Protein AF-0000000067178121 (afdb_homodimer)

Foldseek 3Di:
DDPVVVVVVVVVVVCVVCVVLVVLVQLLFAPDDPPDPHGPGGHNVLVVVLCPDPVLVQQAVLLQVLLQLLLVVLCVPQLVQLLCCLAPNVVSVVVVVVLLCVLVVDDLCCLLVVLLCVLCVDPVSNVCQQPSVSLSVSLNSNQSNLLNQLQNLQCVVLVSNVQQVVCVVVVDDPVCCSVPPRCVSRVLSNLRSSLSSSLSSSQDAPSNCSRNNPVNRHNNNVLVVQVPPPPHDPSSSSSSVSVSVVVSVVSVVVSCVVVVNVSVVSVPPPPPPD/DDPVVVVVVVVVVVCVVCVVLVVLVQLLQAPDDPPDPHGPGGHNVLVVVLCPDPVLVQQAVLLQVLLQLLLVVLCVPQLVQLLCCLAPNVVSVVVVVVLLCVLVVDDLCCLLVVLLCVLCVDPVSNVCQQPSVSLSVSLNSNQSNLLNQLQNLQCVVLVSNVQQVVVVVVVDDPVCSSVPPRCVSSVLSSLRSSLSSSLSSSQDADSNCSRNNPVNRHNNNVLVVQVPPPPHDPSSSSSSVSVSVVVSVVSVVVSCVSVVNVSVVSVPPPPPPD

Nearest PDB structures (foldseek):
  8y5f-assembly1_C  TM=8.167E-01  e=1.678E-07  Escherichia coli
  8ja7-assembly1_B  TM=7.373E-01  e=8.665E-07  Mycobacterium tuberculosis H37Rv
  4jbw-assembly2_I  TM=8.235E-01  e=9.329E-06  Escherichia coli K-12
  3puv-assembly1_G  TM=6.920E-01  e=5.800E-06  Escherichia coli K-12
  2r6g-assembly1_G  TM=7.435E-01  e=3.560E-05  Escherichia coli K-12

Structure (mmCIF, N/CA/C/O backbone):
data_AF-0000000067178121-model_v1
#
loop_
_entity.id
_entity.type
_entity.pdbx_description
1 polymer 'ABC transporter, permease protein, putative'
#
loop_
_atom_site.group_PDB
_atom_site.id
_atom_site.type_symbol
_atom_site.label_atom_id
_atom_site.label_alt_id
_atom_site.label_comp_id
_atom_site.label_asym_id
_atom_site.label_entity_id
_atom_site.label_seq_id
_atom_site.pdbx_PDB_ins_code
_atom_site.Cartn_x
_atom_site.Cartn_y
_atom_site.Cartn_z
_atom_site.occupancy
_atom_site.B_iso_or_equiv
_atom_site.auth_seq_id
_atom_site.auth_comp_id
_atom_site.auth_asym_id
_atom_site.auth_atom_id
_atom_site.pdbx_PDB_model_num
ATOM 1 N N . MET A 1 1 ? 28.984 14.594 7.414 1 53.97 1 MET A N 1
ATOM 2 C CA . MET A 1 1 ? 28.719 14.266 6.016 1 53.97 1 MET A CA 1
ATOM 3 C C . MET A 1 1 ? 28.781 15.516 5.141 1 53.97 1 MET A C 1
ATOM 5 O O . MET A 1 1 ? 28.172 16.531 5.461 1 53.97 1 MET A O 1
ATOM 9 N N . THR A 1 2 ? 29.859 15.594 4.387 1 60.16 2 THR A N 1
ATOM 10 C CA . THR A 1 2 ? 30.078 16.734 3.5 1 60.16 2 THR A CA 1
ATOM 11 C C . THR A 1 2 ? 28.906 16.891 2.52 1 60.16 2 THR A C 1
ATOM 13 O O . THR A 1 2 ? 28.094 15.977 2.377 1 60.16 2 THR A O 1
ATOM 16 N N . ARG A 1 3 ? 28.734 18.062 2.045 1 64.75 3 ARG A N 1
ATOM 17 C CA . ARG A 1 3 ? 27.734 18.391 1.027 1 64.75 3 ARG A CA 1
ATOM 18 C C . ARG A 1 3 ? 27.734 17.344 -0.086 1 64.75 3 ARG A C 1
ATOM 20 O O . ARG A 1 3 ? 26.672 16.938 -0.557 1 64.75 3 ARG A O 1
ATOM 27 N N . MET A 1 4 ? 28.922 16.953 -0.415 1 64.44 4 MET A N 1
ATOM 28 C CA . MET A 1 4 ? 29.078 16 -1.512 1 64.44 4 MET A CA 1
ATOM 29 C C . MET A 1 4 ? 28.469 14.656 -1.149 1 64.44 4 MET A C 1
ATOM 31 O O . MET A 1 4 ? 27.812 14.016 -1.981 1 64.44 4 MET A O 1
ATOM 35 N N . SER A 1 5 ? 28.625 14.336 0.068 1 71.62 5 SER A N 1
ATOM 36 C CA . SER A 1 5 ? 28.141 13.031 0.486 1 71.62 5 SER A CA 1
ATOM 37 C C . SER A 1 5 ? 26.625 12.984 0.497 1 71.62 5 SER A C 1
ATOM 39 O O . SER A 1 5 ? 26.016 11.977 0.107 1 71.62 5 SER A O 1
ATOM 41 N N . ARG A 1 6 ? 26.125 14.047 0.691 1 69.88 6 ARG A N 1
ATOM 42 C CA . ARG A 1 6 ? 24.672 14.102 0.784 1 69.88 6 ARG A CA 1
ATOM 43 C C . ARG A 1 6 ? 24.031 14.039 -0.599 1 69.88 6 ARG A C 1
ATOM 45 O O . ARG A 1 6 ? 23.047 13.305 -0.805 1 69.88 6 ARG A O 1
ATOM 52 N N . TRP A 1 7 ? 24.609 14.867 -1.44 1 72.56 7 TRP A N 1
ATOM 53 C CA . TRP A 1 7 ? 24.109 14.844 -2.812 1 72.56 7 TRP A CA 1
ATOM 54 C C . TRP A 1 7 ? 24.344 13.477 -3.455 1 72.56 7 TRP A C 1
ATOM 56 O O . TRP A 1 7 ? 23.516 13.016 -4.25 1 72.56 7 TRP A O 1
ATOM 66 N N . ALA A 1 8 ? 25.344 12.914 -2.918 1 74.62 8 ALA A N 1
ATOM 67 C CA . ALA A 1 8 ? 25.641 11.57 -3.414 1 74.62 8 ALA A CA 1
ATOM 68 C C . ALA A 1 8 ? 24.594 10.57 -2.938 1 74.62 8 ALA A C 1
ATOM 70 O O . ALA A 1 8 ? 24.141 9.719 -3.707 1 74.62 8 ALA A O 1
ATOM 71 N N . LEU A 1 9 ? 24.141 10.82 -1.785 1 75 9 LEU A N 1
ATOM 72 C CA . LEU A 1 9 ? 23.141 9.914 -1.236 1 75 9 LEU A CA 1
ATOM 73 C C . LEU A 1 9 ? 21.797 10.109 -1.926 1 75 9 LEU A C 1
ATOM 75 O O . LEU A 1 9 ? 21.109 9.133 -2.25 1 75 9 LEU A O 1
ATOM 79 N N . LEU A 1 10 ? 21.484 11.328 -2.176 1 76 10 LEU A N 1
ATOM 80 C CA . LEU A 1 10 ? 20.234 11.617 -2.877 1 76 10 LEU A CA 1
ATOM 81 C C . LEU A 1 10 ? 20.281 11.102 -4.312 1 76 10 LEU A C 1
ATOM 83 O O . LEU A 1 10 ? 19.297 10.594 -4.828 1 76 10 LEU A O 1
ATOM 87 N N . GLY A 1 11 ? 21.453 11.359 -4.805 1 76.25 11 GLY A N 1
ATOM 88 C CA . GLY A 1 11 ? 21.641 10.852 -6.152 1 76.25 11 GLY A CA 1
ATOM 89 C C . GLY A 1 11 ? 21.531 9.344 -6.238 1 76.25 11 GLY A C 1
ATOM 90 O O . GLY A 1 11 ? 20.844 8.812 -7.121 1 76.25 11 GLY A O 1
ATOM 91 N N . LEU A 1 12 ? 22.062 8.711 -5.277 1 78.25 12 LEU A N 1
ATOM 92 C CA . LEU A 1 12 ? 22.031 7.254 -5.246 1 78.25 12 LEU A CA 1
ATOM 93 C C . LEU A 1 12 ? 20.609 6.75 -5.02 1 78.25 12 LEU A C 1
ATOM 95 O O . LEU A 1 12 ? 20.188 5.762 -5.629 1 78.25 12 LEU A O 1
ATOM 99 N N . TRP A 1 13 ? 19.875 7.496 -4.25 1 77.38 13 TRP A N 1
ATOM 100 C CA . TRP A 1 13 ? 18.484 7.137 -3.971 1 77.38 13 TRP A CA 1
ATOM 101 C C . TRP A 1 13 ? 17.625 7.305 -5.215 1 77.38 13 TRP A C 1
ATOM 103 O O . TRP A 1 13 ? 16.812 6.43 -5.539 1 77.38 13 TRP A O 1
ATOM 113 N N . SER A 1 14 ? 17.875 8.367 -5.867 1 77.25 14 SER A N 1
ATOM 114 C CA . SER A 1 14 ? 17.125 8.633 -7.086 1 77.25 14 SER A CA 1
ATOM 115 C C . SER A 1 14 ? 17.422 7.59 -8.164 1 77.25 14 SER A C 1
ATOM 117 O O . SER A 1 14 ? 16.516 7.109 -8.844 1 77.25 14 SER A O 1
ATOM 119 N N . VAL A 1 15 ? 18.703 7.273 -8.234 1 77.75 15 VAL A N 1
ATOM 120 C CA . VAL A 1 15 ? 19.109 6.273 -9.211 1 77.75 15 VAL A CA 1
ATOM 121 C C . VAL A 1 15 ? 18.484 4.922 -8.859 1 77.75 15 VAL A C 1
ATOM 123 O O . VAL A 1 15 ? 18 4.203 -9.734 1 77.75 15 VAL A O 1
ATOM 126 N N . PHE A 1 16 ? 18.5 4.68 -7.609 1 79.88 16 PHE A N 1
ATOM 127 C CA . PHE A 1 16 ? 17.938 3.424 -7.133 1 79.88 16 PHE A CA 1
ATOM 128 C C . PHE A 1 16 ? 16.469 3.318 -7.492 1 79.88 16 PHE A C 1
ATOM 130 O O . PHE A 1 16 ? 16 2.258 -7.91 1 79.88 16 PHE A O 1
ATOM 137 N N . LEU A 1 17 ? 15.734 4.395 -7.488 1 78.38 17 LEU A N 1
ATOM 138 C CA . LEU A 1 17 ? 14.297 4.375 -7.75 1 78.38 17 LEU A CA 1
ATOM 139 C C . LEU A 1 17 ? 14.016 4.41 -9.25 1 78.38 17 LEU A C 1
ATOM 141 O O . LEU A 1 17 ? 13.039 3.82 -9.711 1 78.38 17 LEU A O 1
ATOM 145 N N . VAL A 1 18 ? 14.922 5.016 -9.992 1 82.44 18 VAL A N 1
ATOM 146 C CA . VAL A 1 18 ? 14.68 5.254 -11.406 1 82.44 18 VAL A CA 1
ATOM 147 C C . VAL A 1 18 ? 15.219 4.09 -12.227 1 82.44 18 VAL A C 1
ATOM 149 O O . VAL A 1 18 ? 14.688 3.768 -13.289 1 82.44 18 VAL A O 1
ATOM 152 N N . LEU A 1 19 ? 16.203 3.465 -11.766 1 84.38 19 LEU A N 1
ATOM 153 C CA . LEU A 1 19 ? 16.938 2.459 -12.539 1 84.38 19 LEU A CA 1
ATOM 154 C C . LEU A 1 19 ? 16 1.326 -12.953 1 84.38 19 LEU A C 1
ATOM 156 O O . LEU A 1 19 ? 16.016 0.904 -14.117 1 84.38 19 LEU A O 1
ATOM 160 N N . PRO A 1 20 ? 15.234 0.824 -12.055 1 83.94 20 PRO A N 1
ATOM 161 C CA . PRO A 1 20 ? 14.328 -0.248 -12.477 1 83.94 20 PRO A CA 1
ATOM 162 C C . PRO A 1 20 ? 13.328 0.212 -13.531 1 83.94 20 PRO A C 1
ATOM 164 O O . PRO A 1 20 ? 12.953 -0.565 -14.414 1 83.94 20 PRO A O 1
ATOM 167 N N . VAL A 1 21 ? 12.875 1.393 -13.406 1 86.25 21 VAL A N 1
ATOM 168 C CA . VAL A 1 21 ? 11.938 1.943 -14.375 1 86.25 21 VAL A CA 1
ATOM 169 C C . VAL A 1 21 ? 12.609 2.051 -15.742 1 86.25 21 VAL A C 1
ATOM 171 O O . VAL A 1 21 ? 12.031 1.658 -16.75 1 86.25 21 VAL A O 1
ATOM 174 N N . LEU A 1 22 ? 13.805 2.537 -15.703 1 86.62 22 LEU A N 1
ATOM 175 C CA . LEU A 1 22 ? 14.555 2.686 -16.938 1 86.62 22 LEU A CA 1
ATOM 176 C C . LEU A 1 22 ? 14.844 1.326 -17.562 1 86.62 22 LEU A C 1
ATOM 178 O O . LEU A 1 22 ? 14.773 1.174 -18.797 1 86.62 22 LEU A O 1
ATOM 182 N N . ALA A 1 23 ? 15.234 0.395 -16.797 1 84.12 23 ALA A N 1
ATOM 183 C CA . ALA A 1 23 ? 15.492 -0.952 -17.297 1 84.12 23 ALA A CA 1
ATOM 184 C C . ALA A 1 23 ? 14.242 -1.553 -17.938 1 84.12 23 ALA A C 1
ATOM 186 O O . ALA A 1 23 ? 14.32 -2.166 -19 1 84.12 23 ALA A O 1
ATOM 187 N N . THR A 1 24 ? 13.102 -1.404 -17.281 1 85.94 24 THR A N 1
ATOM 188 C CA . THR A 1 24 ? 11.852 -1.923 -17.812 1 85.94 2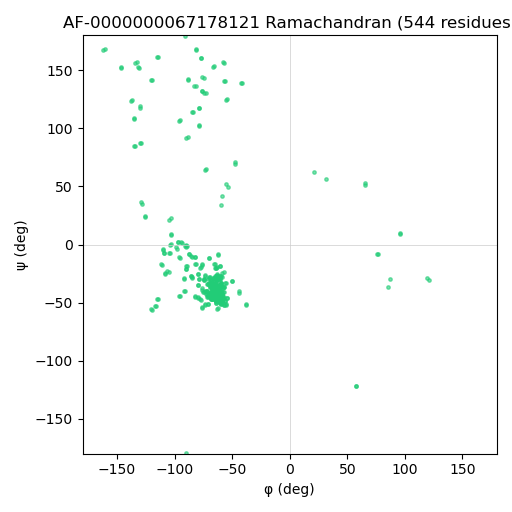4 THR A CA 1
ATOM 189 C C . THR A 1 24 ? 11.477 -1.205 -19.109 1 85.94 24 THR A C 1
ATOM 191 O O . THR A 1 24 ? 11 -1.833 -20.047 1 85.94 24 THR A O 1
ATOM 194 N N . LEU A 1 25 ? 11.695 0.097 -19.094 1 88.5 25 LEU A N 1
ATOM 195 C CA . LEU A 1 25 ? 11.422 0.875 -20.297 1 88.5 25 LEU A CA 1
ATOM 196 C C . LEU A 1 25 ? 12.289 0.399 -21.469 1 88.5 25 LEU A C 1
ATOM 198 O O . LEU A 1 25 ? 11.789 0.193 -22.578 1 88.5 25 LEU A O 1
ATOM 202 N N . LEU A 1 26 ? 13.555 0.244 -21.203 1 87.69 26 LEU A N 1
ATOM 203 C CA . LEU A 1 26 ? 14.469 -0.206 -22.25 1 87.69 26 LEU A CA 1
ATOM 204 C C . LEU A 1 26 ? 14.094 -1.602 -22.734 1 87.69 26 LEU A C 1
ATOM 206 O O . LEU A 1 26 ? 14.172 -1.886 -23.922 1 87.69 26 LEU A O 1
ATOM 210 N N . TYR A 1 27 ? 13.703 -2.41 -21.844 1 85.94 27 TYR A N 1
ATOM 211 C CA . TYR A 1 27 ? 13.32 -3.77 -22.203 1 85.94 27 TYR A CA 1
ATOM 212 C C . TYR A 1 27 ? 12.047 -3.77 -23.062 1 85.94 27 TYR A C 1
ATOM 214 O O . TYR A 1 27 ? 11.883 -4.621 -23.938 1 85.94 27 TYR A O 1
ATOM 222 N N . SER A 1 28 ? 11.156 -2.873 -22.766 1 89.19 28 SER A N 1
ATOM 223 C CA . SER A 1 28 ? 9.922 -2.777 -23.531 1 89.19 28 SER A CA 1
ATOM 224 C C . SER A 1 28 ? 10.188 -2.373 -24.984 1 89.19 28 SER A C 1
ATOM 226 O O . SER A 1 28 ? 9.336 -2.553 -25.844 1 89.19 28 SER A O 1
ATOM 228 N N . LEU A 1 29 ? 11.375 -1.849 -25.203 1 92.5 29 LEU A N 1
ATOM 229 C CA . LEU A 1 29 ? 11.75 -1.391 -26.531 1 92.5 29 LEU A CA 1
ATOM 230 C C . LEU A 1 29 ? 12.812 -2.301 -27.156 1 92.5 29 LEU A C 1
ATOM 232 O O . LEU A 1 29 ? 13.164 -2.146 -28.312 1 92.5 29 LEU A O 1
ATOM 236 N N . ALA A 1 30 ? 13.266 -3.234 -26.391 1 88.69 30 ALA A N 1
ATOM 237 C CA 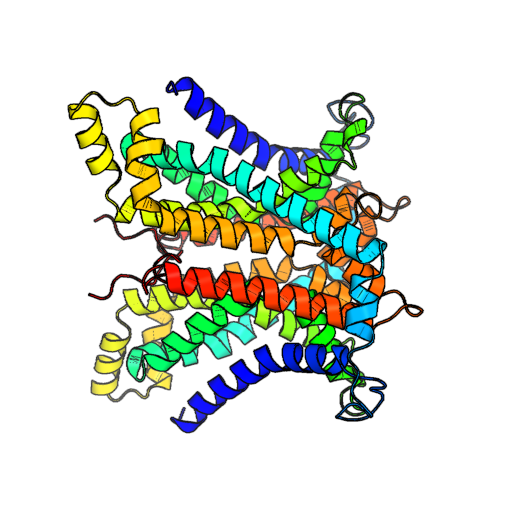. ALA A 1 30 ? 14.422 -4.02 -26.812 1 88.69 30 ALA A CA 1
ATOM 238 C C . ALA A 1 30 ? 14.016 -5.141 -27.766 1 88.69 30 ALA A C 1
ATOM 240 O O . ALA A 1 30 ? 13.008 -5.82 -27.531 1 88.69 30 ALA A O 1
ATOM 241 N N . THR A 1 31 ? 14.727 -5.344 -28.797 1 86.19 31 THR A N 1
ATOM 242 C CA . THR A 1 31 ? 14.531 -6.52 -29.641 1 86.19 31 THR A CA 1
ATOM 243 C C . THR A 1 31 ? 15.125 -7.762 -28.984 1 86.19 31 THR A C 1
ATOM 245 O O . THR A 1 31 ? 14.453 -8.781 -28.859 1 86.19 31 THR A O 1
ATOM 248 N N . VAL A 1 32 ? 16.391 -7.652 -28.625 1 77.25 32 VAL A N 1
ATOM 249 C CA . VAL A 1 32 ? 17.078 -8.703 -27.891 1 77.25 32 VAL A CA 1
ATOM 250 C C . VAL A 1 32 ? 17.938 -8.086 -26.781 1 77.25 32 VAL A C 1
ATOM 252 O O . VAL A 1 32 ? 18.594 -7.07 -27 1 77.25 32 VAL A O 1
ATOM 255 N N . TRP A 1 33 ? 17.688 -8.516 -25.562 1 73.25 33 TRP A N 1
ATOM 256 C CA . TRP A 1 33 ? 18.516 -8.055 -24.453 1 73.25 33 TRP A CA 1
ATOM 257 C C . TRP A 1 33 ? 19.031 -9.234 -23.625 1 73.25 33 TRP A C 1
ATOM 259 O O . TRP A 1 33 ? 18.344 -9.711 -22.719 1 73.25 33 TRP A O 1
ATOM 269 N N . ARG A 1 34 ? 20.156 -9.719 -24.094 1 68.06 34 ARG A N 1
ATOM 270 C CA . ARG A 1 34 ? 20.766 -10.859 -23.422 1 68.06 34 ARG A CA 1
ATOM 271 C C . ARG A 1 34 ? 22.25 -10.602 -23.141 1 68.06 34 ARG A C 1
ATOM 273 O O . ARG A 1 34 ? 23.047 -10.461 -24.078 1 68.06 34 ARG A O 1
ATOM 280 N N . GLY A 1 35 ? 22.484 -10.609 -21.797 1 63.28 35 GLY A N 1
ATOM 281 C CA . GLY A 1 35 ? 23.875 -10.695 -21.422 1 63.28 35 GLY A CA 1
ATOM 282 C C . GLY A 1 35 ? 24.625 -9.383 -21.594 1 63.28 35 GLY A C 1
ATOM 283 O O . GLY A 1 35 ? 25.859 -9.352 -21.516 1 63.28 35 GLY A O 1
ATOM 284 N N . ARG A 1 36 ? 24.094 -8.422 -22.156 1 64.44 36 ARG A N 1
ATOM 285 C CA . ARG A 1 36 ? 24.766 -7.145 -22.344 1 64.44 36 ARG A CA 1
ATOM 286 C C . ARG A 1 36 ? 24.094 -6.035 -21.547 1 64.44 36 ARG A C 1
ATOM 288 O O . ARG A 1 36 ? 22.984 -6.211 -21.047 1 64.44 36 ARG A O 1
ATOM 295 N N . ALA A 1 37 ? 24.859 -4.988 -21.375 1 66.5 37 ALA A N 1
ATOM 296 C CA . ALA A 1 37 ? 24.375 -3.859 -20.594 1 66.5 37 ALA A CA 1
ATOM 297 C C . ALA A 1 37 ? 23.203 -3.168 -21.266 1 66.5 37 ALA A C 1
ATOM 299 O O . ALA A 1 37 ? 22.297 -2.664 -20.609 1 66.5 37 ALA A O 1
ATOM 300 N N . PHE A 1 38 ? 23.234 -3.275 -22.594 1 76.25 38 PHE A N 1
ATOM 301 C CA . PHE A 1 38 ? 22.188 -2.609 -23.344 1 76.25 38 PHE A CA 1
ATOM 302 C C . PHE A 1 38 ? 21.625 -3.535 -24.422 1 76.25 38 PHE A C 1
ATOM 304 O O . PHE A 1 38 ? 22.281 -4.488 -24.844 1 76.25 38 PHE A O 1
ATOM 311 N N . PRO A 1 39 ? 20.406 -3.234 -24.812 1 80.94 39 PRO A N 1
ATOM 312 C CA . PRO A 1 39 ? 19.797 -4.066 -25.844 1 80.94 39 PRO A CA 1
ATOM 313 C C . PRO A 1 39 ? 20.5 -3.949 -27.188 1 80.94 39 PRO A C 1
ATOM 315 O O . PRO A 1 39 ? 21.141 -2.928 -27.469 1 80.94 39 PRO A O 1
ATOM 318 N N . ASP A 1 40 ? 20.359 -5.055 -27.984 1 82.31 40 ASP A N 1
ATOM 319 C CA . ASP A 1 40 ? 20.969 -5.098 -29.328 1 82.31 40 ASP A CA 1
ATOM 320 C C . ASP A 1 40 ? 20.234 -4.172 -30.281 1 82.31 40 ASP A C 1
ATOM 322 O O . ASP A 1 40 ? 20.812 -3.693 -31.266 1 82.31 40 ASP A O 1
ATOM 326 N N . GLY A 1 41 ? 18.984 -3.947 -30.094 1 87.94 41 GLY A N 1
ATOM 327 C CA . GLY A 1 41 ? 18.141 -3.102 -30.922 1 87.94 41 GLY A CA 1
ATOM 328 C C . GLY A 1 41 ? 16.875 -2.654 -30.234 1 87.94 41 GLY A C 1
ATOM 329 O O . GLY A 1 41 ? 16.578 -3.086 -29.109 1 87.94 41 GLY A O 1
ATOM 330 N N . TYR A 1 42 ? 16.297 -1.684 -30.953 1 91.75 42 TYR A N 1
ATOM 331 C CA . TYR A 1 42 ? 15.062 -1.132 -30.406 1 91.75 42 TYR A CA 1
ATOM 332 C C . TYR A 1 42 ? 13.898 -1.309 -31.375 1 91.75 42 TYR A C 1
ATOM 334 O O . TYR A 1 42 ? 14.094 -1.31 -32.594 1 91.75 42 TYR A O 1
ATOM 342 N N . THR A 1 43 ? 12.75 -1.6 -30.844 1 92.62 43 THR A N 1
ATOM 343 C CA . THR A 1 43 ? 11.547 -1.772 -31.641 1 92.62 43 THR A CA 1
ATOM 344 C C . THR A 1 43 ? 10.312 -1.299 -30.875 1 92.62 43 THR A C 1
ATOM 346 O O . THR A 1 43 ? 10.336 -1.201 -29.656 1 92.62 43 THR A O 1
ATOM 349 N N . LEU A 1 44 ? 9.297 -0.878 -31.656 1 92.56 44 LEU A N 1
ATOM 350 C CA . LEU A 1 44 ? 8.016 -0.543 -31.062 1 92.56 44 LEU A CA 1
ATOM 351 C C . LEU A 1 44 ? 7 -1.658 -31.297 1 92.56 44 LEU A C 1
ATOM 353 O O . LEU A 1 44 ? 5.836 -1.538 -30.891 1 92.56 44 LEU A O 1
ATOM 357 N N . ALA A 1 45 ? 7.418 -2.771 -31.797 1 92.06 45 ALA A N 1
ATOM 358 C CA . ALA A 1 45 ? 6.539 -3.881 -32.156 1 92.06 45 ALA A CA 1
ATOM 359 C C . ALA A 1 45 ? 5.852 -4.465 -30.938 1 92.06 45 ALA A C 1
ATOM 361 O O . ALA A 1 45 ? 4.699 -4.895 -31.016 1 92.06 45 ALA A O 1
ATOM 362 N N . TRP A 1 46 ? 6.527 -4.43 -29.828 1 92.38 46 TRP A N 1
ATOM 363 C CA . TRP A 1 46 ? 5.969 -5.008 -28.609 1 92.38 46 TRP A CA 1
ATOM 364 C C . TRP A 1 46 ? 4.785 -4.184 -28.109 1 92.38 46 TRP A C 1
ATOM 366 O O . TRP A 1 46 ? 3.844 -4.727 -27.531 1 92.38 46 TRP A O 1
ATOM 376 N N . TRP A 1 47 ? 4.898 -2.891 -28.328 1 92.5 47 TRP A N 1
ATOM 377 C CA . TRP A 1 47 ? 3.832 -1.987 -27.906 1 92.5 47 TRP A CA 1
ATOM 378 C C . TRP A 1 47 ? 2.566 -2.219 -28.719 1 92.5 47 TRP A C 1
ATOM 380 O O . TRP A 1 47 ? 1.465 -2.273 -28.172 1 92.5 47 TRP A O 1
ATOM 390 N N . VAL A 1 48 ? 2.754 -2.455 -29.938 1 91.5 48 VAL A N 1
ATOM 391 C CA . VAL A 1 48 ? 1.615 -2.729 -30.812 1 91.5 48 VAL A CA 1
ATOM 392 C C . VAL A 1 48 ? 1.027 -4.098 -30.484 1 91.5 48 VAL A C 1
ATOM 394 O O . VAL A 1 48 ? -0.191 -4.246 -30.359 1 91.5 48 VAL A O 1
ATOM 397 N N . GLN A 1 49 ? 1.813 -5.043 -30.297 1 90.88 49 GLN A N 1
ATOM 398 C CA . GLN A 1 49 ? 1.387 -6.41 -30.016 1 90.88 49 GLN A CA 1
ATOM 399 C C . GLN A 1 49 ? 0.663 -6.5 -28.672 1 90.88 49 GLN A C 1
ATOM 401 O O . GLN A 1 49 ? -0.368 -7.168 -28.562 1 90.88 49 GLN A O 1
ATOM 406 N N . ALA A 1 50 ? 1.217 -5.852 -27.688 1 90 50 ALA A N 1
ATOM 407 C CA . ALA A 1 50 ? 0.645 -5.926 -26.359 1 90 50 ALA A CA 1
ATOM 408 C C . ALA A 1 50 ? -0.774 -5.363 -26.328 1 90 50 ALA A C 1
ATOM 410 O O . ALA A 1 50 ? -1.671 -5.949 -25.719 1 90 50 ALA A O 1
ATOM 411 N N . PHE A 1 51 ? -1.035 -4.293 -27.078 1 91.31 51 PHE A N 1
ATOM 412 C CA . PHE A 1 51 ? -2.344 -3.65 -27.062 1 91.31 51 PHE A CA 1
ATOM 413 C C . PHE A 1 51 ? -3.303 -4.34 -28.016 1 91.31 51 PHE A C 1
ATOM 415 O O . PHE A 1 51 ? -4.508 -4.086 -27.984 1 91.31 51 PHE A O 1
ATOM 422 N N . SER A 1 52 ? -2.768 -5.219 -28.828 1 90.69 52 SER A N 1
ATOM 423 C CA . SER A 1 52 ? -3.605 -5.949 -29.781 1 90.69 52 SER A CA 1
ATOM 424 C C . SER A 1 52 ? -4.02 -7.305 -29.219 1 90.69 52 SER A C 1
ATOM 426 O O . SER A 1 52 ? -4.906 -7.961 -29.766 1 90.69 52 SER A O 1
ATOM 428 N N . GLU A 1 53 ? -3.441 -7.707 -28.172 1 91.44 53 GLU A N 1
ATOM 429 C CA . GLU A 1 53 ? -3.781 -8.984 -27.547 1 91.44 53 GLU A CA 1
ATOM 430 C C . GLU A 1 53 ? -5.062 -8.867 -26.734 1 91.44 53 GLU A C 1
ATOM 432 O O . GLU A 1 53 ? -5.109 -8.125 -25.75 1 91.44 53 GLU A O 1
ATOM 437 N N . PRO A 1 54 ? -6.051 -9.594 -27.109 1 92.5 54 PRO A N 1
ATOM 438 C CA . PRO A 1 54 ? -7.352 -9.484 -26.438 1 92.5 54 PRO A CA 1
ATOM 439 C C . PRO A 1 54 ? -7.273 -9.758 -24.938 1 92.5 54 PRO A C 1
ATOM 441 O O . PRO A 1 54 ? -7.98 -9.125 -24.156 1 92.5 54 PRO A O 1
ATOM 444 N N . ARG A 1 55 ? -6.48 -10.664 -24.562 1 92.06 55 ARG A N 1
ATOM 445 C CA . ARG A 1 55 ? -6.348 -11 -23.141 1 92.06 55 ARG A CA 1
ATOM 446 C C . ARG A 1 55 ? -5.805 -9.82 -22.344 1 92.06 55 ARG A C 1
ATOM 448 O O . ARG A 1 55 ? -6.246 -9.562 -21.219 1 92.06 55 ARG A O 1
ATOM 455 N N . VAL A 1 56 ? -4.898 -9.086 -22.969 1 91.56 56 VAL A N 1
ATOM 456 C CA . VAL A 1 56 ? -4.289 -7.934 -22.312 1 91.56 56 VAL A CA 1
ATOM 457 C C . VAL A 1 56 ? -5.309 -6.801 -22.219 1 91.56 56 VAL A C 1
ATOM 459 O O . VAL A 1 56 ? -5.461 -6.191 -21.156 1 91.56 56 VAL A O 1
ATOM 462 N N . VAL A 1 57 ? -6.004 -6.602 -23.234 1 92.19 57 VAL A N 1
ATOM 463 C CA . VAL A 1 57 ? -6.996 -5.531 -23.266 1 92.19 57 VAL A CA 1
ATOM 464 C C . VAL A 1 57 ? -8.109 -5.836 -22.266 1 92.19 57 VAL A C 1
ATOM 466 O O . VAL A 1 57 ? -8.562 -4.941 -21.547 1 92.19 57 VAL A O 1
ATOM 469 N N . SER A 1 58 ? -8.5 -7.059 -22.234 1 94.81 58 SER A N 1
ATOM 470 C CA . SER A 1 58 ? -9.531 -7.457 -21.281 1 94.81 58 SER A CA 1
ATOM 471 C C . SER A 1 58 ? -9.062 -7.262 -19.844 1 94.81 58 SER A C 1
ATOM 473 O O . SER A 1 58 ? -9.812 -6.781 -19 1 94.81 58 SER A O 1
ATOM 475 N N . ALA A 1 59 ? -7.852 -7.637 -19.531 1 94 59 ALA A N 1
ATOM 476 C CA . ALA A 1 59 ? -7.285 -7.469 -18.203 1 94 59 ALA A CA 1
ATOM 477 C C . ALA A 1 59 ? -7.207 -5.992 -17.812 1 94 59 ALA A C 1
ATOM 479 O O . ALA A 1 59 ? -7.504 -5.625 -16.688 1 94 59 ALA A O 1
ATOM 480 N N . LEU A 1 60 ? -6.836 -5.184 -18.812 1 92.06 60 LEU A N 1
ATOM 481 C CA . LEU A 1 60 ? -6.766 -3.74 -18.594 1 92.06 60 LEU A CA 1
ATOM 482 C C . LEU A 1 60 ? -8.141 -3.174 -18.266 1 92.06 60 LEU A C 1
ATOM 484 O O . LEU A 1 60 ? -8.297 -2.4 -17.312 1 92.06 60 LEU A O 1
ATOM 488 N N . MET A 1 61 ? -9.117 -3.568 -19 1 94.44 61 MET A N 1
ATOM 489 C CA . MET A 1 61 ? -10.469 -3.064 -18.797 1 94.44 61 MET A CA 1
ATOM 490 C C . MET A 1 61 ? -11.031 -3.529 -17.469 1 94.44 61 MET A C 1
ATOM 492 O O . MET A 1 61 ? -11.75 -2.785 -16.797 1 94.44 61 MET A O 1
ATOM 496 N N . ARG A 1 62 ? -10.727 -4.711 -17.094 1 95.69 62 ARG A N 1
ATOM 497 C CA . ARG A 1 62 ? -11.164 -5.223 -15.805 1 95.69 62 ARG A CA 1
ATOM 498 C C . ARG A 1 62 ? -10.547 -4.43 -14.664 1 95.69 62 ARG A C 1
ATOM 500 O O . ARG A 1 62 ? -11.219 -4.117 -13.68 1 95.69 62 ARG A O 1
ATOM 507 N N . SER A 1 63 ? -9.242 -4.129 -14.812 1 93.44 63 SER A N 1
ATOM 508 C CA . SER A 1 63 ? -8.57 -3.33 -13.797 1 93.44 63 SER A CA 1
ATOM 509 C C . SER A 1 63 ? -9.172 -1.934 -13.695 1 93.44 63 SER A C 1
ATOM 511 O O . SER A 1 63 ? -9.367 -1.411 -12.594 1 93.44 63 SER A O 1
ATOM 513 N N . VAL A 1 64 ? -9.461 -1.341 -14.836 1 92.88 64 VAL A N 1
ATOM 514 C CA . VAL A 1 64 ? -10.055 -0.01 -14.859 1 92.88 64 VAL A CA 1
ATOM 515 C C . VAL A 1 64 ? -11.438 -0.057 -14.211 1 92.88 64 VAL A C 1
ATOM 517 O O . VAL A 1 64 ? -11.773 0.793 -13.383 1 92.88 64 VAL A O 1
ATOM 520 N N . TRP A 1 65 ? -12.164 -1.029 -14.578 1 96 65 TRP A N 1
ATOM 521 C CA . TRP A 1 65 ? -13.508 -1.193 -14.031 1 96 65 TRP A CA 1
ATOM 522 C C . TRP A 1 65 ? -13.469 -1.34 -12.516 1 96 65 TRP A C 1
ATOM 524 O O . TRP A 1 65 ? -14.219 -0.674 -11.805 1 96 65 TRP A O 1
ATOM 534 N N . LEU A 1 66 ? -12.656 -2.176 -12.055 1 96.12 66 LEU A N 1
ATOM 535 C CA . LEU A 1 66 ? -12.508 -2.412 -10.617 1 96.12 66 LEU A CA 1
ATOM 536 C C . LEU A 1 66 ? -12.094 -1.135 -9.898 1 96.12 66 LEU A C 1
ATOM 538 O O . LEU A 1 66 ? -12.633 -0.811 -8.836 1 96.12 66 LEU A O 1
ATOM 542 N N . ALA A 1 67 ? -11.109 -0.467 -10.453 1 94.25 67 ALA A N 1
ATOM 543 C CA . ALA A 1 67 ? -10.586 0.739 -9.812 1 94.25 67 ALA A CA 1
ATOM 544 C C . ALA A 1 67 ? -11.641 1.834 -9.758 1 94.25 67 ALA A C 1
ATOM 546 O O . ALA A 1 67 ? -11.805 2.494 -8.727 1 94.25 67 ALA A O 1
ATOM 547 N N . VAL A 1 68 ? -12.359 2.012 -10.852 1 95.81 68 VAL A N 1
ATOM 548 C CA . VAL A 1 68 ? -13.398 3.037 -10.906 1 95.81 68 VAL A CA 1
ATOM 549 C C . VAL A 1 68 ? -14.508 2.703 -9.906 1 95.81 68 VAL A C 1
ATOM 551 O O . VAL A 1 68 ? -14.953 3.57 -9.148 1 95.81 68 VAL A O 1
ATOM 554 N N . LEU A 1 69 ? -14.938 1.504 -9.938 1 97.38 69 LEU A N 1
ATOM 555 C CA . LEU A 1 69 ? -16 1.097 -9.023 1 97.38 69 LEU A CA 1
ATOM 556 C C . LEU A 1 69 ? -15.555 1.251 -7.574 1 97.38 69 LEU A C 1
ATOM 558 O O . LEU A 1 69 ? -16.344 1.656 -6.719 1 97.38 69 LEU A O 1
ATOM 562 N N . THR A 1 70 ? -14.32 0.888 -7.258 1 96.94 70 THR A N 1
ATOM 563 C CA . THR A 1 70 ? -13.773 1.041 -5.914 1 96.94 70 THR A CA 1
ATOM 564 C C . THR A 1 70 ? -13.812 2.504 -5.48 1 96.94 70 THR A C 1
ATOM 566 O O . THR A 1 70 ? -14.242 2.816 -4.371 1 96.94 70 THR A O 1
ATOM 569 N N . VAL A 1 71 ? -13.406 3.395 -6.367 1 96.25 71 VAL A N 1
ATOM 570 C CA . VAL A 1 71 ? -13.414 4.82 -6.062 1 96.25 71 VAL A CA 1
ATOM 571 C C . VAL A 1 71 ? -14.836 5.273 -5.754 1 96.25 71 VAL A C 1
ATOM 573 O O . VAL A 1 71 ? -15.07 5.988 -4.777 1 96.25 71 VAL A O 1
ATOM 576 N N . VAL A 1 72 ? -15.773 4.875 -6.559 1 97.31 72 VAL A N 1
ATOM 577 C CA . VAL A 1 72 ? -17.172 5.293 -6.422 1 97.31 72 VAL A CA 1
ATOM 578 C C . VAL A 1 72 ? -17.719 4.809 -5.086 1 97.31 72 VAL A C 1
ATOM 580 O O . VAL A 1 72 ? -18.359 5.57 -4.359 1 97.31 72 VAL A O 1
ATOM 583 N N . VAL A 1 73 ? -17.484 3.588 -4.762 1 95.81 73 VAL A N 1
ATOM 584 C CA . VAL A 1 73 ? -18 3.012 -3.529 1 95.81 73 VAL A CA 1
ATOM 585 C C . VAL A 1 73 ? -17.359 3.699 -2.324 1 95.81 73 VAL A C 1
ATOM 587 O O . VAL A 1 73 ? -18.062 4.074 -1.375 1 95.81 73 VAL A O 1
ATOM 590 N N . VAL A 1 74 ? -16.031 3.879 -2.33 1 96 74 VAL A N 1
ATOM 591 C CA . VAL A 1 74 ? -15.336 4.527 -1.225 1 96 74 VAL A CA 1
ATOM 592 C C . VAL A 1 74 ? -15.852 5.953 -1.051 1 96 74 VAL A C 1
ATOM 594 O O . VAL A 1 74 ? -16.125 6.391 0.07 1 96 74 VAL A O 1
ATOM 597 N N . ALA A 1 75 ? -15.992 6.664 -2.156 1 95.69 75 ALA A N 1
ATOM 598 C CA . ALA A 1 75 ? -16.484 8.039 -2.1 1 95.69 75 ALA A CA 1
ATOM 599 C C . ALA A 1 75 ? -17.891 8.102 -1.537 1 95.69 75 ALA A C 1
ATOM 601 O O . ALA A 1 75 ? -18.219 8.969 -0.721 1 95.69 75 ALA A O 1
ATOM 602 N N . ALA A 1 76 ? -18.719 7.242 -1.964 1 93.19 76 ALA A N 1
ATOM 603 C CA . ALA A 1 76 ? -20.125 7.215 -1.55 1 93.19 76 ALA A CA 1
ATOM 604 C C . ALA A 1 76 ? -20.25 6.973 -0.047 1 93.19 76 ALA A C 1
ATOM 606 O O . ALA A 1 76 ? -21.172 7.469 0.593 1 93.19 76 ALA A O 1
ATOM 607 N N . VAL A 1 77 ? -19.312 6.297 0.515 1 91.12 77 VAL A N 1
ATOM 608 C CA . VAL A 1 77 ? -19.406 5.945 1.928 1 91.12 77 VAL A CA 1
ATOM 609 C C . VAL A 1 77 ? -18.641 6.969 2.762 1 91.12 77 VAL A C 1
ATOM 611 O O . VAL A 1 77 ? -19.141 7.453 3.777 1 91.12 77 VAL A O 1
ATOM 614 N N . VAL A 1 78 ? -17.469 7.344 2.336 1 92.44 78 VAL A N 1
ATOM 615 C CA . VAL A 1 78 ? -16.547 8.148 3.141 1 92.44 78 VAL A CA 1
ATOM 616 C C . VAL A 1 78 ? -17.016 9.602 3.162 1 92.44 78 VAL A C 1
ATOM 618 O O . VAL A 1 78 ? -16.969 10.258 4.203 1 92.44 78 VAL A O 1
ATOM 621 N N . LEU A 1 79 ? -17.516 10.133 2.039 1 93.12 79 LEU A N 1
ATOM 622 C CA . LEU A 1 79 ? -17.859 11.547 1.93 1 93.12 79 LEU A CA 1
ATOM 623 C C . LEU A 1 79 ? -18.969 11.906 2.914 1 93.12 79 LEU A C 1
ATOM 625 O O . LEU A 1 79 ? -18.797 12.805 3.744 1 93.12 79 LEU A O 1
ATOM 629 N N . PRO A 1 80 ? -20.094 11.234 2.898 1 90.62 80 PRO A N 1
ATOM 630 C CA . PRO A 1 80 ? -21.141 11.602 3.855 1 90.62 80 PRO A CA 1
ATOM 631 C C . PRO A 1 80 ? -20.734 11.344 5.305 1 90.62 80 PRO A C 1
ATOM 633 O O . PRO A 1 80 ? -21.094 12.109 6.199 1 90.62 80 PRO A O 1
ATOM 636 N N . ALA A 1 81 ? -20 10.297 5.547 1 90 81 ALA A N 1
ATOM 637 C CA . ALA A 1 81 ? -19.578 9.969 6.91 1 90 81 ALA A CA 1
ATOM 638 C C . ALA A 1 81 ? -18.641 11.039 7.461 1 90 81 ALA A C 1
ATOM 640 O O . ALA A 1 81 ? -18.812 11.484 8.602 1 90 81 ALA A O 1
ATOM 641 N N . LEU A 1 82 ? -17.688 11.453 6.656 1 91.25 82 LEU A N 1
ATOM 642 C CA . LEU A 1 82 ? -16.75 12.484 7.094 1 91.25 82 LEU A CA 1
ATOM 643 C C . LEU A 1 82 ? -17.469 13.812 7.285 1 91.25 82 LEU A C 1
ATOM 645 O O . LEU A 1 82 ? -17.172 14.555 8.227 1 91.25 82 LEU A O 1
ATOM 649 N N . TYR A 1 83 ? -18.344 14.102 6.34 1 92.75 83 TYR A N 1
ATOM 650 C CA . TYR A 1 83 ? -19.125 15.328 6.469 1 92.75 83 TYR A CA 1
ATOM 651 C C . TYR A 1 83 ? -19.859 15.375 7.805 1 92.75 83 TYR A C 1
ATOM 653 O O . TYR A 1 83 ? -19.781 16.375 8.523 1 92.75 83 TYR A O 1
ATOM 661 N N . TRP A 1 84 ? -20.453 14.32 8.141 1 89.62 84 TRP A N 1
ATOM 662 C CA . TRP A 1 84 ? -21.172 14.258 9.406 1 89.62 84 TRP A CA 1
ATOM 663 C C . TRP A 1 84 ? -20.219 14.344 10.594 1 89.62 84 TRP A C 1
ATOM 665 O O . TRP A 1 84 ? -20.562 14.906 11.633 1 89.62 84 TRP A O 1
ATOM 675 N N . GLY A 1 85 ? -19.125 13.805 10.445 1 90 85 GLY A N 1
ATOM 676 C CA . GLY A 1 85 ? -18.109 13.906 11.484 1 90 85 GLY A CA 1
ATOM 677 C C . GLY A 1 85 ? -17.641 15.328 11.727 1 90 85 GLY A C 1
ATOM 678 O O . GLY A 1 85 ? -17.359 15.711 12.867 1 90 85 GLY A O 1
ATOM 679 N N . HIS A 1 86 ? -17.594 16.062 10.695 1 90.25 86 HIS A N 1
ATOM 680 C CA . HIS A 1 86 ? -17.125 17.438 10.805 1 90.25 86 HIS A CA 1
ATOM 681 C C . HIS A 1 86 ? -18.203 18.359 11.367 1 90.25 86 HIS A C 1
ATOM 683 O O . HIS A 1 86 ? -17.906 19.328 12.07 1 90.25 86 HIS A O 1
ATOM 689 N N . ILE A 1 87 ? -19.5 18.094 11.156 1 89.19 87 ILE A N 1
ATOM 690 C CA . ILE A 1 87 ? -20.5 19.094 11.477 1 89.19 87 ILE A CA 1
ATOM 691 C C . ILE A 1 87 ? -21.297 18.672 12.711 1 89.19 87 ILE A C 1
ATOM 693 O O . ILE A 1 87 ? -21.938 19.484 13.367 1 89.19 87 ILE A O 1
ATOM 697 N N . ARG A 1 88 ? -21.359 17.375 12.984 1 83.94 88 ARG A N 1
ATOM 698 C CA . ARG A 1 88 ? -22.281 16.969 14.039 1 83.94 88 ARG A CA 1
ATOM 699 C C . ARG A 1 88 ? -21.531 16.266 15.18 1 83.94 88 ARG A C 1
ATOM 701 O O . ARG A 1 88 ? -21.75 16.594 16.344 1 83.94 88 ARG A O 1
ATOM 708 N N . ASN A 1 89 ? -20.828 15.234 14.797 1 83.06 89 ASN A N 1
ATOM 709 C CA . ASN A 1 89 ? -20.266 14.391 15.844 1 83.06 89 ASN A CA 1
ATOM 710 C C . ASN A 1 89 ? -18.812 14.031 15.539 1 83.06 89 ASN A C 1
ATOM 712 O O . ASN A 1 89 ? -18.531 13.141 14.727 1 83.06 89 ASN A O 1
ATOM 716 N N . GLY A 1 90 ? -17.969 14.562 16.25 1 83 90 GLY A N 1
ATOM 717 C CA . GLY A 1 90 ? -16.531 14.344 16.078 1 83 90 GLY A CA 1
ATOM 718 C C . GLY A 1 90 ? -16.125 12.914 16.328 1 83 90 GLY A C 1
ATOM 719 O O . GLY A 1 90 ? -15.055 12.484 15.891 1 83 90 GLY A O 1
ATOM 720 N N . ARG A 1 91 ? -16.984 12.211 17.047 1 83.12 91 ARG A N 1
ATOM 721 C CA . ARG A 1 91 ? -16.672 10.812 17.328 1 83.12 91 ARG A CA 1
ATOM 722 C C . ARG A 1 91 ? -16.641 9.984 16.047 1 83.12 91 ARG A C 1
ATOM 724 O O . ARG A 1 91 ? -15.844 9.047 15.93 1 83.12 91 ARG A O 1
ATOM 731 N N . ILE A 1 92 ? -17.453 10.312 15.086 1 83.81 92 ILE A N 1
ATOM 732 C CA . ILE A 1 92 ? -17.484 9.609 13.805 1 83.81 92 ILE A CA 1
ATOM 733 C C . ILE A 1 92 ? -16.141 9.742 13.109 1 83.81 92 ILE A C 1
ATOM 735 O O . ILE A 1 92 ? -15.594 8.766 12.594 1 83.81 92 ILE A O 1
ATOM 739 N N . ARG A 1 93 ? -15.656 10.906 13.117 1 83.94 93 ARG A N 1
ATOM 740 C CA . ARG A 1 93 ? -14.352 11.164 12.516 1 83.94 93 ARG A CA 1
ATOM 741 C C . ARG A 1 93 ? -13.258 10.352 13.195 1 83.94 93 ARG A C 1
ATOM 743 O O . ARG A 1 93 ? -12.398 9.766 12.531 1 83.94 93 ARG A O 1
ATOM 750 N N . THR A 1 94 ? -13.398 10.305 14.5 1 80.94 94 THR A N 1
ATOM 751 C CA . THR A 1 94 ? -12.414 9.547 15.273 1 80.94 94 THR A CA 1
ATOM 752 C C . THR A 1 94 ? -12.469 8.062 14.922 1 80.94 94 THR A C 1
ATOM 754 O O . THR A 1 94 ? -11.438 7.43 14.711 1 80.94 94 THR A O 1
ATOM 757 N N . VAL A 1 95 ? -13.641 7.543 14.844 1 81.25 95 VAL A N 1
ATOM 758 C CA . VAL A 1 95 ? -13.82 6.133 14.508 1 81.25 95 VAL A CA 1
ATOM 759 C C . VAL A 1 95 ? -13.312 5.863 13.094 1 81.25 95 VAL A C 1
ATOM 761 O O . VAL A 1 95 ? -12.656 4.852 12.852 1 81.25 95 VAL A O 1
ATOM 764 N N . MET A 1 96 ? -13.57 6.746 12.195 1 83.94 96 MET A N 1
ATOM 765 C CA . MET A 1 96 ? -13.125 6.574 10.812 1 83.94 96 MET A CA 1
ATOM 766 C C . MET A 1 96 ? -11.602 6.598 10.727 1 83.94 96 MET A C 1
ATOM 768 O O . MET A 1 96 ? -11.008 5.82 9.977 1 83.94 96 MET A O 1
ATOM 772 N N . GLN A 1 97 ? -11.008 7.402 11.492 1 77.75 97 GLN A N 1
ATOM 773 C CA . GLN A 1 97 ? -9.555 7.469 11.531 1 77.75 97 GLN A CA 1
ATOM 774 C C . GLN A 1 97 ? -8.953 6.184 12.086 1 77.75 97 GLN A C 1
ATOM 776 O O . GLN A 1 97 ? -7.926 5.707 11.602 1 77.75 97 GLN A O 1
ATOM 781 N N . LEU A 1 98 ? -9.57 5.629 13.047 1 73.94 98 LEU A N 1
ATOM 782 C CA . LEU A 1 98 ? -9.109 4.367 13.617 1 73.94 98 LEU A CA 1
ATOM 783 C C . LEU A 1 98 ? -9.266 3.23 12.609 1 73.94 98 LEU A C 1
ATOM 785 O O . LEU A 1 98 ? -8.375 2.385 12.492 1 73.94 98 LEU A O 1
ATOM 789 N N . CYS A 1 99 ? -10.391 3.244 11.914 1 79.94 99 CYS A N 1
ATOM 790 C CA . CYS A 1 99 ? -10.617 2.229 10.891 1 79.94 99 CYS A CA 1
ATOM 791 C C . CYS A 1 99 ? -9.594 2.342 9.766 1 79.94 99 CYS A C 1
ATOM 793 O O . CYS A 1 99 ? -9.242 1.342 9.141 1 79.94 99 CYS A O 1
ATOM 795 N N . ALA A 1 100 ? -9.117 3.518 9.516 1 78.75 100 ALA A N 1
ATOM 796 C CA . ALA A 1 100 ? -8.18 3.768 8.422 1 78.75 100 ALA A CA 1
ATOM 797 C C . ALA A 1 100 ? -6.812 3.15 8.727 1 78.75 100 ALA A C 1
ATOM 799 O O . ALA A 1 100 ? -5.996 2.969 7.816 1 78.75 100 ALA A O 1
ATOM 800 N N . LEU A 1 101 ? -6.562 2.709 9.953 1 70.25 101 LEU A N 1
ATOM 801 C CA . LEU A 1 101 ? -5.312 2.055 10.328 1 70.25 101 LEU A CA 1
ATOM 802 C C . LEU A 1 101 ? -5.406 0.546 10.125 1 70.25 101 LEU A C 1
ATOM 804 O O . LEU A 1 101 ? -4.383 -0.138 10.039 1 70.25 101 LEU A O 1
ATOM 808 N N . LEU A 1 102 ? -6.625 0.065 10.031 1 72.5 102 LEU A N 1
ATOM 809 C CA . LEU A 1 102 ? -6.867 -1.373 9.984 1 72.5 102 LEU A CA 1
ATOM 810 C C . LEU A 1 102 ? -6.246 -1.985 8.727 1 72.5 102 LEU A C 1
ATOM 812 O O . LEU A 1 102 ? -5.652 -3.064 8.789 1 72.5 102 LEU A O 1
ATOM 816 N N . PRO A 1 103 ? -6.348 -1.317 7.562 1 72.12 103 PRO A N 1
ATOM 817 C CA . PRO A 1 103 ? -5.758 -1.919 6.367 1 72.12 103 PRO A CA 1
ATOM 818 C C . PRO A 1 103 ? -4.254 -2.137 6.496 1 72.12 103 PRO A C 1
ATOM 820 O O . PRO A 1 103 ? -3.701 -3.051 5.875 1 72.12 103 PRO A O 1
ATOM 823 N N . PHE A 1 104 ? -3.602 -1.374 7.27 1 67.31 104 PHE A N 1
ATOM 824 C CA . PHE A 1 104 ? -2.164 -1.526 7.453 1 67.31 104 PHE A CA 1
ATOM 825 C C . PHE A 1 104 ? -1.859 -2.666 8.414 1 67.31 104 PHE A C 1
ATOM 827 O O . PHE A 1 104 ? -0.793 -3.281 8.344 1 67.31 104 PHE A O 1
ATOM 834 N N . ALA A 1 105 ? -2.836 -2.904 9.242 1 71.12 105 ALA A N 1
ATOM 835 C CA . ALA A 1 105 ? -2.674 -3.979 10.219 1 71.12 105 ALA A CA 1
ATOM 836 C C . ALA A 1 105 ? -3.174 -5.309 9.664 1 71.12 105 ALA A C 1
ATOM 838 O O . ALA A 1 105 ? -2.816 -6.375 10.172 1 71.12 105 ALA A O 1
ATOM 839 N N . LEU A 1 106 ? -3.984 -5.168 8.711 1 73.88 106 LEU A N 1
ATOM 840 C CA . LEU A 1 106 ? -4.68 -6.344 8.203 1 73.88 106 LEU A CA 1
ATOM 841 C C . LEU A 1 106 ? -3.953 -6.926 6.992 1 73.88 106 LEU A C 1
ATOM 843 O O . LEU A 1 106 ? -3.953 -6.328 5.914 1 73.88 106 LEU A O 1
ATOM 847 N N . PRO A 1 107 ? -3.301 -8.047 7.16 1 75.75 107 PRO A N 1
ATOM 848 C CA . PRO A 1 107 ? -2.732 -8.688 5.973 1 75.75 107 PRO A CA 1
ATOM 849 C C . PRO A 1 107 ? -3.779 -8.992 4.906 1 75.75 107 PRO A C 1
ATOM 851 O O . PRO A 1 107 ? -4.918 -9.336 5.23 1 75.75 107 PRO A O 1
ATOM 854 N N . PHE A 1 108 ? -3.416 -8.797 3.717 1 78.06 108 PHE A N 1
ATOM 855 C CA . PHE A 1 108 ? -4.355 -9 2.619 1 78.06 108 PHE A CA 1
ATOM 856 C C . PHE A 1 108 ? -4.93 -10.406 2.652 1 78.06 108 PHE A C 1
ATOM 858 O O . PHE A 1 108 ? -6.062 -10.633 2.229 1 78.06 108 PHE A O 1
ATOM 865 N N . VAL A 1 109 ? -4.094 -11.328 3.1 1 78.94 109 VAL A N 1
ATOM 866 C CA . VAL A 1 109 ? -4.508 -12.727 3.086 1 78.94 109 VAL A CA 1
ATOM 867 C C . VAL A 1 109 ? -5.711 -12.922 4.004 1 78.94 109 VAL A C 1
ATOM 869 O O . VAL A 1 109 ? -6.633 -13.68 3.684 1 78.94 109 VAL A O 1
ATOM 872 N N . VAL A 1 110 ? -5.664 -12.258 5.109 1 80.25 110 VAL A N 1
ATOM 873 C CA . VAL A 1 110 ? -6.777 -12.336 6.047 1 80.25 110 VAL A CA 1
ATOM 874 C C . VAL A 1 110 ? -8.047 -11.789 5.395 1 80.25 110 VAL A C 1
ATOM 876 O O . VAL A 1 110 ? -9.117 -12.391 5.504 1 80.25 110 VAL A O 1
ATOM 879 N N . LEU A 1 111 ? -7.848 -10.688 4.793 1 81.69 111 LEU A N 1
ATOM 880 C CA . LEU A 1 111 ? -8.992 -10.047 4.148 1 81.69 111 LEU A CA 1
ATOM 881 C C . LEU A 1 111 ? -9.531 -10.906 3.014 1 81.69 111 LEU A C 1
ATOM 883 O O . LEU A 1 111 ? -10.734 -11.172 2.953 1 81.69 111 LEU A O 1
ATOM 887 N N . ALA A 1 112 ? -8.656 -11.328 2.162 1 80.75 112 ALA A N 1
ATOM 888 C CA . ALA A 1 112 ? -9.062 -12.102 0.993 1 80.75 112 ALA A CA 1
ATOM 889 C C . ALA A 1 112 ? -9.648 -13.453 1.405 1 80.75 112 ALA A C 1
ATOM 891 O O . ALA A 1 112 ? -10.688 -13.867 0.894 1 80.75 112 ALA A O 1
ATOM 892 N N . TYR A 1 113 ? -8.992 -14.086 2.283 1 78.25 113 TYR A N 1
ATOM 893 C CA . TYR A 1 113 ? -9.445 -15.398 2.748 1 78.25 113 TYR A CA 1
ATOM 894 C C . TYR A 1 113 ? -10.758 -15.281 3.506 1 78.25 113 TYR A C 1
ATOM 896 O O . TYR A 1 113 ? -11.664 -16.094 3.316 1 78.25 113 TYR A O 1
ATOM 904 N N . GLY A 1 114 ? -10.805 -14.32 4.359 1 79.56 114 GLY A N 1
ATOM 905 C CA . GLY A 1 114 ? -12.039 -14.109 5.098 1 79.56 114 GLY A CA 1
ATOM 906 C C . GLY A 1 114 ? -13.234 -13.852 4.203 1 79.56 114 GLY A C 1
ATOM 907 O O . GLY A 1 114 ? -14.312 -14.422 4.406 1 79.56 114 GLY A O 1
ATOM 908 N N . ILE A 1 115 ? -13.031 -13.016 3.258 1 78.38 115 ILE A N 1
ATOM 909 C CA . ILE A 1 115 ? -14.094 -12.695 2.316 1 78.38 115 ILE A CA 1
ATOM 910 C C . ILE A 1 115 ? -14.5 -13.945 1.544 1 78.38 115 ILE A C 1
ATOM 912 O O . ILE A 1 115 ? -15.688 -14.211 1.356 1 78.38 115 ILE A O 1
ATOM 916 N N . LYS A 1 116 ? -13.5 -14.688 1.108 1 75.5 116 LYS A N 1
ATOM 917 C CA . LYS A 1 116 ? -13.766 -15.906 0.35 1 75.5 116 LYS A CA 1
ATOM 918 C C . LYS A 1 116 ? -14.508 -16.938 1.204 1 75.5 116 LYS A C 1
ATOM 920 O O . LYS A 1 116 ? -15.43 -17.594 0.726 1 75.5 116 LYS A O 1
ATOM 925 N N . ARG A 1 117 ? -14.125 -17.078 2.387 1 75.81 117 ARG A N 1
ATOM 926 C CA . ARG A 1 117 ? -14.758 -18.031 3.285 1 75.81 117 ARG A CA 1
ATOM 927 C C . ARG A 1 117 ? -16.203 -17.656 3.572 1 75.81 117 ARG A C 1
ATOM 929 O O . ARG A 1 117 ? -17.078 -18.516 3.635 1 75.81 117 ARG A O 1
ATOM 936 N N . LEU A 1 118 ? -16.453 -16.391 3.762 1 74.44 118 LEU A N 1
ATOM 937 C CA . LEU A 1 118 ? -17.812 -15.906 4.027 1 74.44 118 LEU A CA 1
ATOM 938 C C . LEU A 1 118 ? -18.703 -16.109 2.807 1 74.44 118 LEU A C 1
ATOM 940 O O . LEU A 1 118 ? -19.891 -16.438 2.943 1 74.44 118 LEU A O 1
ATOM 944 N N . ALA A 1 119 ? -18.109 -15.898 1.701 1 72.25 119 ALA A N 1
ATOM 945 C CA . ALA A 1 119 ? -18.875 -16.062 0.469 1 72.25 119 ALA A CA 1
ATOM 946 C C . ALA A 1 119 ? -19.203 -17.516 0.212 1 72.25 119 ALA A C 1
ATOM 948 O O . ALA A 1 119 ? -20.234 -17.844 -0.388 1 72.25 119 ALA A O 1
ATOM 949 N N . GLY A 1 120 ? -18.281 -18.406 0.619 1 68.5 120 GLY A N 1
ATOM 950 C CA . GLY A 1 120 ? -18.484 -19.828 0.392 1 68.5 120 GLY A CA 1
ATOM 951 C C . GLY A 1 120 ? -19.203 -20.516 1.536 1 68.5 120 GLY A C 1
ATOM 952 O O . GLY A 1 120 ? -19.469 -21.719 1.48 1 68.5 120 GLY A O 1
ATOM 953 N N . ALA A 1 121 ? -19.516 -19.812 2.518 1 63.69 121 ALA A N 1
ATOM 954 C CA . ALA A 1 121 ? -19.984 -20.406 3.766 1 63.69 121 ALA A CA 1
ATOM 955 C C . ALA A 1 121 ? -21.422 -20.922 3.627 1 63.69 121 ALA A C 1
ATOM 957 O O . ALA A 1 121 ? -21.828 -21.844 4.336 1 63.69 121 ALA A O 1
ATOM 958 N N . SER A 1 122 ? -22.078 -20.203 2.77 1 62.31 122 SER A N 1
ATOM 959 C CA . SER A 1 122 ? -23.453 -20.641 2.629 1 62.31 122 SER A CA 1
ATOM 960 C C . SER A 1 122 ? -23.844 -20.797 1.161 1 62.31 122 SER A C 1
ATOM 962 O O . SER A 1 122 ? -23.141 -20.297 0.275 1 62.31 122 SER A O 1
ATOM 964 N N . GLU A 1 123 ? -24.719 -21.625 1.031 1 64.81 123 GLU A N 1
ATOM 965 C CA . GLU A 1 123 ? -25.266 -21.812 -0.308 1 64.81 123 GLU A CA 1
ATOM 966 C C . GLU A 1 123 ? -25.656 -20.469 -0.93 1 64.81 123 GLU A C 1
ATOM 968 O O . GLU A 1 123 ? -25.562 -20.297 -2.146 1 64.81 123 GLU A O 1
ATOM 973 N N . LEU A 1 124 ? -26.047 -19.594 -0.124 1 60.28 124 LEU A N 1
ATOM 974 C CA . LEU A 1 124 ? -26.5 -18.297 -0.61 1 60.28 124 LEU A CA 1
ATOM 975 C C . LEU A 1 124 ? -25.312 -17.453 -1.064 1 60.28 124 LEU A C 1
ATOM 977 O O . LEU A 1 124 ? -25.438 -16.656 -2.008 1 60.28 124 LEU A O 1
ATOM 981 N N . THR A 1 125 ? -24.266 -17.766 -0.478 1 66.12 125 THR A N 1
ATOM 982 C CA . THR A 1 125 ? -23.125 -16.891 -0.744 1 66.12 125 THR A CA 1
ATOM 983 C C . THR A 1 125 ? -22.141 -17.562 -1.694 1 66.12 125 THR A C 1
ATOM 985 O O . THR A 1 125 ? -21.281 -16.891 -2.266 1 66.12 125 THR A O 1
ATOM 988 N N . GLN A 1 126 ? -22.328 -18.781 -2.006 1 69 126 GLN A N 1
ATOM 989 C CA . GLN A 1 126 ? -21.406 -19.594 -2.775 1 69 126 GLN A CA 1
ATOM 990 C C . GLN A 1 126 ? -21.203 -19.031 -4.184 1 69 126 GLN A C 1
ATOM 992 O O . GLN A 1 126 ? -20.094 -19.016 -4.703 1 69 126 GLN A O 1
ATOM 997 N N . PRO A 1 127 ? -22.359 -18.594 -4.723 1 67.69 127 PRO A N 1
ATOM 998 C CA . PRO A 1 127 ? -22.156 -18.078 -6.078 1 67.69 127 PRO A CA 1
ATOM 999 C C . PRO A 1 127 ? -21.219 -16.875 -6.117 1 67.69 127 PRO A C 1
ATOM 1001 O O . PRO A 1 127 ? -20.688 -16.547 -7.176 1 67.69 127 PRO A O 1
ATOM 1004 N N . TRP A 1 128 ? -20.906 -16.406 -4.953 1 70.75 128 TRP A N 1
ATOM 1005 C CA . TRP A 1 128 ? -20.141 -15.172 -4.922 1 70.75 128 TRP A CA 1
ATOM 1006 C C . TRP A 1 128 ? -18.672 -15.453 -4.598 1 70.75 128 TRP A C 1
ATOM 1008 O O . TRP A 1 128 ? -17.844 -14.547 -4.594 1 70.75 128 TRP A O 1
ATOM 1018 N N . GLU A 1 129 ? -18.281 -16.625 -4.414 1 72.94 129 GLU A N 1
ATOM 1019 C CA . GLU A 1 129 ? -16.953 -16.969 -3.906 1 72.94 129 GLU A CA 1
ATOM 1020 C C . GLU A 1 129 ? -15.852 -16.453 -4.828 1 72.94 129 GLU A C 1
ATOM 1022 O O . GLU A 1 129 ? -14.781 -16.062 -4.367 1 72.94 129 GLU A O 1
ATOM 1027 N N . SER A 1 130 ? -16.125 -16.312 -6.105 1 78.12 130 SER A N 1
ATOM 1028 C CA . SER A 1 130 ? -15.117 -15.836 -7.043 1 78.12 130 SER A CA 1
ATOM 1029 C C . SER A 1 130 ? -15.633 -14.664 -7.867 1 78.12 130 SER A C 1
ATOM 1031 O O . SER A 1 130 ? -15.242 -14.484 -9.023 1 78.12 130 SER A O 1
ATOM 1033 N N . SER A 1 131 ? -16.406 -13.945 -7.137 1 85.19 131 SER A N 1
ATOM 1034 C CA . SER A 1 131 ? -17.031 -12.82 -7.832 1 85.19 131 SER A CA 1
ATOM 1035 C C . SER A 1 131 ? -16.141 -11.578 -7.781 1 85.19 131 SER A C 1
ATOM 1037 O O . SER A 1 131 ? -15.516 -11.297 -6.758 1 85.19 131 SER A O 1
ATOM 1039 N N . PRO A 1 132 ? -16.109 -10.805 -8.906 1 90.19 132 PRO A N 1
ATOM 1040 C CA . PRO A 1 132 ? -15.375 -9.539 -8.914 1 90.19 132 PRO A CA 1
ATOM 1041 C C . PRO A 1 132 ? -15.898 -8.547 -7.879 1 90.19 132 PRO A C 1
ATOM 1043 O O . PRO A 1 132 ? -15.156 -7.664 -7.438 1 90.19 132 PRO A O 1
ATOM 1046 N N . VAL A 1 133 ? -17.078 -8.766 -7.426 1 88.69 133 VAL A N 1
ATOM 1047 C CA . VAL A 1 133 ? -17.656 -7.879 -6.426 1 88.69 133 VAL A CA 1
ATOM 1048 C C . VAL A 1 133 ? -16.922 -8.039 -5.098 1 88.69 133 VAL A C 1
ATOM 1050 O O . VAL A 1 133 ? -16.75 -7.074 -4.352 1 88.69 133 VAL A O 1
ATOM 1053 N N . LEU A 1 134 ? -16.5 -9.234 -4.832 1 89.19 134 LEU A N 1
ATOM 1054 C CA . LEU A 1 134 ? -15.742 -9.477 -3.607 1 89.19 134 LEU A CA 1
ATOM 1055 C C . LEU A 1 134 ? -14.367 -8.805 -3.674 1 89.19 134 LEU A C 1
ATOM 1057 O O . LEU A 1 134 ? -13.836 -8.367 -2.65 1 89.19 134 LEU A O 1
ATOM 1061 N N . VAL A 1 135 ? -13.844 -8.734 -4.914 1 92.12 135 VAL A N 1
ATOM 1062 C CA . VAL A 1 135 ? -12.578 -8.039 -5.102 1 92.12 135 VAL A CA 1
ATOM 1063 C C . VAL A 1 135 ? -12.758 -6.547 -4.832 1 92.12 135 VAL A C 1
ATOM 1065 O O . VAL A 1 135 ? -11.906 -5.922 -4.191 1 92.12 135 VAL A O 1
ATOM 1068 N N . VAL A 1 136 ? -13.883 -6.027 -5.273 1 93.62 136 VAL A N 1
ATOM 1069 C CA . VAL A 1 136 ? -14.188 -4.625 -5.02 1 93.62 136 VAL A CA 1
ATOM 1070 C C . VAL A 1 136 ? -14.227 -4.367 -3.516 1 93.62 136 VAL A C 1
ATOM 1072 O O . VAL A 1 136 ? -13.648 -3.391 -3.031 1 93.62 136 VAL A O 1
ATOM 1075 N N . LEU A 1 137 ? -14.867 -5.25 -2.816 1 89.94 137 LEU A N 1
ATOM 1076 C CA . LEU A 1 137 ? -14.977 -5.09 -1.37 1 89.94 137 LEU A CA 1
ATOM 1077 C C . LEU A 1 137 ? -13.602 -5.117 -0.717 1 89.94 137 LEU A C 1
ATOM 1079 O O . LEU A 1 137 ? -13.336 -4.352 0.212 1 89.94 137 LEU A O 1
ATOM 1083 N N . GLY A 1 138 ? -12.789 -6.012 -1.171 1 91.31 138 GLY A N 1
ATOM 1084 C CA . GLY A 1 138 ? -11.43 -6.047 -0.673 1 91.31 138 GLY A CA 1
ATOM 1085 C C . GLY A 1 138 ? -10.648 -4.781 -0.972 1 91.31 138 GLY A C 1
ATOM 1086 O O . GLY A 1 138 ? -9.938 -4.262 -0.107 1 91.31 138 GLY A O 1
ATOM 1087 N N . HIS A 1 139 ? -10.812 -4.277 -2.219 1 93.88 139 HIS A N 1
ATOM 1088 C CA . HIS A 1 139 ? -10.117 -3.057 -2.623 1 93.88 139 HIS A CA 1
ATOM 1089 C C . HIS A 1 139 ? -10.633 -1.85 -1.843 1 93.88 139 HIS A C 1
ATOM 1091 O O . HIS A 1 139 ? -9.859 -0.955 -1.497 1 93.88 139 HIS A O 1
ATOM 1097 N N . VAL A 1 140 ? -11.891 -1.856 -1.569 1 93.69 140 VAL A N 1
ATOM 1098 C CA . VAL A 1 140 ? -12.484 -0.774 -0.788 1 93.69 140 VAL A CA 1
ATOM 1099 C C . VAL A 1 140 ? -11.883 -0.768 0.618 1 93.69 140 VAL A C 1
ATOM 1101 O O . VAL A 1 140 ? -11.469 0.28 1.116 1 93.69 140 VAL A O 1
ATOM 1104 N N . ALA A 1 141 ? -11.852 -1.928 1.228 1 89.44 141 ALA A N 1
ATOM 1105 C CA . ALA A 1 141 ? -11.297 -2.047 2.576 1 89.44 141 ALA A CA 1
ATOM 1106 C C . ALA A 1 141 ? -9.836 -1.615 2.611 1 89.44 141 ALA A C 1
ATOM 1108 O O . ALA A 1 141 ? -9.391 -0.984 3.572 1 89.44 141 ALA A O 1
ATOM 1109 N N . LEU A 1 142 ? -9.172 -1.875 1.624 1 87.5 142 LEU A N 1
ATOM 1110 C CA . LEU A 1 142 ? -7.734 -1.618 1.562 1 87.5 142 LEU A CA 1
ATOM 1111 C C . LEU A 1 142 ? -7.457 -0.147 1.267 1 87.5 142 LEU A C 1
ATOM 1113 O O . LEU A 1 142 ? -6.504 0.428 1.798 1 87.5 142 LEU A O 1
ATOM 1117 N N . SER A 1 143 ? -8.25 0.519 0.491 1 90.19 143 SER A N 1
ATOM 1118 C CA . SER A 1 143 ? -7.84 1.782 -0.113 1 90.19 143 SER A CA 1
ATOM 1119 C C . SER A 1 143 ? -8.586 2.959 0.505 1 90.19 143 SER A C 1
ATOM 1121 O O . SER A 1 143 ? -8.227 4.117 0.279 1 90.19 143 SER A O 1
ATOM 1123 N N . PHE A 1 144 ? -9.555 2.725 1.331 1 91.69 144 PHE A N 1
ATOM 1124 C CA . PHE A 1 144 ? -10.422 3.812 1.766 1 91.69 144 PHE A CA 1
ATOM 1125 C C . PHE A 1 144 ? -9.633 4.855 2.545 1 91.69 144 PHE A C 1
ATOM 1127 O O . PHE A 1 144 ? -9.961 6.047 2.508 1 91.69 144 PHE A O 1
ATOM 1134 N N . PRO A 1 145 ? -8.523 4.492 3.285 1 85.38 145 PRO A N 1
ATOM 1135 C CA . PRO A 1 145 ? -7.766 5.547 3.965 1 85.38 145 PRO A CA 1
ATOM 1136 C C . PRO A 1 145 ? -7.199 6.582 2.996 1 85.38 145 PRO A C 1
ATOM 1138 O O . PRO A 1 145 ? -7.09 7.762 3.346 1 85.38 145 PRO A O 1
ATOM 1141 N N . PHE A 1 146 ? -6.926 6.156 1.829 1 83.5 146 PHE A N 1
ATOM 1142 C CA . PHE A 1 146 ? -6.289 7.035 0.853 1 83.5 146 PHE A CA 1
ATOM 1143 C C . PHE A 1 146 ? -7.297 8.016 0.273 1 83.5 146 PHE A C 1
ATOM 1145 O O . PHE A 1 146 ? -6.914 9.031 -0.323 1 83.5 146 PHE A O 1
ATOM 1152 N N . PHE A 1 147 ? -8.508 7.723 0.443 1 92 147 PHE A N 1
ATOM 1153 C CA . PHE A 1 147 ? -9.562 8.672 0.119 1 92 147 PHE A CA 1
ATOM 1154 C C . PHE A 1 147 ? -9.922 9.516 1.334 1 92 147 PHE A C 1
ATOM 1156 O O . PHE A 1 147 ? -10.117 10.734 1.216 1 92 147 PHE A O 1
ATOM 1163 N N . LEU A 1 148 ? -9.961 8.898 2.424 1 91.75 148 LEU A N 1
ATOM 1164 C CA . LEU A 1 148 ? -10.406 9.5 3.674 1 91.75 148 LEU A CA 1
ATOM 1165 C C . LEU A 1 148 ? -9.5 10.664 4.074 1 91.75 148 LEU A C 1
ATOM 1167 O O . LEU A 1 148 ? -9.984 11.758 4.387 1 91.75 148 LEU A O 1
ATOM 1171 N N . TRP A 1 149 ? -8.258 10.445 3.973 1 84 149 TRP A N 1
ATOM 1172 C CA . TRP A 1 149 ? -7.324 11.414 4.547 1 84 149 TRP A CA 1
ATOM 1173 C C . TRP A 1 149 ? -7.305 12.703 3.732 1 84 149 TRP A C 1
ATOM 1175 O O . TRP A 1 149 ? -7.48 13.789 4.281 1 84 149 TRP A O 1
ATOM 1185 N N . PRO A 1 150 ? -7.129 12.656 2.455 1 84.31 150 PRO A N 1
ATOM 1186 C CA . PRO A 1 150 ? -7.164 13.898 1.688 1 84.31 150 PRO A CA 1
ATOM 1187 C C . PRO A 1 150 ? -8.5 14.633 1.809 1 84.31 150 PRO A C 1
ATOM 1189 O O . PRO A 1 150 ? -8.531 15.867 1.866 1 84.31 150 PRO A O 1
ATOM 1192 N N . VAL A 1 151 ? -9.555 13.945 1.893 1 91.88 151 VAL A N 1
ATOM 1193 C CA . VAL A 1 151 ? -10.875 14.555 1.989 1 91.88 151 VAL A CA 1
ATOM 1194 C C . VAL A 1 151 ? -11.055 15.18 3.371 1 91.88 151 VAL A C 1
ATOM 1196 O O . VAL A 1 151 ? -11.586 16.281 3.494 1 91.88 151 VAL A O 1
ATOM 1199 N N . ASP A 1 152 ? -10.672 14.445 4.359 1 90.69 152 ASP A N 1
ATOM 1200 C CA . ASP A 1 152 ? -10.734 14.977 5.719 1 90.69 152 ASP A CA 1
ATOM 1201 C C . ASP A 1 152 ? -9.938 16.281 5.836 1 90.69 152 ASP A C 1
ATOM 1203 O O . ASP A 1 152 ? -10.422 17.25 6.414 1 90.69 152 ASP A O 1
ATOM 1207 N N . GLY A 1 153 ? -8.711 16.25 5.324 1 85.12 153 GLY A N 1
ATOM 1208 C CA . GLY A 1 153 ? -7.895 17.469 5.316 1 85.12 153 GLY A CA 1
ATOM 1209 C C . GLY A 1 153 ? -8.539 18.609 4.57 1 85.12 153 GLY A C 1
ATOM 1210 O O . GLY A 1 153 ? -8.516 19.75 5.035 1 85.12 153 GLY A O 1
ATOM 1211 N N . ALA A 1 154 ? -9.086 18.359 3.445 1 88.75 154 ALA A N 1
ATOM 1212 C CA . ALA A 1 154 ? -9.742 19.375 2.639 1 88.75 154 ALA A CA 1
ATOM 1213 C C . ALA A 1 154 ? -10.961 19.953 3.359 1 88.75 154 ALA A C 1
ATOM 1215 O O . ALA A 1 154 ? -11.227 21.156 3.287 1 88.75 154 ALA A O 1
ATOM 1216 N N . MET A 1 155 ? -11.7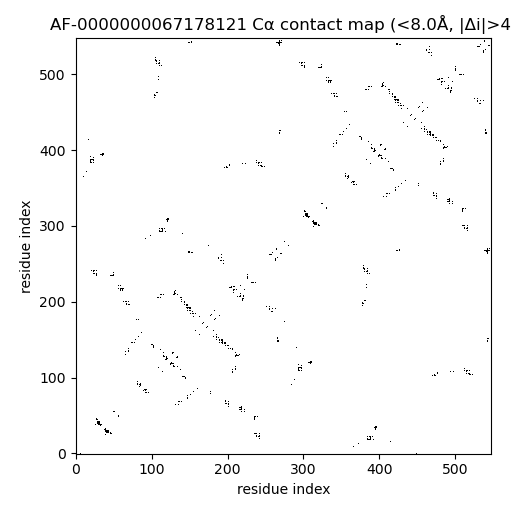11 19.125 4.051 1 93.25 155 MET A N 1
ATOM 1217 C CA . MET A 1 155 ? -12.875 19.578 4.801 1 93.25 155 MET A CA 1
ATOM 1218 C C . MET A 1 155 ? -12.461 20.484 5.957 1 93.25 155 MET A C 1
ATOM 1220 O O . MET A 1 155 ? -13.102 21.5 6.219 1 93.25 155 MET A O 1
ATOM 1224 N N . SER A 1 156 ? -11.461 20.062 6.59 1 88.88 156 SER A N 1
ATOM 1225 C CA . SER A 1 156 ? -10.938 20.891 7.676 1 88.88 156 SER A CA 1
ATOM 1226 C C . SER A 1 156 ? -10.461 22.25 7.16 1 88.88 156 SER A C 1
ATOM 1228 O O . SER A 1 156 ? -10.781 23.281 7.746 1 88.88 156 SER A O 1
ATOM 1230 N N . ALA A 1 157 ? -9.773 22.234 6.074 1 86.88 157 ALA A N 1
ATOM 1231 C CA . ALA A 1 157 ? -9.227 23.453 5.496 1 86.88 157 ALA A CA 1
ATOM 1232 C C . ALA A 1 157 ? -10.344 24.359 4.996 1 86.88 157 ALA A C 1
ATOM 1234 O O . ALA A 1 157 ? -10.227 25.594 5.055 1 86.88 157 ALA A O 1
ATOM 1235 N N . ALA A 1 158 ? -11.359 23.797 4.566 1 92.69 158 ALA A N 1
ATOM 1236 C CA . ALA A 1 158 ? -12.461 24.562 3.99 1 92.69 158 ALA A CA 1
ATOM 1237 C C . ALA A 1 158 ? -13.367 25.109 5.078 1 92.69 158 ALA A C 1
ATOM 1239 O O . ALA A 1 158 ? -14.234 25.953 4.809 1 92.69 158 ALA A O 1
ATOM 1240 N N . GLY A 1 159 ? -13.117 24.609 6.305 1 94.06 159 GLY A N 1
ATOM 1241 C CA . GLY A 1 159 ? -14.023 25.031 7.359 1 94.06 159 GLY A CA 1
ATOM 1242 C C . GLY A 1 159 ? -15.445 24.531 7.156 1 94.06 159 GLY A C 1
ATOM 1243 O O . GLY A 1 159 ? -16.391 25.328 7.199 1 94.06 159 GLY A O 1
ATOM 1244 N N . VAL A 1 160 ? -15.57 23.328 6.953 1 93.56 160 VAL A N 1
ATOM 1245 C CA . VAL A 1 160 ? -16.828 22.719 6.559 1 93.56 160 VAL A CA 1
ATOM 1246 C C . VAL A 1 160 ? -17.891 22.969 7.621 1 93.56 160 VAL A C 1
ATOM 1248 O O . VAL A 1 160 ? -19.078 23.141 7.301 1 93.56 160 VAL A O 1
ATOM 1251 N N . ARG A 1 161 ? -17.531 23.031 8.82 1 93.06 161 ARG A N 1
ATOM 1252 C CA . ARG A 1 161 ? -18.5 23.312 9.875 1 93.06 161 ARG A CA 1
ATOM 1253 C C . ARG A 1 161 ? -19.141 24.688 9.68 1 93.06 161 ARG A C 1
ATOM 1255 O O . ARG A 1 161 ? -20.359 24.828 9.711 1 93.06 161 ARG A O 1
ATOM 1262 N N . GLN A 1 162 ? -18.281 25.625 9.477 1 94.5 162 GLN A N 1
ATOM 1263 C CA . GLN A 1 162 ? -18.766 26.984 9.281 1 94.5 162 GLN A CA 1
ATOM 1264 C C . GLN A 1 162 ? -19.594 27.094 8 1 94.5 162 GLN A C 1
ATOM 1266 O O . GLN A 1 162 ? -20.625 27.766 7.984 1 94.5 162 GLN A O 1
ATOM 1271 N N . LEU A 1 163 ? -19.078 26.469 6.961 1 94.62 163 LEU A N 1
ATOM 1272 C CA . LEU A 1 163 ? -19.797 26.469 5.695 1 94.62 163 LEU A CA 1
ATOM 1273 C C . LEU A 1 163 ? -21.203 25.875 5.863 1 94.62 163 LEU A C 1
ATOM 1275 O O . LEU A 1 163 ? -22.172 26.391 5.305 1 94.62 163 LEU A O 1
ATOM 1279 N N . SER A 1 164 ? -21.25 24.844 6.625 1 93.62 164 SER A N 1
ATOM 1280 C CA . SER A 1 164 ? -22.516 24.156 6.812 1 93.62 164 SER A CA 1
ATOM 1281 C C . SER A 1 164 ? -23.469 24.969 7.676 1 93.62 164 SER A C 1
ATOM 1283 O O . SER A 1 164 ? -24.672 24.984 7.426 1 93.62 164 SER A O 1
ATOM 1285 N N . GLU A 1 165 ? -22.953 25.578 8.664 1 93.56 165 GLU A N 1
ATOM 1286 C CA . GLU A 1 165 ? -23.766 26.438 9.516 1 93.56 165 GLU A CA 1
ATOM 1287 C C . GLU A 1 165 ? -24.359 27.594 8.711 1 93.56 165 GLU A C 1
ATOM 1289 O O . GLU A 1 165 ? -25.531 27.922 8.875 1 93.56 165 GLU A O 1
ATOM 1294 N N . ALA A 1 166 ? -23.578 28.141 7.879 1 94.31 166 ALA A N 1
ATOM 1295 C CA . ALA A 1 166 ? -24.031 29.234 7.027 1 94.31 166 ALA A CA 1
ATOM 1296 C C . ALA A 1 166 ? -25.125 28.766 6.078 1 94.31 166 ALA A C 1
ATOM 1298 O O . ALA A 1 166 ? -26.125 29.469 5.867 1 94.31 166 ALA A O 1
ATOM 1299 N N . ALA A 1 167 ? -24.938 27.641 5.535 1 94.25 167 ALA A N 1
ATOM 1300 C CA . ALA A 1 167 ? -25.938 27.078 4.625 1 94.25 167 ALA A CA 1
ATOM 1301 C C . ALA A 1 167 ? -27.234 26.781 5.359 1 94.25 167 ALA A C 1
ATOM 1303 O O . ALA A 1 167 ? -28.328 27 4.824 1 94.25 167 ALA A O 1
ATOM 1304 N N . GLU A 1 168 ? -27.094 26.281 6.551 1 90.69 168 GLU A N 1
ATOM 1305 C CA . GLU A 1 168 ? -28.266 25.969 7.359 1 90.69 168 GLU A CA 1
ATOM 1306 C C . GLU A 1 168 ? -29.062 27.234 7.688 1 90.69 168 GLU A C 1
ATOM 1308 O O . GLU A 1 168 ? -30.297 27.203 7.73 1 90.69 168 GLU A O 1
ATOM 1313 N N . THR A 1 169 ? -28.328 28.25 7.934 1 93.62 169 THR A N 1
ATOM 1314 C CA . THR A 1 169 ? -28.984 29.516 8.219 1 93.62 169 THR A CA 1
ATOM 1315 C C . THR A 1 169 ? -29.797 30 7.02 1 93.62 169 THR A C 1
ATOM 1317 O O . THR A 1 169 ? -30.812 30.656 7.18 1 93.62 169 THR A O 1
ATOM 1320 N N . SER A 1 170 ? -29.438 29.594 5.812 1 93.81 170 SER A N 1
ATOM 1321 C CA . SER A 1 170 ? -30.141 29.969 4.582 1 93.81 170 SER A CA 1
ATOM 1322 C C . SER A 1 170 ? -31.234 28.953 4.246 1 93.81 170 SER A C 1
ATOM 1324 O O . SER A 1 170 ? -31.891 29.078 3.213 1 93.81 170 SER A O 1
ATOM 1326 N N . GLY A 1 171 ? -31.344 27.922 5.082 1 92.81 171 GLY A N 1
ATOM 1327 C CA . GLY A 1 171 ? -32.438 26.984 4.938 1 92.81 171 GLY A CA 1
ATOM 1328 C C . GLY A 1 171 ? -32.062 25.75 4.137 1 92.81 171 GLY A C 1
ATOM 1329 O O . GLY A 1 171 ? -32.938 24.953 3.764 1 92.81 171 GLY A O 1
ATOM 1330 N N . ALA A 1 172 ? -30.828 25.641 3.885 1 92.88 172 ALA A N 1
ATOM 1331 C CA . ALA A 1 172 ? -30.391 24.484 3.1 1 92.88 172 ALA A CA 1
ATOM 1332 C C . ALA A 1 172 ? -30.406 23.203 3.938 1 92.88 172 ALA A C 1
ATOM 1334 O O . ALA A 1 172 ? -30.094 23.234 5.133 1 92.88 172 ALA A O 1
ATOM 1335 N N . THR A 1 173 ? -30.781 22.062 3.32 1 91.81 173 THR A N 1
ATOM 1336 C CA . THR A 1 173 ? -30.719 20.766 3.984 1 91.81 173 THR A CA 1
ATOM 1337 C C . THR A 1 173 ? -29.297 20.25 4.023 1 91.81 173 THR A C 1
ATOM 1339 O O . THR A 1 173 ? -28.438 20.672 3.242 1 91.81 173 THR A O 1
ATOM 1342 N N . PRO A 1 174 ? -29.031 19.344 4.883 1 88 174 PRO A N 1
ATOM 1343 C CA . PRO A 1 174 ? -27.672 18.812 4.977 1 88 174 PRO A CA 1
ATOM 1344 C C . PRO A 1 174 ? -27.203 18.172 3.676 1 88 174 PRO A C 1
ATOM 1346 O O . PRO A 1 174 ? -26.031 18.312 3.299 1 88 174 PRO A O 1
ATOM 1349 N N . LEU A 1 175 ? -28.031 17.469 3.021 1 89 175 LEU A N 1
ATOM 1350 C CA . LEU A 1 175 ? -27.656 16.828 1.769 1 89 175 LEU A CA 1
ATOM 1351 C C . LEU A 1 175 ? -27.391 17.859 0.683 1 89 175 LEU A C 1
ATOM 1353 O O . LEU A 1 175 ? -26.453 17.719 -0.104 1 89 175 LEU A O 1
ATOM 1357 N N . ALA A 1 176 ? -28.234 18.844 0.664 1 92.94 176 ALA A N 1
ATOM 1358 C CA . ALA A 1 176 ? -28.016 19.938 -0.28 1 92.94 176 ALA A CA 1
ATOM 1359 C C . ALA A 1 176 ? -26.703 20.672 0.018 1 92.94 176 ALA A C 1
ATOM 1361 O O . ALA A 1 176 ? -25.969 21.047 -0.901 1 92.94 176 ALA A O 1
ATOM 1362 N N . THR A 1 177 ? -26.484 20.875 1.302 1 94.62 177 THR A N 1
ATOM 1363 C CA . THR A 1 177 ? -25.25 21.531 1.717 1 94.62 177 THR A CA 1
ATOM 1364 C C . THR A 1 177 ? -24.031 20.703 1.31 1 94.62 177 THR A C 1
ATOM 1366 O O . THR A 1 177 ? -23.047 21.25 0.793 1 94.62 177 THR A O 1
ATOM 1369 N N . LEU A 1 178 ? -24.094 19.391 1.467 1 94.19 178 LEU A N 1
ATOM 1370 C CA . LEU A 1 178 ? -22.984 18.516 1.107 1 94.19 178 LEU A CA 1
ATOM 1371 C C . LEU A 1 178 ? -22.688 18.594 -0.388 1 94.19 178 LEU A C 1
ATOM 1373 O O . LEU A 1 178 ? -21.547 18.828 -0.792 1 94.19 178 LEU A O 1
ATOM 1377 N N . PHE A 1 179 ? -23.719 18.531 -1.202 1 94.38 179 PHE A N 1
ATOM 1378 C CA . PHE A 1 179 ? -23.516 18.375 -2.639 1 94.38 179 PHE A CA 1
ATOM 1379 C C . PHE A 1 179 ? -23.312 19.734 -3.305 1 94.38 179 PHE A C 1
ATOM 1381 O O . PHE A 1 179 ? -22.547 19.859 -4.258 1 94.38 179 PHE A O 1
ATOM 1388 N N . ARG A 1 180 ? -23.875 20.828 -2.709 1 94.62 180 ARG A N 1
ATOM 1389 C CA . ARG A 1 180 ? -23.875 22.109 -3.398 1 94.62 180 ARG A CA 1
ATOM 1390 C C . ARG A 1 180 ? -22.844 23.047 -2.785 1 94.62 180 ARG A C 1
ATOM 1392 O O . ARG A 1 180 ? -22.391 24 -3.436 1 94.62 180 ARG A O 1
ATOM 1399 N N . VAL A 1 181 ? -22.484 22.828 -1.573 1 95.38 181 VAL A N 1
ATOM 1400 C CA . VAL A 1 181 ? -21.609 23.766 -0.897 1 95.38 181 VAL A CA 1
ATOM 1401 C C . VAL A 1 181 ? -20.281 23.078 -0.543 1 95.38 181 VAL A C 1
ATOM 1403 O O . VAL A 1 181 ? -19.219 23.516 -0.972 1 95.38 181 VAL A O 1
ATOM 1406 N N . VAL A 1 182 ? -20.375 21.969 0.117 1 95.75 182 VAL A N 1
ATOM 1407 C CA . VAL A 1 182 ? -19.188 21.344 0.673 1 95.75 182 VAL A CA 1
ATOM 1408 C C . VAL A 1 182 ? -18.359 20.703 -0.448 1 95.75 182 VAL A C 1
ATOM 1410 O O . VAL A 1 182 ? -17.172 21 -0.6 1 95.75 182 VAL A O 1
ATOM 1413 N N . ILE A 1 183 ? -18.953 19.891 -1.292 1 96.06 183 ILE A N 1
ATOM 1414 C CA . ILE A 1 183 ? -18.25 19.125 -2.314 1 96.06 183 ILE A CA 1
ATOM 1415 C C . ILE A 1 183 ? -17.516 20.078 -3.26 1 96.06 183 ILE A C 1
ATOM 1417 O O . ILE A 1 183 ? -16.328 19.891 -3.551 1 96.06 183 ILE A O 1
ATOM 1421 N N . PRO A 1 184 ? -18.188 21.156 -3.67 1 95.44 184 PRO A N 1
ATOM 1422 C CA . PRO A 1 184 ? -17.469 22.094 -4.535 1 95.44 184 PRO A CA 1
ATOM 1423 C C . PRO A 1 184 ? -16.281 22.75 -3.842 1 95.44 184 PRO A C 1
ATOM 1425 O O . PRO A 1 184 ? -15.305 23.125 -4.504 1 95.44 184 PRO A O 1
ATOM 1428 N N . ASN A 1 185 ? -16.281 22.891 -2.549 1 95 185 ASN A N 1
ATOM 1429 C CA . ASN A 1 185 ? -15.219 23.562 -1.812 1 95 185 ASN A CA 1
ATOM 1430 C C . ASN A 1 185 ? -14.094 22.594 -1.447 1 95 185 ASN A C 1
ATOM 1432 O O . ASN A 1 185 ? -13.023 23.031 -1.016 1 95 185 ASN A O 1
ATOM 1436 N N . ILE A 1 186 ? -14.305 21.328 -1.674 1 94.25 186 ILE A N 1
ATOM 1437 C CA . ILE A 1 186 ? -13.266 20.375 -1.3 1 94.25 186 ILE A CA 1
ATOM 1438 C C . ILE A 1 186 ? -12.898 19.516 -2.506 1 94.25 186 ILE A C 1
ATOM 1440 O O . ILE A 1 186 ? -12.461 18.375 -2.352 1 94.25 186 ILE A O 1
ATOM 1444 N N . ARG A 1 187 ? -13.102 19.969 -3.689 1 92.31 187 ARG A N 1
ATOM 1445 C CA . ARG A 1 187 ? -12.906 19.219 -4.926 1 92.31 187 ARG A CA 1
ATOM 1446 C C . ARG A 1 187 ? -11.469 18.703 -5.035 1 92.31 187 ARG A C 1
ATOM 1448 O O . ARG A 1 187 ? -11.234 17.609 -5.535 1 92.31 187 ARG A O 1
ATOM 1455 N N . THR A 1 188 ? -10.547 19.484 -4.582 1 86.12 188 THR A N 1
ATOM 1456 C CA . THR A 1 188 ? -9.148 19.078 -4.672 1 86.12 188 THR A CA 1
ATOM 1457 C C . THR A 1 188 ? -8.883 17.875 -3.779 1 86.12 188 THR A C 1
ATOM 1459 O O . THR A 1 188 ? -8.148 16.953 -4.168 1 86.12 188 THR A O 1
ATOM 1462 N N . GLY A 1 189 ? -9.484 17.891 -2.598 1 89.19 189 GLY A N 1
ATOM 1463 C CA . GLY A 1 189 ? -9.367 16.734 -1.717 1 89.19 189 GLY A CA 1
ATOM 1464 C C . GLY A 1 189 ? -10 15.484 -2.285 1 89.19 189 GLY A C 1
ATOM 1465 O O . GLY A 1 189 ? -9.422 14.391 -2.188 1 89.19 189 GLY A O 1
ATOM 1466 N N . ILE A 1 190 ? -11.164 15.68 -2.92 1 92.88 190 ILE A N 1
ATOM 1467 C CA . ILE A 1 190 ? -11.875 14.555 -3.518 1 92.88 190 ILE A CA 1
ATOM 1468 C C . ILE A 1 190 ? -11.062 13.992 -4.676 1 92.88 190 ILE A C 1
ATOM 1470 O O . ILE A 1 190 ? -10.906 12.773 -4.797 1 92.88 190 ILE A O 1
ATOM 1474 N N . LEU A 1 191 ? -10.531 14.867 -5.492 1 88.06 191 LEU A N 1
ATOM 1475 C CA . LEU A 1 191 ? -9.742 14.438 -6.645 1 88.06 191 LEU A CA 1
ATOM 1476 C C . LEU A 1 191 ? -8.484 13.703 -6.195 1 88.06 191 LEU A C 1
ATOM 1478 O O . LEU A 1 191 ? -8.148 12.648 -6.738 1 88.06 191 LEU A O 1
ATOM 1482 N N . THR A 1 192 ? -7.773 14.211 -5.195 1 83.88 192 THR A N 1
ATOM 1483 C CA . THR A 1 192 ? -6.578 13.57 -4.66 1 83.88 192 THR A CA 1
ATOM 1484 C C . THR A 1 192 ? -6.906 12.188 -4.105 1 83.88 192 THR A C 1
ATOM 1486 O O . THR A 1 192 ? -6.219 11.211 -4.414 1 83.88 192 THR A O 1
ATOM 1489 N N . GLY A 1 193 ? -7.941 12.164 -3.293 1 88.62 193 GLY A N 1
ATOM 1490 C CA . GLY A 1 193 ? -8.367 10.883 -2.742 1 88.62 193 GLY A CA 1
ATOM 1491 C C . GLY A 1 193 ? -8.773 9.883 -3.805 1 88.62 193 GLY A C 1
ATOM 1492 O O . GLY A 1 193 ? -8.438 8.695 -3.711 1 88.62 193 GLY A O 1
ATOM 1493 N N . ALA A 1 194 ? -9.5 10.383 -4.809 1 90.69 194 ALA A N 1
ATOM 1494 C CA . ALA A 1 194 ? -9.953 9.508 -5.891 1 90.69 194 ALA A CA 1
ATOM 1495 C C . ALA A 1 194 ? -8.773 8.93 -6.656 1 90.69 194 ALA A C 1
ATOM 1497 O O . ALA A 1 194 ? -8.758 7.734 -6.977 1 90.69 194 ALA A O 1
ATOM 1498 N N . ILE A 1 195 ? -7.805 9.703 -6.895 1 85.25 195 ILE A N 1
ATOM 1499 C CA . ILE A 1 195 ? -6.637 9.273 -7.652 1 85.25 195 ILE A CA 1
ATOM 1500 C C . ILE A 1 195 ? -5.844 8.25 -6.844 1 85.25 195 ILE A C 1
ATOM 1502 O O . ILE A 1 195 ? -5.441 7.211 -7.371 1 85.25 195 ILE A O 1
ATOM 1506 N N . LEU A 1 196 ? -5.625 8.555 -5.598 1 83.06 196 LEU A N 1
ATOM 1507 C CA . LEU A 1 196 ? -4.867 7.648 -4.742 1 83.06 196 LEU A CA 1
ATOM 1508 C C . LEU A 1 196 ? -5.594 6.316 -4.59 1 83.06 196 LEU A C 1
ATOM 1510 O O . LEU A 1 196 ? -4.965 5.258 -4.605 1 83.06 196 LEU A O 1
ATOM 1514 N N . THR A 1 197 ? -6.91 6.406 -4.438 1 90.06 197 THR A N 1
ATOM 1515 C CA . THR A 1 197 ? -7.719 5.199 -4.328 1 90.06 197 THR A CA 1
ATOM 1516 C C . THR A 1 197 ? -7.68 4.398 -5.625 1 90.06 197 THR A C 1
ATOM 1518 O O . THR A 1 197 ? -7.527 3.176 -5.602 1 90.06 197 THR A O 1
ATOM 1521 N N . PHE A 1 198 ? -7.805 5.105 -6.715 1 89.25 198 PHE A N 1
ATOM 1522 C CA . PHE A 1 198 ? -7.734 4.457 -8.023 1 89.25 198 PHE A CA 1
ATOM 1523 C C . PHE A 1 198 ? -6.395 3.758 -8.203 1 89.25 198 PHE A C 1
ATOM 1525 O O . PHE A 1 198 ? -6.348 2.59 -8.594 1 89.25 198 PHE A O 1
ATOM 1532 N N . ALA A 1 199 ? -5.336 4.453 -7.941 1 84 199 ALA A N 1
ATOM 1533 C CA . ALA A 1 199 ? -3.988 3.916 -8.117 1 84 199 ALA A CA 1
ATOM 1534 C C . ALA A 1 199 ? -3.779 2.668 -7.262 1 84 199 ALA A C 1
ATOM 1536 O O . ALA A 1 199 ? -3.205 1.681 -7.727 1 84 199 ALA A O 1
ATOM 1537 N N . THR A 1 200 ? -4.211 2.754 -6.059 1 84.19 200 THR A N 1
ATOM 1538 C CA . THR A 1 200 ? -4.051 1.636 -5.133 1 84.19 200 THR A CA 1
ATOM 1539 C C . THR A 1 200 ? -4.832 0.417 -5.617 1 84.19 200 THR A C 1
ATOM 1541 O O . THR A 1 200 ? -4.324 -0.706 -5.582 1 84.19 200 THR A O 1
ATOM 1544 N N . SER A 1 201 ? -6.035 0.653 -6.07 1 90.75 201 SER A N 1
ATOM 1545 C CA . SER A 1 201 ? -6.863 -0.438 -6.574 1 90.75 201 SER A CA 1
ATOM 1546 C C . SER A 1 201 ? -6.312 -0.988 -7.887 1 90.75 201 SER A C 1
ATOM 1548 O O . SER A 1 201 ? -6.223 -2.205 -8.062 1 90.75 201 SER A O 1
ATOM 1550 N N . PHE A 1 202 ? -5.953 -0.134 -8.75 1 89.69 202 PHE A N 1
ATOM 1551 C CA . PHE A 1 202 ? -5.492 -0.519 -10.078 1 89.69 202 PHE A CA 1
ATOM 1552 C C . PHE A 1 202 ? -4.242 -1.389 -9.984 1 89.69 202 PHE A C 1
ATOM 1554 O O . PHE A 1 202 ? -4.082 -2.338 -10.758 1 89.69 202 PHE A O 1
ATOM 1561 N N . GLY A 1 203 ? -3.422 -1.121 -9.062 1 86.25 203 GLY A N 1
ATOM 1562 C CA . GLY A 1 203 ? -2.156 -1.824 -8.945 1 86.25 203 GLY A CA 1
ATOM 1563 C C . GLY A 1 203 ? -2.217 -3.008 -7.996 1 86.25 203 GLY A C 1
ATOM 1564 O O . GLY A 1 203 ? -1.215 -3.697 -7.789 1 86.25 203 GLY A O 1
ATOM 1565 N N . GLU A 1 204 ? -3.363 -3.236 -7.48 1 87.44 204 GLU A N 1
ATOM 1566 C CA . GLU A 1 204 ? -3.486 -4.289 -6.477 1 87.44 204 GLU A CA 1
ATOM 1567 C C . GLU A 1 204 ? -3.477 -5.672 -7.121 1 87.44 204 GLU A C 1
ATOM 1569 O O . GLU A 1 204 ? -4.188 -5.91 -8.102 1 87.44 204 GLU A O 1
ATOM 1574 N N . TYR A 1 205 ? -2.709 -6.609 -6.652 1 89.25 205 TYR A N 1
ATOM 1575 C CA . TYR A 1 205 ? -2.506 -7.941 -7.215 1 89.25 205 TYR A CA 1
ATOM 1576 C C . TYR A 1 205 ? -3.047 -9.016 -6.281 1 89.25 205 TYR A C 1
ATOM 1578 O O . TYR A 1 205 ? -3.756 -9.922 -6.715 1 89.25 205 TYR A O 1
ATOM 1586 N N . SER A 1 206 ? -2.729 -8.914 -5.059 1 87.06 206 SER A N 1
ATOM 1587 C CA . SER A 1 206 ? -2.822 -10.008 -4.105 1 87.06 206 SER A CA 1
ATOM 1588 C C . SER A 1 206 ? -4.273 -10.398 -3.852 1 87.06 206 SER A C 1
ATOM 1590 O O . SER A 1 206 ? -4.621 -11.586 -3.908 1 87.06 206 SER A O 1
ATOM 1592 N N . ILE A 1 207 ? -5.141 -9.422 -3.627 1 88.38 207 ILE A N 1
ATOM 1593 C CA . ILE A 1 207 ? -6.539 -9.703 -3.322 1 88.38 207 ILE A CA 1
ATOM 1594 C C . ILE A 1 207 ? -7.215 -10.328 -4.543 1 88.38 207 ILE A C 1
ATOM 1596 O O . ILE A 1 207 ? -7.918 -11.336 -4.422 1 88.38 207 ILE A O 1
ATOM 1600 N N . ALA A 1 208 ? -6.957 -9.727 -5.684 1 89.5 208 ALA A N 1
ATOM 1601 C CA . ALA A 1 208 ? -7.539 -10.25 -6.914 1 89.5 208 ALA A CA 1
ATOM 1602 C C . ALA A 1 208 ? -7.059 -11.672 -7.188 1 89.5 208 ALA A C 1
ATOM 1604 O O . ALA A 1 208 ? -7.844 -12.531 -7.59 1 89.5 208 ALA A O 1
ATOM 1605 N N . ARG A 1 209 ? -5.793 -11.93 -6.984 1 87.19 209 ARG A N 1
ATOM 1606 C CA . ARG A 1 209 ? -5.23 -13.25 -7.227 1 87.19 209 ARG A CA 1
ATOM 1607 C C . ARG A 1 209 ? -5.879 -14.297 -6.32 1 87.19 209 ARG A C 1
ATOM 1609 O O . ARG A 1 209 ? -6.156 -15.414 -6.754 1 87.19 209 ARG A O 1
ATOM 1616 N N . VAL A 1 210 ? -6.066 -13.969 -5.098 1 83.44 210 VAL A N 1
ATOM 1617 C CA . VAL A 1 210 ? -6.57 -14.93 -4.117 1 83.44 210 VAL A CA 1
ATOM 1618 C C . VAL A 1 210 ? -8.062 -15.156 -4.344 1 83.44 210 VAL A C 1
ATOM 1620 O O .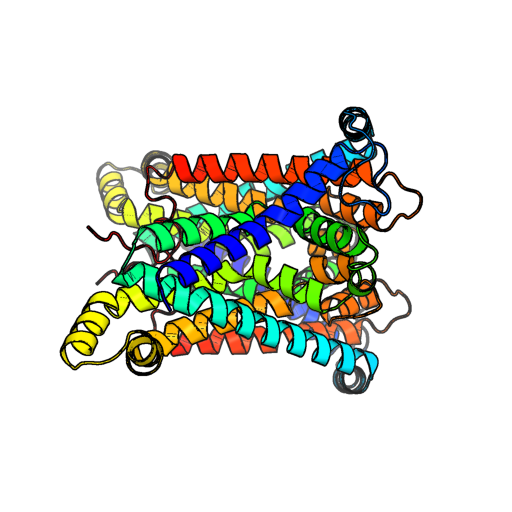 VAL A 1 210 ? -8.539 -16.297 -4.273 1 83.44 210 VAL A O 1
ATOM 1623 N N . ILE A 1 211 ? -8.828 -14.133 -4.629 1 84.62 211 ILE A N 1
ATOM 1624 C CA . ILE A 1 211 ? -10.289 -14.234 -4.664 1 84.62 211 ILE A CA 1
ATOM 1625 C C . ILE A 1 211 ? -10.727 -14.797 -6.012 1 84.62 211 ILE A C 1
ATOM 1627 O O . ILE A 1 211 ? -11.555 -15.719 -6.066 1 84.62 211 ILE A O 1
ATOM 1631 N N . THR A 1 212 ? -10.156 -14.312 -7.098 1 84.5 212 THR A N 1
ATOM 1632 C CA . THR A 1 212 ? -10.703 -14.688 -8.398 1 84.5 212 THR A CA 1
ATOM 1633 C C . THR A 1 212 ? -9.734 -15.578 -9.156 1 84.5 212 THR A C 1
ATOM 1635 O O . THR A 1 212 ? -10.117 -16.25 -10.117 1 84.5 212 THR A O 1
ATOM 1638 N N . GLY A 1 213 ? -8.57 -15.562 -8.727 1 77.5 213 GLY A N 1
ATOM 1639 C CA . GLY A 1 213 ? -7.609 -16.359 -9.484 1 77.5 213 GLY A CA 1
ATOM 1640 C C . GLY A 1 213 ? -7.523 -15.953 -10.938 1 77.5 213 GLY A C 1
ATOM 1641 O O . GLY A 1 213 ? -7.32 -14.773 -11.25 1 77.5 213 GLY A O 1
ATOM 1642 N N . SER A 1 214 ? -7.812 -16.969 -11.852 1 77.5 214 SER A N 1
ATOM 1643 C CA . SER A 1 214 ? -7.711 -16.703 -13.281 1 77.5 214 SER A CA 1
ATOM 1644 C C . SER A 1 214 ? -9.078 -16.406 -13.891 1 77.5 214 SER A C 1
ATOM 1646 O O . SER A 1 214 ? -9.18 -16.031 -15.055 1 77.5 214 SER A O 1
ATOM 1648 N N . SER A 1 215 ? -10.195 -16.469 -13.086 1 83.62 215 SER A N 1
ATOM 1649 C CA . SER A 1 215 ? -11.539 -16.281 -13.617 1 83.62 215 SER A CA 1
ATOM 1650 C C . SER A 1 215 ? -11.812 -14.812 -13.93 1 83.62 215 SER A C 1
ATOM 1652 O O . SER A 1 215 ? -12.633 -14.492 -14.789 1 83.62 215 SER A O 1
ATOM 1654 N N . PHE A 1 216 ? -11.242 -13.945 -13.266 1 90 216 PHE A N 1
ATOM 1655 C CA . PHE A 1 216 ? -11.281 -12.5 -13.461 1 90 216 PHE A CA 1
ATOM 1656 C C . PHE A 1 216 ? -9.883 -11.898 -13.352 1 90 216 PHE A C 1
ATOM 1658 O O . PHE A 1 216 ? -9.492 -11.414 -12.281 1 90 216 PHE A O 1
ATOM 1665 N N . GLU A 1 217 ? -9.266 -11.953 -14.43 1 92.56 217 GLU A N 1
ATOM 1666 C CA . GLU A 1 217 ? -7.855 -11.594 -14.453 1 92.56 217 GLU A CA 1
ATOM 1667 C C . GLU A 1 217 ? -7.676 -10.078 -14.594 1 92.56 217 GLU A C 1
ATOM 1669 O O . GLU A 1 217 ? -8.008 -9.508 -15.633 1 92.56 217 GLU A O 1
ATOM 1674 N N . THR A 1 218 ? -7.141 -9.43 -13.562 1 93.5 218 THR A N 1
ATOM 1675 C CA . THR A 1 218 ? -6.758 -8.023 -13.641 1 93.5 218 THR A CA 1
ATOM 1676 C C . THR A 1 218 ? -5.391 -7.875 -14.305 1 93.5 218 THR A C 1
ATOM 1678 O O . THR A 1 218 ? -4.707 -8.867 -14.562 1 93.5 218 THR A O 1
ATOM 1681 N N . LEU A 1 219 ? -5.051 -6.66 -14.641 1 91.12 219 LEU A N 1
ATOM 1682 C CA . LEU A 1 219 ? -3.793 -6.422 -15.344 1 91.12 219 LEU A CA 1
ATOM 1683 C C . LEU A 1 219 ? -2.609 -6.898 -14.508 1 91.12 219 LEU A C 1
ATOM 1685 O O . LEU A 1 219 ? -1.735 -7.609 -15.016 1 91.12 219 LEU A O 1
ATOM 1689 N N . PRO A 1 220 ? -2.535 -6.574 -13.188 1 89.44 220 PRO A N 1
ATOM 1690 C CA . PRO A 1 220 ? -1.41 -7.086 -12.406 1 89.44 220 PRO A CA 1
ATOM 1691 C C . PRO A 1 220 ? -1.377 -8.609 -12.336 1 89.44 220 PRO A C 1
ATOM 1693 O O . PRO A 1 220 ? -0.299 -9.211 -12.367 1 89.44 220 PRO A O 1
ATOM 1696 N N . VAL A 1 221 ? -2.539 -9.242 -12.258 1 90.25 221 VAL A N 1
ATOM 1697 C CA . VAL A 1 221 ? -2.605 -10.703 -12.25 1 90.25 221 VAL A CA 1
ATOM 1698 C C . VAL A 1 221 ? -2.068 -11.25 -13.57 1 90.25 221 VAL A C 1
ATOM 1700 O O . VAL A 1 221 ? -1.281 -12.203 -13.578 1 90.25 221 VAL A O 1
ATOM 1703 N N . TRP A 1 222 ? -2.484 -10.664 -14.609 1 90.19 222 TRP A N 1
ATOM 1704 C CA . TRP A 1 222 ? -1.973 -11.07 -15.914 1 90.19 222 TRP A CA 1
ATOM 1705 C C . TRP A 1 222 ? -0.461 -10.883 -15.992 1 90.19 222 TRP A C 1
ATOM 1707 O O . TRP A 1 222 ? 0.255 -11.75 -16.484 1 90.19 222 TRP A O 1
ATOM 1717 N N . GLN A 1 223 ? 0.009 -9.758 -15.562 1 87.62 223 GLN A N 1
ATOM 1718 C CA . GLN A 1 223 ? 1.429 -9.43 -15.641 1 87.62 223 GLN A CA 1
ATOM 1719 C C . GLN A 1 223 ? 2.271 -10.461 -14.891 1 87.62 223 GLN A C 1
ATOM 1721 O O . GLN A 1 223 ? 3.289 -10.93 -15.406 1 87.62 223 GLN A O 1
ATOM 1726 N N . VAL A 1 224 ? 1.874 -10.789 -13.727 1 84.88 224 VAL A N 1
ATOM 1727 C CA . VAL A 1 224 ? 2.629 -11.742 -12.93 1 84.88 224 VAL A CA 1
ATOM 1728 C C . VAL A 1 224 ? 2.59 -13.117 -13.594 1 84.88 224 VAL A C 1
ATOM 1730 O O . VAL A 1 224 ? 3.605 -13.812 -13.656 1 84.88 224 VAL A O 1
ATOM 1733 N N . ALA A 1 225 ? 1.425 -13.484 -14.047 1 86.31 225 ALA A N 1
ATOM 1734 C CA . ALA A 1 225 ? 1.308 -14.758 -14.758 1 86.31 225 ALA A CA 1
ATOM 1735 C C . ALA A 1 225 ? 2.205 -14.781 -15.992 1 86.31 225 ALA A C 1
ATOM 1737 O O . ALA A 1 225 ? 2.865 -15.789 -16.266 1 86.31 225 ALA A O 1
ATOM 1738 N N . ALA A 1 226 ? 2.197 -13.711 -16.688 1 84.81 226 ALA A N 1
ATOM 1739 C CA . ALA A 1 226 ? 2.988 -13.609 -17.922 1 84.81 226 ALA A CA 1
ATOM 1740 C C . ALA A 1 226 ? 4.484 -13.664 -17.609 1 84.81 226 ALA A C 1
ATOM 1742 O O . ALA A 1 226 ? 5.266 -14.203 -18.391 1 84.81 226 ALA A O 1
ATOM 1743 N N . LEU A 1 227 ? 4.891 -13.117 -16.578 1 80.81 227 LEU A N 1
ATOM 1744 C CA . LEU A 1 227 ? 6.289 -13.125 -16.156 1 80.81 227 LEU A CA 1
ATOM 1745 C C . LEU A 1 227 ? 6.738 -14.539 -15.797 1 80.81 227 LEU A C 1
ATOM 1747 O O . LEU A 1 227 ? 7.914 -14.883 -15.953 1 80.81 227 LEU A O 1
ATOM 1751 N N . GLN A 1 228 ? 5.824 -15.242 -15.258 1 77.75 228 GLN A N 1
ATOM 1752 C CA . GLN A 1 228 ? 6.152 -16.594 -14.836 1 77.75 228 GLN A CA 1
ATOM 1753 C C . GLN A 1 228 ? 6.086 -17.578 -16 1 77.75 228 GLN A C 1
ATOM 1755 O O . GLN A 1 228 ? 6.59 -18.703 -15.914 1 77.75 228 GLN A O 1
ATOM 1760 N N . ASP A 1 229 ? 5.434 -17.078 -17 1 80.56 229 ASP A N 1
ATOM 1761 C CA . ASP A 1 229 ? 5.34 -17.906 -18.203 1 80.56 229 ASP A CA 1
ATOM 1762 C C . ASP A 1 229 ? 6.629 -17.844 -19.016 1 80.56 229 ASP A C 1
ATOM 1764 O O . ASP A 1 229 ? 6.875 -16.859 -19.734 1 80.56 229 ASP A O 1
ATOM 1768 N N . THR A 1 230 ? 7.426 -18.844 -18.922 1 69.38 230 THR A N 1
ATOM 1769 C CA . THR A 1 230 ? 8.719 -18.906 -19.594 1 69.38 230 THR A CA 1
ATOM 1770 C C . THR A 1 230 ? 8.555 -18.906 -21.109 1 69.38 230 THR A C 1
ATOM 1772 O O . THR A 1 230 ? 9.508 -18.625 -21.844 1 69.38 230 THR A O 1
ATOM 1775 N N . ARG A 1 231 ? 7.422 -19.25 -21.594 1 70.88 231 ARG A N 1
ATOM 1776 C CA . ARG A 1 231 ? 7.184 -19.297 -23.031 1 70.88 231 ARG A CA 1
ATOM 1777 C C . ARG A 1 231 ? 6.516 -18.016 -23.531 1 70.88 231 ARG A C 1
ATOM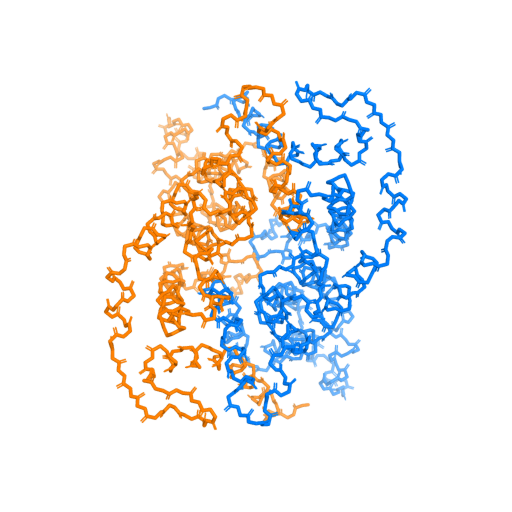 1779 O O . ARG A 1 231 ? 6.246 -17.875 -24.719 1 70.88 231 ARG A O 1
ATOM 1786 N N . GLY A 1 232 ? 6.336 -17.156 -22.625 1 76.38 232 GLY A N 1
ATOM 1787 C CA . GLY A 1 232 ? 5.578 -15.977 -23 1 76.38 232 GLY A CA 1
ATOM 1788 C C . GLY A 1 232 ? 6.449 -14.852 -23.531 1 76.38 232 GLY A C 1
ATOM 1789 O O . GLY A 1 232 ? 7.594 -15.086 -23.938 1 76.38 232 GLY A O 1
ATOM 1790 N N . ASN A 1 233 ? 5.816 -13.734 -23.891 1 82.06 233 ASN A N 1
ATOM 1791 C CA . ASN A 1 233 ? 6.449 -12.523 -24.391 1 82.06 233 ASN A CA 1
ATOM 1792 C C . ASN A 1 233 ? 6.812 -11.562 -23.266 1 82.06 233 ASN A C 1
ATOM 1794 O O . ASN A 1 233 ? 6.008 -10.711 -22.891 1 82.06 233 ASN A O 1
ATOM 1798 N N . PRO A 1 234 ? 8.07 -11.719 -22.781 1 80.88 234 PRO A N 1
ATOM 1799 C CA . PRO A 1 234 ? 8.477 -10.867 -21.672 1 80.88 234 PRO A CA 1
ATOM 1800 C C . PRO A 1 234 ? 8.508 -9.391 -22.047 1 80.88 234 PRO A C 1
ATOM 1802 O O . PRO A 1 234 ? 8.32 -8.523 -21.172 1 80.88 234 PRO A O 1
ATOM 1805 N N . ASN A 1 235 ? 8.719 -9.125 -23.281 1 86.31 235 ASN A N 1
ATOM 1806 C CA . ASN A 1 235 ? 8.703 -7.727 -23.703 1 86.31 235 ASN A CA 1
ATOM 1807 C C . ASN A 1 235 ? 7.309 -7.125 -23.609 1 86.31 235 ASN A C 1
ATOM 1809 O O . ASN A 1 235 ? 7.156 -5.957 -23.234 1 86.31 235 ASN A O 1
ATOM 1813 N N . GLY A 1 236 ? 6.359 -7.961 -23.922 1 86.31 236 GLY A N 1
ATOM 1814 C CA . GLY A 1 236 ? 4.988 -7.504 -23.766 1 86.31 236 GLY A CA 1
ATOM 1815 C C . GLY A 1 236 ? 4.633 -7.16 -22.328 1 86.31 236 GLY A C 1
ATOM 1816 O O . GLY A 1 236 ? 3.908 -6.195 -22.078 1 86.31 236 GLY A O 1
ATOM 1817 N N . VAL A 1 237 ? 5.172 -7.902 -21.469 1 85.44 237 VAL A N 1
ATOM 1818 C CA . VAL A 1 237 ? 4.961 -7.645 -20.047 1 85.44 237 VAL A CA 1
ATOM 1819 C C . VAL A 1 237 ? 5.59 -6.305 -19.672 1 85.44 237 VAL A C 1
ATOM 1821 O O . VAL A 1 237 ? 4.988 -5.516 -18.938 1 85.44 237 VAL A O 1
ATOM 1824 N N . ALA A 1 238 ? 6.773 -6.074 -20.188 1 88 238 ALA A N 1
ATOM 1825 C CA . ALA A 1 238 ? 7.465 -4.816 -19.922 1 88 238 ALA A CA 1
ATOM 1826 C C . ALA A 1 238 ? 6.668 -3.629 -20.453 1 88 238 ALA A C 1
ATOM 1828 O O . ALA A 1 238 ? 6.594 -2.582 -19.812 1 88 238 ALA A O 1
ATOM 1829 N N . VAL A 1 239 ? 6.105 -3.795 -21.594 1 89.44 239 VAL A N 1
ATOM 1830 C CA . VAL A 1 239 ? 5.293 -2.746 -22.203 1 89.44 239 VAL A CA 1
ATOM 1831 C C . VAL A 1 239 ? 4.129 -2.396 -21.281 1 89.44 239 VAL A C 1
ATOM 1833 O O . VAL A 1 239 ? 3.904 -1.225 -20.969 1 89.44 239 VAL A O 1
ATOM 1836 N N . MET A 1 240 ? 3.414 -3.375 -20.859 1 87.5 240 MET A N 1
ATOM 1837 C CA . MET A 1 240 ? 2.234 -3.133 -20.031 1 87.5 240 MET A CA 1
ATOM 1838 C C . MET A 1 240 ? 2.633 -2.58 -18.672 1 87.5 240 MET A C 1
ATOM 1840 O O . MET A 1 240 ? 1.905 -1.776 -18.078 1 87.5 240 MET A O 1
ATOM 1844 N N . ALA A 1 241 ? 3.766 -3.025 -18.188 1 87.06 241 ALA A N 1
ATOM 1845 C CA . ALA A 1 241 ? 4.285 -2.475 -16.938 1 87.06 241 ALA A CA 1
ATOM 1846 C C . ALA A 1 241 ? 4.562 -0.979 -17.062 1 87.06 241 ALA A C 1
ATOM 1848 O O . ALA A 1 241 ? 4.145 -0.185 -16.219 1 87.06 241 ALA A O 1
ATOM 1849 N N . ILE A 1 242 ? 5.211 -0.59 -18.094 1 88.25 242 ILE A N 1
ATOM 1850 C CA . ILE A 1 242 ? 5.566 0.809 -18.312 1 88.25 242 ILE A CA 1
ATOM 1851 C C . ILE A 1 242 ? 4.305 1.623 -18.594 1 88.25 242 ILE A C 1
ATOM 1853 O O . ILE A 1 242 ? 4.191 2.771 -18.156 1 88.25 242 ILE A O 1
ATOM 1857 N N . PHE A 1 243 ? 3.467 1.038 -19.375 1 87.94 243 PHE A N 1
ATOM 1858 C CA . PHE A 1 243 ? 2.203 1.72 -19.625 1 87.94 243 PHE A CA 1
ATOM 1859 C C . PHE A 1 243 ? 1.485 2.031 -18.312 1 87.94 243 PHE A C 1
ATOM 1861 O O . PHE A 1 243 ? 1.009 3.15 -18.109 1 87.94 243 PHE A O 1
ATOM 1868 N N . THR A 1 244 ? 1.343 1.057 -17.516 1 84.81 244 THR A N 1
ATOM 1869 C CA . THR A 1 244 ? 0.686 1.229 -16.234 1 84.81 244 THR A CA 1
ATOM 1870 C C . THR A 1 244 ? 1.401 2.289 -15.398 1 84.81 244 THR A C 1
ATOM 1872 O O . THR A 1 244 ? 0.757 3.125 -14.766 1 84.81 244 THR A O 1
ATOM 1875 N N . PHE A 1 245 ? 2.693 2.254 -15.336 1 85.62 245 PHE A N 1
ATOM 1876 C CA . PHE A 1 245 ? 3.475 3.252 -14.617 1 85.62 245 PHE A CA 1
ATOM 1877 C C . PHE A 1 245 ? 3.174 4.652 -15.133 1 85.62 245 PHE A C 1
ATOM 1879 O O . PHE A 1 245 ? 2.936 5.57 -14.352 1 85.62 245 PHE A O 1
ATOM 1886 N N . LEU A 1 246 ? 3.268 4.82 -16.438 1 85.19 246 LEU A N 1
ATOM 1887 C CA . LEU A 1 246 ? 3.045 6.125 -17.047 1 85.19 246 LEU A CA 1
ATOM 1888 C C . LEU A 1 246 ? 1.646 6.641 -16.734 1 85.19 246 LEU A C 1
ATOM 1890 O O . LEU A 1 246 ? 1.469 7.824 -16.422 1 85.19 246 LEU A O 1
ATOM 1894 N N . LEU A 1 247 ? 0.694 5.77 -16.812 1 82.44 247 LEU A N 1
ATOM 1895 C CA . LEU A 1 247 ? -0.677 6.148 -16.484 1 82.44 247 LEU A CA 1
ATOM 1896 C C . LEU A 1 247 ? -0.777 6.645 -15.047 1 82.44 247 LEU A C 1
ATOM 1898 O O . LEU A 1 247 ? -1.322 7.723 -14.797 1 82.44 247 LEU A O 1
ATOM 1902 N N . MET A 1 248 ? -0.205 5.906 -14.133 1 78.25 248 MET A N 1
ATOM 1903 C CA . MET A 1 248 ? -0.276 6.258 -12.719 1 78.25 248 MET A CA 1
ATOM 1904 C C . MET A 1 248 ? 0.544 7.512 -12.43 1 78.25 248 MET A C 1
ATOM 1906 O O . MET A 1 248 ? 0.162 8.328 -11.586 1 78.25 248 MET A O 1
ATOM 1910 N N . PHE A 1 249 ? 1.656 7.625 -13.109 1 76.12 249 PHE A N 1
ATOM 1911 C CA . PHE A 1 249 ? 2.512 8.797 -12.945 1 76.12 249 PHE A CA 1
ATOM 1912 C C . PHE A 1 249 ? 1.794 10.062 -13.398 1 76.12 249 PHE A C 1
ATOM 1914 O O . PHE A 1 249 ? 1.838 11.086 -12.711 1 76.12 249 PHE A O 1
ATOM 1921 N N . ILE A 1 250 ? 1.231 10.031 -14.492 1 78.38 250 ILE A N 1
ATOM 1922 C CA . ILE A 1 250 ? 0.505 11.172 -15.031 1 78.38 250 ILE A CA 1
ATOM 1923 C C . ILE A 1 250 ? -0.611 11.57 -14.07 1 78.38 250 ILE A C 1
ATOM 1925 O O . ILE A 1 250 ? -0.775 12.758 -13.758 1 78.38 250 ILE A O 1
ATOM 1929 N N . VAL A 1 251 ? -1.312 10.586 -13.602 1 70.94 251 VAL A N 1
ATOM 1930 C CA . VAL A 1 251 ? -2.402 10.844 -12.672 1 70.94 251 VAL A CA 1
ATOM 1931 C C . VAL A 1 251 ? -1.851 11.469 -11.391 1 70.94 251 VAL A C 1
ATOM 1933 O O . VAL A 1 251 ? -2.434 12.414 -10.852 1 70.94 251 VAL A O 1
ATOM 1936 N N . SER A 1 252 ? -0.709 10.984 -10.938 1 68.38 252 SER A N 1
ATOM 1937 C CA . SER A 1 252 ? -0.078 11.508 -9.727 1 68.38 252 SER A CA 1
ATOM 1938 C C . SER A 1 252 ? 0.381 12.945 -9.922 1 68.38 252 SER A C 1
ATOM 1940 O O . SER A 1 252 ? 0.225 13.781 -9.031 1 68.38 252 SER A O 1
ATOM 1942 N N . VAL A 1 253 ? 0.972 13.219 -11.039 1 70.25 253 VAL A N 1
ATOM 1943 C CA . VAL A 1 253 ? 1.457 14.562 -11.336 1 70.25 253 VAL A CA 1
ATOM 1944 C C . VAL A 1 253 ? 0.279 15.531 -11.438 1 70.25 253 VAL A C 1
ATOM 1946 O O . VAL A 1 253 ? 0.369 16.672 -10.984 1 70.25 253 VAL A O 1
ATOM 1949 N N . LEU A 1 254 ? -0.746 15.062 -11.992 1 68.75 254 LEU A N 1
ATOM 1950 C CA . LEU A 1 254 ? -1.938 15.898 -12.109 1 68.75 254 LEU A CA 1
ATOM 1951 C C . LEU A 1 254 ? -2.488 16.25 -10.734 1 68.75 254 LEU A C 1
ATOM 1953 O O . LEU A 1 254 ? -2.908 17.391 -10.5 1 68.75 254 LEU A O 1
ATOM 1957 N N . ILE A 1 255 ? -2.416 15.391 -9.836 1 64.38 255 ILE A N 1
ATOM 1958 C CA . ILE A 1 255 ? -2.859 15.609 -8.461 1 64.38 255 ILE A CA 1
ATOM 1959 C C . ILE A 1 255 ? -1.947 16.641 -7.785 1 64.38 255 ILE A C 1
ATOM 1961 O O . ILE A 1 255 ? -2.424 17.562 -7.117 1 64.38 255 ILE A O 1
ATOM 1965 N N . ALA A 1 256 ? -0.655 16.391 -7.992 1 60.84 256 ALA A N 1
ATOM 1966 C CA . ALA A 1 256 ? 0.323 17.281 -7.371 1 60.84 256 ALA A CA 1
ATOM 1967 C C . ALA A 1 256 ? 0.144 18.719 -7.855 1 60.84 256 ALA A C 1
ATOM 1969 O O . ALA A 1 256 ? 0.347 19.656 -7.094 1 60.84 256 ALA A O 1
ATOM 1970 N N . ARG A 1 257 ? -0.248 18.766 -9.047 1 63.75 257 ARG A N 1
ATOM 1971 C CA . ARG A 1 257 ? -0.402 20.094 -9.633 1 63.75 257 ARG A CA 1
ATOM 1972 C C . ARG A 1 257 ? -1.713 20.734 -9.195 1 63.75 257 ARG A C 1
ATOM 1974 O O . ARG A 1 257 ? -1.806 21.953 -9.102 1 63.75 257 ARG A O 1
ATOM 1981 N N . THR A 1 258 ? -2.727 19.906 -9.281 1 56.09 258 THR A N 1
ATOM 1982 C CA . THR A 1 258 ? -4.027 20.453 -8.914 1 56.09 258 THR A CA 1
ATOM 1983 C C . THR A 1 258 ? -4.047 20.859 -7.445 1 56.09 258 THR A C 1
ATOM 1985 O O . THR A 1 258 ? -4.809 21.75 -7.051 1 56.09 258 THR A O 1
ATOM 1988 N N . GLY A 1 259 ? -3.531 20.047 -6.59 1 50.94 259 GLY A N 1
ATOM 1989 C CA . GLY A 1 259 ? -3.557 20.422 -5.188 1 50.94 259 GLY A CA 1
ATOM 1990 C C . GLY A 1 259 ? -2.838 21.734 -4.906 1 50.94 259 GLY A C 1
ATOM 1991 O O . GLY A 1 259 ? -2.627 22.094 -3.748 1 50.94 259 GLY A O 1
ATOM 1992 N N . LYS A 1 260 ? -3.18 22.797 -6.016 1 43.56 260 LYS A N 1
ATOM 1993 C CA . LYS A 1 260 ? -2.699 24.172 -5.914 1 43.56 260 LYS A CA 1
ATOM 1994 C C . LYS A 1 260 ? -1.489 24.266 -4.988 1 43.56 260 LYS A C 1
ATOM 1996 O O . LYS A 1 260 ? -1.452 25.094 -4.09 1 43.56 260 LYS A O 1
ATOM 2001 N N . GLY A 1 261 ? -0.442 23.656 -5.285 1 38 261 GLY A N 1
ATOM 2002 C CA . GLY A 1 261 ? 0.826 23.828 -4.594 1 38 261 GLY A CA 1
ATOM 2003 C C . GLY A 1 261 ? 0.954 22.953 -3.357 1 38 261 GLY A C 1
ATOM 2004 O O . GLY A 1 261 ? 2.018 22.906 -2.736 1 38 261 GLY A O 1
ATOM 2005 N N . GLN A 1 262 ? -0.112 22.719 -2.582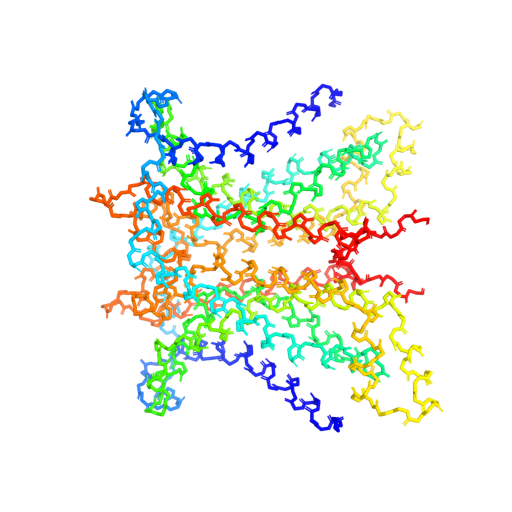 1 35.78 262 GLN A N 1
ATOM 2006 C CA . GLN A 1 262 ? 0.106 22.047 -1.299 1 35.78 262 GLN A CA 1
ATOM 2007 C C . GLN A 1 262 ? -0.293 20.578 -1.361 1 35.78 262 GLN A C 1
ATOM 2009 O O . GLN A 1 262 ? -1.204 20.156 -0.653 1 35.78 262 GLN A O 1
ATOM 2014 N N . PRO A 1 263 ? -0.301 20.062 -2.594 1 39.66 263 PRO A N 1
ATOM 2015 C CA . PRO A 1 263 ? -0.802 18.703 -2.676 1 39.66 263 PRO A CA 1
ATOM 2016 C C . PRO A 1 263 ? -0.378 17.844 -1.484 1 39.66 263 PRO A C 1
ATOM 2018 O O . PRO A 1 263 ? -1.153 17 -1.011 1 39.66 263 PRO A O 1
ATOM 2021 N N . LEU A 1 264 ? 0.956 17.969 -1.37 1 41.31 264 LEU A N 1
ATOM 2022 C CA . LEU A 1 264 ? 1.67 17.328 -0.278 1 41.31 264 LEU A CA 1
ATOM 2023 C C . LEU A 1 264 ? 1.131 17.781 1.074 1 41.31 264 LEU A C 1
ATOM 2025 O O . LEU A 1 264 ? 1.42 17.172 2.102 1 41.31 264 LEU A O 1
ATOM 2029 N N . ARG A 1 265 ? 0.538 18.953 0.977 1 41.75 265 ARG A N 1
ATOM 2030 C CA . ARG A 1 265 ? -0.068 19.453 2.207 1 41.75 265 ARG A CA 1
ATOM 2031 C C . ARG A 1 265 ? -1.234 18.578 2.639 1 41.75 265 ARG A C 1
ATOM 2033 O O . ARG A 1 265 ? -1.671 18.625 3.791 1 41.75 265 ARG A O 1
ATOM 2040 N N . LEU A 1 266 ? -1.742 18.047 1.528 1 38.75 266 LEU A N 1
ATOM 2041 C CA . LEU A 1 266 ? -2.926 17.234 1.782 1 38.75 266 LEU A CA 1
ATOM 2042 C C . LEU A 1 266 ? -2.539 15.867 2.338 1 38.75 266 LEU A C 1
ATOM 2044 O O . LEU A 1 266 ? -3.404 15.086 2.744 1 38.75 266 LEU A O 1
ATOM 2048 N N . LEU A 1 267 ? -1.286 15.562 2.066 1 36.97 267 LEU A N 1
ATOM 2049 C CA . LEU A 1 267 ? -0.782 14.367 2.73 1 36.97 267 LEU A CA 1
ATOM 2050 C C . LEU A 1 267 ? -0.545 14.625 4.215 1 36.97 267 LEU A C 1
ATOM 2052 O O . LEU A 1 267 ? -0.165 15.734 4.602 1 36.97 267 LEU A O 1
ATOM 2056 N N . PRO A 1 268 ? -0.932 13.938 5.086 1 32.97 268 PRO A N 1
ATOM 2057 C CA . PRO A 1 268 ? -0.815 14.289 6.504 1 32.97 268 PRO A CA 1
ATOM 2058 C C . PRO A 1 268 ? 0.622 14.594 6.918 1 32.97 268 PRO A C 1
ATOM 2060 O O . PRO A 1 268 ? 1.554 13.914 6.484 1 32.97 268 PRO A O 1
ATOM 2063 N N . GLY A 1 269 ? 1.148 15.875 7.582 1 32.59 269 GLY A N 1
ATOM 2064 C CA . GLY A 1 269 ? 2.387 16.359 8.172 1 32.59 269 GLY A CA 1
ATOM 2065 C C . GLY A 1 269 ? 2.93 17.594 7.496 1 32.59 269 GLY A C 1
ATOM 2066 O O . GLY A 1 269 ? 3.957 18.141 7.906 1 32.59 269 GLY A O 1
ATOM 2067 N N . ILE A 1 270 ? 2.748 17.844 6.258 1 32.22 270 ILE A N 1
ATOM 2068 C CA . ILE A 1 270 ? 3.354 19.062 5.723 1 32.22 270 ILE A CA 1
ATOM 2069 C C . ILE A 1 270 ? 2.584 20.281 6.219 1 32.22 270 ILE A C 1
ATOM 2071 O O . ILE A 1 270 ? 1.434 20.5 5.828 1 32.22 270 ILE A O 1
ATOM 2075 N N . GLY A 1 271 ? 2.625 20.5 7.473 1 31.44 271 GLY A N 1
ATOM 2076 C CA . GLY A 1 271 ? 2.059 21.719 8.031 1 31.44 271 GLY A CA 1
ATOM 2077 C C . GLY A 1 271 ? 2.369 22.953 7.207 1 31.44 271 GLY A C 1
ATOM 2078 O O . GLY A 1 271 ? 3.287 22.938 6.383 1 31.44 271 GLY A O 1
ATOM 2079 N N . ASN A 1 272 ? 1.365 23.812 7.07 1 30.31 272 ASN A N 1
ATOM 2080 C CA . ASN A 1 272 ? 1.484 25.156 6.551 1 30.31 272 ASN A CA 1
ATOM 2081 C C . ASN A 1 272 ? 2.646 25.906 7.199 1 30.31 272 ASN A C 1
ATOM 2083 O O . ASN A 1 272 ? 2.631 26.156 8.406 1 30.31 272 ASN A O 1
ATOM 2087 N N . THR A 1 273 ? 3.906 25.625 6.945 1 28.25 273 THR A N 1
ATOM 2088 C CA . THR A 1 273 ? 4.863 26.641 7.371 1 28.25 273 THR A CA 1
ATOM 2089 C C . THR A 1 273 ? 4.496 28 6.797 1 28.25 273 THR A C 1
ATOM 2091 O O . THR A 1 273 ? 5.328 28.906 6.762 1 28.25 273 THR A O 1
ATOM 2094 N N . ARG A 1 274 ? 3.248 28.609 6.84 1 27.55 274 ARG A N 1
ATOM 2095 C CA . ARG A 1 274 ? 3.4 30.062 6.855 1 27.55 274 ARG A CA 1
ATOM 2096 C C . ARG A 1 274 ? 3.816 30.547 8.242 1 27.55 274 ARG A C 1
ATOM 2098 O O . ARG A 1 274 ? 3.336 30.047 9.258 1 27.55 274 ARG A O 1
ATOM 2105 N N . MET B 1 1 ? -30.031 12.414 5.832 1 54.22 1 MET B N 1
ATOM 2106 C CA . MET B 1 1 ? -29.688 11.156 6.48 1 54.22 1 MET B CA 1
ATOM 2107 C C . MET B 1 1 ? -29.812 11.266 7.996 1 54.22 1 MET B C 1
ATOM 2109 O O . MET B 1 1 ? -29.312 12.219 8.602 1 54.22 1 MET B O 1
ATOM 2113 N N . THR B 1 2 ? -30.859 10.656 8.5 1 60.72 2 THR B N 1
ATOM 2114 C CA . THR B 1 2 ? -31.141 10.68 9.93 1 60.72 2 THR B CA 1
ATOM 2115 C C . THR B 1 2 ? -29.969 10.109 10.719 1 60.72 2 THR B C 1
ATOM 2117 O O . THR B 1 2 ? -29.062 9.492 10.141 1 60.72 2 THR B O 1
ATOM 2120 N N . ARG B 1 3 ? -29.859 10.469 11.945 1 65 3 ARG B N 1
ATOM 2121 C CA . ARG B 1 3 ? -28.859 9.969 12.883 1 65 3 ARG B CA 1
ATOM 2122 C C . ARG B 1 3 ? -28.719 8.453 12.773 1 65 3 ARG B C 1
ATOM 2124 O O . ARG B 1 3 ? -27.609 7.922 12.789 1 65 3 ARG B O 1
ATOM 2131 N N . MET B 1 4 ? -29.859 7.863 12.648 1 64.75 4 MET B N 1
ATOM 2132 C CA . MET B 1 4 ? -29.891 6.402 12.594 1 64.75 4 MET B CA 1
ATOM 2133 C C . MET B 1 4 ? -29.188 5.895 11.336 1 64.75 4 MET B C 1
ATOM 2135 O O . MET B 1 4 ? -28.453 4.902 11.391 1 64.75 4 MET B O 1
ATOM 2139 N N . SER B 1 5 ? -29.391 6.625 10.32 1 72 5 SER B N 1
ATOM 2140 C CA . SER B 1 5 ? -28.812 6.172 9.055 1 72 5 SER B CA 1
ATOM 2141 C C . SER B 1 5 ? -27.297 6.277 9.078 1 72 5 SER B C 1
ATOM 2143 O O . SER B 1 5 ? -26.594 5.395 8.562 1 72 5 SER B O 1
ATOM 2145 N N . ARG B 1 6 ? -26.891 7.129 9.797 1 70.44 6 ARG B N 1
ATOM 2146 C CA . ARG B 1 6 ? -25.453 7.355 9.844 1 70.44 6 ARG B CA 1
ATOM 2147 C C . ARG B 1 6 ? -24.75 6.289 10.688 1 70.44 6 ARG B C 1
ATOM 2149 O O . ARG B 1 6 ? -23.719 5.754 10.281 1 70.44 6 ARG B O 1
ATOM 2156 N N . TRP B 1 7 ? -25.359 6.109 11.836 1 73 7 TRP B N 1
ATOM 2157 C CA . TRP B 1 7 ? -24.797 5.074 12.703 1 73 7 TRP B CA 1
ATOM 2158 C C . TRP B 1 7 ? -24.906 3.701 12.047 1 73 7 TRP B C 1
ATOM 2160 O O . TRP B 1 7 ? -24.016 2.859 12.211 1 73 7 TRP B O 1
ATOM 2170 N N . ALA B 1 8 ? -25.891 3.68 11.227 1 75 8 ALA B N 1
ATOM 2171 C CA . ALA B 1 8 ? -26.047 2.432 10.492 1 75 8 ALA B CA 1
ATOM 2172 C C . ALA B 1 8 ? -24.953 2.258 9.453 1 75 8 ALA B C 1
ATOM 2174 O O . ALA B 1 8 ? -24.406 1.163 9.289 1 75 8 ALA B O 1
ATOM 2175 N N . LEU B 1 9 ? -24.562 3.342 8.93 1 75.06 9 LEU B N 1
ATOM 2176 C CA . LEU B 1 9 ? -23.516 3.279 7.914 1 75.06 9 LEU B CA 1
ATOM 2177 C C . LEU B 1 9 ? -22.172 2.971 8.547 1 75.06 9 LEU B C 1
ATOM 2179 O O . LEU B 1 9 ? -21.406 2.164 8.023 1 75.06 9 LEU B O 1
ATOM 2183 N N . LEU B 1 10 ? -21.953 3.559 9.664 1 76.12 10 LEU B N 1
ATOM 2184 C CA . LEU B 1 10 ? -20.719 3.295 10.375 1 76.12 10 LEU B CA 1
ATOM 2185 C C . LEU B 1 10 ? -20.672 1.855 10.883 1 76.12 10 LEU B C 1
ATOM 2187 O O . LEU B 1 10 ? -19.609 1.216 10.852 1 76.12 10 LEU B O 1
ATOM 2191 N N . GLY B 1 11 ? -21.828 1.55 11.352 1 76.62 11 GLY B N 1
ATOM 2192 C CA . GLY B 1 11 ? -21.922 0.168 11.797 1 76.62 11 GLY B CA 1
ATOM 2193 C C . GLY B 1 11 ? -21.688 -0.834 10.688 1 76.62 11 GLY B C 1
ATOM 2194 O O . GLY B 1 11 ? -20.922 -1.794 10.852 1 76.62 11 GLY B O 1
ATOM 2195 N N . LEU B 1 12 ? -22.219 -0.534 9.57 1 78.44 12 LEU B N 1
ATOM 2196 C CA . LEU B 1 12 ? -22.062 -1.417 8.422 1 78.44 12 LEU B CA 1
ATOM 2197 C C . LEU B 1 12 ? -20.625 -1.442 7.941 1 78.44 12 LEU B C 1
ATOM 2199 O O . LEU B 1 12 ? -20.094 -2.498 7.574 1 78.44 12 LEU B O 1
ATOM 2203 N N . TRP B 1 13 ? -19.969 -0.318 8.055 1 77.38 13 TRP B N 1
ATOM 2204 C CA . TRP B 1 13 ? -18.578 -0.214 7.652 1 77.38 13 TRP B CA 1
ATOM 2205 C C . TRP B 1 13 ? -17.672 -1.003 8.594 1 77.38 13 TRP B C 1
ATOM 2207 O O . TRP B 1 13 ? -16.797 -1.738 8.148 1 77.38 13 TRP B O 1
ATOM 2217 N N . SER B 1 14 ? -17.984 -0.868 9.828 1 77.44 14 SER B N 1
ATOM 2218 C CA . SER B 1 14 ? -17.203 -1.59 10.828 1 77.44 14 SER B CA 1
ATOM 2219 C C . SER B 1 14 ? -17.391 -3.098 10.68 1 77.44 14 SER B C 1
ATOM 2221 O O . SER B 1 14 ? -16.422 -3.854 10.773 1 77.44 14 SER B O 1
ATOM 2223 N N . VAL B 1 15 ? -18.625 -3.459 10.438 1 77.88 15 VAL B N 1
ATOM 2224 C CA . VAL B 1 15 ? -18.922 -4.879 10.266 1 77.88 15 VAL B CA 1
ATOM 2225 C C . VAL B 1 15 ? -18.203 -5.398 9.016 1 77.88 15 VAL B C 1
ATOM 2227 O O . VAL B 1 15 ? -17.641 -6.488 9.023 1 77.88 15 VAL B O 1
ATOM 2230 N N . PHE B 1 16 ? -18.25 -4.586 8.031 1 80 16 PHE B N 1
ATOM 2231 C CA . PHE B 1 16 ? -17.609 -4.949 6.777 1 80 16 PHE B CA 1
ATOM 2232 C C . PHE B 1 16 ? -16.125 -5.18 6.977 1 80 16 PHE B C 1
ATOM 2234 O O . PHE B 1 16 ? -15.555 -6.129 6.43 1 80 16 PHE B O 1
ATOM 2241 N N . LEU B 1 17 ? -15.477 -4.441 7.836 1 78.69 17 LEU B N 1
ATOM 2242 C CA . LEU B 1 17 ? -14.039 -4.539 8.031 1 78.69 17 LEU B CA 1
ATOM 2243 C C . LEU B 1 17 ? -13.703 -5.66 9.016 1 78.69 17 LEU B C 1
ATOM 2245 O O . LEU B 1 17 ? -12.664 -6.312 8.883 1 78.69 17 LEU B O 1
ATOM 2249 N N . VAL B 1 18 ? -14.625 -5.934 9.922 1 82.62 18 VAL B N 1
ATOM 2250 C CA . VAL B 1 18 ? -14.344 -6.867 11.008 1 82.62 18 VAL B CA 1
ATOM 2251 C C . VAL B 1 18 ? -14.766 -8.273 10.602 1 82.62 18 VAL B C 1
ATOM 2253 O O . VAL B 1 18 ? -14.172 -9.258 11.039 1 82.62 18 VAL B O 1
ATOM 2256 N N . LEU B 1 19 ? -15.719 -8.383 9.781 1 84.5 19 LEU B N 1
ATOM 2257 C CA . LEU B 1 19 ? -16.328 -9.672 9.461 1 84.5 19 LEU B CA 1
ATOM 2258 C C . LEU B 1 19 ? -15.305 -10.633 8.875 1 84.5 19 LEU B C 1
ATOM 2260 O O . LEU B 1 19 ? -15.242 -11.797 9.281 1 84.5 19 LEU B O 1
ATOM 2264 N N . PRO B 1 20 ? -14.539 -10.188 7.945 1 83.88 20 PRO B N 1
ATOM 2265 C CA . PRO B 1 20 ? -13.539 -11.117 7.414 1 83.88 20 PRO B CA 1
ATOM 2266 C C . PRO B 1 20 ? -12.531 -11.57 8.469 1 83.88 20 PRO B C 1
ATOM 2268 O O . PRO B 1 20 ? -12.062 -12.711 8.438 1 83.88 20 PRO B O 1
ATOM 2271 N N . VAL B 1 21 ? -12.18 -10.695 9.32 1 86.38 21 VAL B N 1
ATOM 2272 C CA . VAL B 1 21 ? -11.25 -11.031 10.398 1 86.38 21 VAL B CA 1
ATOM 2273 C C . VAL B 1 21 ? -11.875 -12.078 11.312 1 86.38 21 VAL B C 1
ATOM 2275 O O . VAL B 1 21 ? -11.234 -13.07 11.664 1 86.38 21 VAL B O 1
ATOM 2278 N N . LEU B 1 22 ? -13.102 -11.844 11.625 1 86.62 22 LEU B N 1
ATOM 2279 C CA . LEU B 1 22 ? -13.812 -12.773 12.492 1 86.62 22 LEU B CA 1
ATOM 2280 C C . LEU B 1 22 ? -13.969 -14.133 11.828 1 86.62 22 LEU B C 1
ATOM 2282 O O . LEU B 1 22 ? -13.844 -15.172 12.477 1 86.62 22 LEU B O 1
ATOM 2286 N N . ALA B 1 23 ? -14.312 -14.141 10.594 1 84.06 23 ALA B N 1
ATOM 2287 C CA . ALA B 1 23 ? -14.445 -15.391 9.852 1 84.06 23 ALA B CA 1
ATOM 2288 C C . ALA B 1 23 ? -13.133 -16.172 9.836 1 84.06 23 ALA B C 1
ATOM 2290 O O . ALA B 1 23 ? -13.117 -17.391 10.023 1 84.06 23 ALA B O 1
ATOM 2291 N N . THR B 1 24 ? -12.047 -15.477 9.586 1 85.88 24 THR B N 1
ATOM 2292 C CA . THR B 1 24 ? -10.734 -16.109 9.562 1 85.88 24 THR B CA 1
ATOM 2293 C C . THR B 1 24 ? -10.367 -16.641 10.945 1 85.88 24 THR B C 1
ATOM 2295 O O . THR B 1 24 ? -9.805 -17.734 11.07 1 85.88 24 THR B O 1
ATOM 2298 N N . LEU B 1 25 ? -10.688 -15.836 11.945 1 88.5 25 LEU B N 1
ATOM 2299 C CA . LEU B 1 25 ? -10.43 -16.266 13.32 1 88.5 25 LEU B CA 1
ATOM 2300 C C . LEU B 1 25 ? -11.203 -17.531 13.648 1 88.5 25 LEU B C 1
ATOM 2302 O O . LEU B 1 25 ? -10.648 -18.484 14.203 1 88.5 25 LEU B O 1
ATOM 2306 N N . LEU B 1 26 ? -12.461 -17.531 13.312 1 87.62 26 LEU B N 1
ATOM 2307 C CA . LEU B 1 26 ? -13.297 -18.688 13.586 1 87.62 26 LEU B CA 1
ATOM 2308 C C . LEU B 1 26 ? -12.797 -19.906 12.828 1 87.62 26 LEU B C 1
ATOM 2310 O O . LEU B 1 26 ? -12.797 -21.016 13.352 1 87.62 26 LEU B O 1
ATOM 2314 N N . TYR B 1 27 ? -12.367 -19.703 11.656 1 85.88 27 TYR B N 1
ATOM 2315 C CA . TYR B 1 27 ? -11.867 -20.797 10.844 1 85.88 27 TYR B CA 1
ATOM 2316 C C . TYR B 1 27 ? -10.57 -21.359 11.422 1 85.88 27 TYR B C 1
ATOM 2318 O O . TYR B 1 27 ? -10.297 -22.547 11.32 1 85.88 27 TYR B O 1
ATOM 2326 N N . SER B 1 28 ? -9.773 -20.5 11.977 1 89.12 28 SER B N 1
ATOM 2327 C CA . SER B 1 28 ? -8.508 -20.938 12.57 1 89.12 28 SER B CA 1
ATOM 2328 C C . SER B 1 28 ? -8.75 -21.828 13.781 1 89.12 28 SER B C 1
ATOM 2330 O O . SER B 1 28 ? -7.852 -22.547 14.219 1 89.12 28 SER B O 1
ATOM 2332 N N . LEU B 1 29 ? -9.969 -21.766 14.289 1 92.44 29 LEU B N 1
ATOM 2333 C CA . LEU B 1 29 ? -10.32 -22.547 15.469 1 92.44 29 LEU B CA 1
ATOM 2334 C C . LEU B 1 29 ? -11.289 -23.672 15.109 1 92.44 29 LEU B C 1
ATOM 2336 O O . LEU B 1 29 ? -11.609 -24.516 15.953 1 92.44 29 LEU B O 1
ATOM 2340 N N . ALA B 1 30 ? -11.695 -23.719 13.891 1 88.56 30 ALA B N 1
ATOM 2341 C CA . ALA B 1 30 ? -12.766 -24.625 13.5 1 88.56 30 ALA B CA 1
ATOM 2342 C C . ALA B 1 30 ? -12.234 -26.031 13.234 1 88.56 30 ALA B C 1
ATOM 2344 O O . ALA B 1 30 ? -11.195 -26.188 12.594 1 88.56 30 ALA B O 1
ATOM 2345 N N . THR B 1 31 ? -12.883 -27.016 13.695 1 86.12 31 THR B N 1
ATOM 2346 C CA . THR B 1 31 ? -12.562 -28.391 13.312 1 86.12 31 THR B CA 1
ATOM 2347 C C . THR B 1 31 ? -13.086 -28.688 11.914 1 86.12 31 THR B C 1
ATOM 2349 O O . THR B 1 31 ? -12.328 -29.156 11.055 1 86.12 31 THR B O 1
ATOM 2352 N N . VAL B 1 32 ? -14.367 -28.453 11.727 1 77.25 32 VAL B N 1
ATOM 2353 C CA . VAL B 1 32 ? -14.992 -28.594 10.414 1 77.25 32 VAL B CA 1
ATOM 2354 C C . VAL B 1 32 ? -15.945 -27.422 10.172 1 77.25 32 VAL B C 1
ATOM 2356 O O . VAL B 1 32 ? -16.688 -27.016 11.07 1 77.25 32 VAL B O 1
ATOM 2359 N N . TRP B 1 33 ? -15.727 -26.719 9.086 1 73.12 33 TRP B N 1
ATOM 2360 C CA . TRP B 1 33 ? -16.641 -25.625 8.727 1 73.12 33 TRP B CA 1
ATOM 2361 C C . TRP B 1 33 ? -17.078 -25.766 7.27 1 73.12 33 TRP B C 1
ATOM 2363 O O . TRP B 1 33 ? -16.406 -25.281 6.359 1 73.12 33 TRP B O 1
ATOM 2373 N N . ARG B 1 34 ? -18.125 -26.531 7.129 1 68.12 34 ARG B N 1
ATOM 2374 C CA . ARG B 1 34 ? -18.672 -26.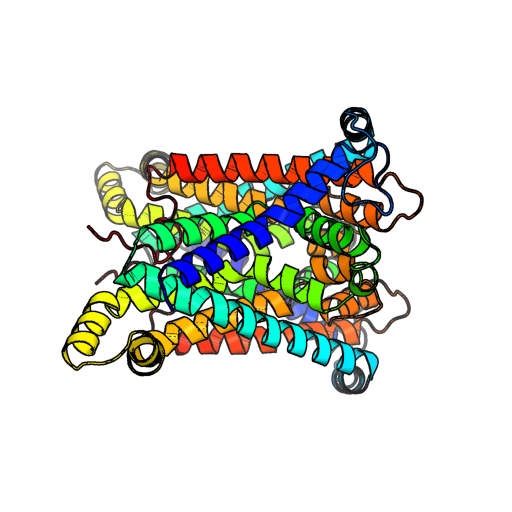766 5.797 1 68.12 34 ARG B CA 1
ATOM 2375 C C . ARG B 1 34 ? -20.172 -26.531 5.777 1 68.12 34 ARG B C 1
ATOM 2377 O O . ARG B 1 34 ? -20.938 -27.234 6.453 1 68.12 34 ARG B O 1
ATOM 2384 N N . GLY B 1 35 ? -20.469 -25.531 4.902 1 63.38 35 GLY B N 1
ATOM 2385 C CA . GLY B 1 35 ? -21.875 -25.422 4.551 1 63.38 35 GLY B CA 1
ATOM 2386 C C . GLY B 1 35 ? -22.719 -24.797 5.648 1 63.38 35 GLY B C 1
ATOM 2387 O O . GLY B 1 35 ? -23.953 -24.828 5.594 1 63.38 35 GLY B O 1
ATOM 2388 N N . ARG B 1 36 ? -22.25 -24.562 6.781 1 64.62 36 ARG B N 1
ATOM 2389 C CA . ARG B 1 36 ? -23.016 -23.969 7.875 1 64.62 36 ARG B CA 1
ATOM 2390 C C . ARG B 1 36 ? -22.453 -22.609 8.258 1 64.62 36 ARG B C 1
ATOM 2392 O O . ARG B 1 36 ? -21.359 -22.25 7.852 1 64.62 36 ARG B O 1
ATOM 2399 N N . ALA B 1 37 ? -23.297 -21.891 8.93 1 66.5 37 ALA B N 1
ATOM 2400 C CA . ALA B 1 37 ? -22.938 -20.531 9.32 1 66.5 37 ALA B CA 1
ATOM 2401 C C . ALA B 1 37 ? -21.797 -20.531 10.336 1 66.5 37 ALA B C 1
ATOM 2403 O O . ALA B 1 37 ? -20.969 -19.625 10.344 1 66.5 37 ALA B O 1
ATOM 2404 N N . PHE B 1 38 ? -21.781 -21.609 11.078 1 76.19 38 PHE B N 1
ATOM 2405 C CA . PHE B 1 38 ? -20.766 -21.703 12.117 1 76.19 38 PHE B CA 1
ATOM 2406 C C . PHE B 1 38 ? -20.078 -23.062 12.094 1 76.19 38 PHE B C 1
ATOM 2408 O O . PHE B 1 38 ? -20.641 -24.031 11.586 1 76.19 38 PHE B O 1
ATOM 2415 N N . PRO B 1 39 ? -18.891 -23.078 12.625 1 81 39 PRO B N 1
ATOM 2416 C CA . PRO B 1 39 ? -18.156 -24.344 12.648 1 81 39 PRO B CA 1
ATOM 2417 C C . PRO B 1 39 ? -18.812 -25.375 13.555 1 81 39 PRO B C 1
ATOM 2419 O O . PRO B 1 39 ? -19.516 -25.016 14.508 1 81 39 PRO B O 1
ATOM 2422 N N . ASP B 1 40 ? -18.562 -26.688 13.195 1 81.94 40 ASP B N 1
ATOM 2423 C CA . ASP B 1 40 ? -19.094 -27.797 13.977 1 81.94 40 ASP B CA 1
ATOM 2424 C C . ASP B 1 40 ? -18.406 -27.906 15.328 1 81.94 40 ASP B C 1
ATOM 2426 O O . ASP B 1 40 ? -18.984 -28.406 16.297 1 81.94 40 ASP B O 1
ATOM 2430 N N . GLY B 1 41 ? -17.188 -27.5 15.438 1 87.88 41 GLY B N 1
ATOM 2431 C CA . GLY B 1 41 ? -16.375 -27.562 16.656 1 87.88 41 GLY B CA 1
ATOM 2432 C C . GLY B 1 41 ? -15.172 -26.641 16.609 1 87.88 41 GLY B C 1
ATOM 2433 O O . GLY B 1 41 ? -14.898 -26.016 15.578 1 87.88 41 GLY B O 1
ATOM 2434 N N . TYR B 1 42 ? -14.656 -26.547 17.828 1 91.81 42 TYR B N 1
ATOM 2435 C CA . TYR B 1 42 ? -13.5 -25.672 17.969 1 91.81 42 TYR B CA 1
ATOM 2436 C C . TYR B 1 42 ? -12.289 -26.453 18.469 1 91.81 42 TYR B C 1
ATOM 2438 O O . TYR B 1 42 ? -12.43 -27.422 19.219 1 91.81 42 TYR B O 1
ATOM 2446 N N . THR B 1 43 ? -11.133 -26.125 17.953 1 92.56 43 THR B N 1
ATOM 2447 C CA . THR B 1 43 ? -9.891 -26.766 18.359 1 92.56 43 THR B CA 1
ATOM 2448 C C . THR B 1 43 ? -8.727 -25.781 18.297 1 92.56 43 THR B C 1
ATOM 2450 O O . THR B 1 43 ? -8.812 -24.766 17.609 1 92.56 43 THR B O 1
ATOM 2453 N N . LEU B 1 44 ? -7.727 -26.031 19.141 1 92.56 44 LEU B N 1
ATOM 2454 C CA . LEU B 1 44 ? -6.496 -25.25 19.078 1 92.56 44 LEU B CA 1
ATOM 2455 C C . LEU B 1 44 ? -5.387 -26.047 18.391 1 92.56 44 LEU B C 1
ATOM 2457 O O . LEU B 1 44 ? -4.254 -25.578 18.281 1 92.56 44 LEU B O 1
ATOM 2461 N N . ALA B 1 45 ? -5.703 -27.188 17.828 1 92 45 ALA B N 1
ATOM 2462 C CA . ALA B 1 45 ? -4.727 -28.078 17.234 1 92 45 ALA B CA 1
ATOM 2463 C C . ALA B 1 45 ? -4.043 -27.438 16.031 1 92 45 ALA B C 1
ATOM 2465 O O . ALA B 1 45 ? -2.859 -27.672 15.781 1 92 45 ALA B O 1
ATOM 2466 N N . TRP B 1 46 ? -4.766 -26.609 15.352 1 92.25 46 TRP B N 1
ATOM 2467 C CA . TRP B 1 46 ? -4.211 -25.984 14.156 1 92.25 46 TRP B CA 1
ATOM 2468 C C . TRP B 1 46 ? -3.117 -24.984 14.523 1 92.25 46 TRP B C 1
ATOM 2470 O O . TRP B 1 46 ? -2.158 -24.797 13.773 1 92.25 46 TRP B O 1
ATOM 2480 N N . TRP B 1 47 ? -3.316 -24.359 15.664 1 92.44 47 TRP B N 1
ATOM 2481 C CA . TRP B 1 47 ? -2.342 -23.375 16.141 1 92.44 47 TRP B CA 1
ATOM 2482 C C . TRP B 1 47 ? -1.031 -24.062 16.516 1 92.44 47 TRP B C 1
ATOM 2484 O O . TRP B 1 47 ? 0.049 -23.578 16.172 1 92.44 47 TRP B O 1
ATOM 2494 N N . VAL B 1 48 ? -1.154 -25.156 17.078 1 91.44 48 VAL B N 1
ATOM 2495 C CA . VAL B 1 48 ? 0.032 -25.922 17.453 1 91.44 48 VAL B CA 1
ATOM 2496 C C . VAL B 1 48 ? 0.713 -26.469 16.203 1 91.44 48 VAL B C 1
ATOM 2498 O O . VAL B 1 48 ? 1.936 -26.375 16.062 1 91.44 48 VAL B O 1
ATOM 2501 N N . GLN B 1 49 ? -0.005 -26.984 15.328 1 90.81 49 GLN B N 1
ATOM 2502 C CA . GLN B 1 49 ? 0.52 -27.578 14.102 1 90.81 49 GLN B CA 1
ATOM 2503 C C . GLN B 1 49 ? 1.196 -26.531 13.227 1 90.81 49 GLN B C 1
ATOM 2505 O O . GLN B 1 49 ? 2.271 -26.781 12.672 1 90.81 49 GLN B O 1
ATOM 2510 N N . ALA B 1 50 ? 0.561 -25.406 13.094 1 89.81 50 ALA B N 1
ATOM 2511 C CA . ALA B 1 50 ? 1.086 -24.359 12.227 1 89.81 50 ALA B CA 1
ATOM 2512 C C . ALA B 1 50 ? 2.451 -23.875 12.703 1 89.81 50 ALA B C 1
ATOM 2514 O O . ALA B 1 50 ? 3.369 -23.688 11.898 1 89.81 50 ALA B O 1
ATOM 2515 N N . PHE B 1 51 ? 2.654 -23.781 14.016 1 91.25 51 PHE B N 1
ATOM 2516 C CA . PHE B 1 51 ? 3.902 -23.25 14.555 1 91.25 51 PHE B CA 1
ATOM 2517 C C . PHE B 1 51 ? 4.949 -24.344 14.672 1 91.25 51 PHE B C 1
ATOM 2519 O O . PHE B 1 51 ? 6.129 -24.078 14.898 1 91.25 51 PHE B O 1
ATOM 2526 N N . SER B 1 52 ? 4.52 -25.578 14.469 1 90.69 52 SER B N 1
ATOM 2527 C CA . SER B 1 52 ? 5.449 -26.688 14.539 1 90.69 52 SER B CA 1
ATOM 2528 C C . SER B 1 52 ? 5.953 -27.078 13.148 1 90.69 52 SER B C 1
ATOM 2530 O O . SER B 1 52 ? 6.914 -27.844 13.016 1 90.69 52 SER B O 1
ATOM 2532 N N . GLU B 1 53 ? 5.375 -26.562 12.148 1 91.38 53 GLU B N 1
ATOM 2533 C CA . GLU B 1 53 ? 5.797 -26.844 10.781 1 91.38 53 GLU B CA 1
ATOM 2534 C C . GLU B 1 53 ? 7.031 -26.031 10.406 1 91.38 53 GLU B C 1
ATOM 2536 O O . GLU B 1 53 ? 6.98 -24.797 10.367 1 91.38 53 GLU B O 1
ATOM 2541 N N . PRO B 1 54 ? 8.086 -26.688 10.125 1 92.44 54 PRO B N 1
ATOM 2542 C CA . PRO B 1 54 ? 9.344 -26 9.836 1 92.44 54 PRO B CA 1
ATOM 2543 C C . PRO B 1 54 ? 9.234 -25.016 8.68 1 92.44 54 PRO B C 1
ATOM 2545 O O . PRO B 1 54 ? 9.859 -23.953 8.711 1 92.44 54 PRO B O 1
ATOM 2548 N N . ARG B 1 55 ? 8.492 -25.344 7.715 1 92 55 ARG B N 1
ATOM 2549 C CA . ARG B 1 55 ? 8.336 -24.469 6.562 1 92 55 ARG B CA 1
ATOM 2550 C C . ARG B 1 55 ? 7.668 -23.156 6.961 1 92 55 ARG B C 1
ATOM 2552 O O . ARG B 1 55 ? 8.047 -22.094 6.473 1 92 55 ARG B O 1
ATOM 2559 N N . VAL B 1 56 ? 6.738 -23.25 7.879 1 91.44 56 VAL B N 1
ATOM 2560 C CA . VAL B 1 56 ? 6.016 -22.078 8.344 1 91.44 56 VAL B CA 1
ATOM 2561 C C . VAL B 1 56 ? 6.938 -21.203 9.203 1 91.44 56 VAL B C 1
ATOM 2563 O O . VAL B 1 56 ? 7.004 -20 9.016 1 91.44 56 VAL B O 1
ATOM 2566 N N . VAL B 1 57 ? 7.656 -21.828 10.023 1 92.12 57 VAL B N 1
ATOM 2567 C CA . VAL B 1 57 ? 8.562 -21.109 10.906 1 92.12 57 VAL B CA 1
ATOM 2568 C C . VAL B 1 57 ? 9.656 -20.422 10.086 1 92.12 57 VAL B C 1
ATOM 2570 O O . VAL B 1 57 ? 10.008 -19.266 10.344 1 92.12 57 VAL B O 1
ATOM 2573 N N . SER B 1 58 ? 10.148 -21.125 9.125 1 94.75 58 SER B N 1
ATOM 2574 C CA . SER B 1 58 ? 11.172 -20.562 8.258 1 94.75 58 SER B CA 1
ATOM 2575 C C . SER B 1 58 ? 10.625 -19.359 7.488 1 94.75 58 SER B C 1
ATOM 2577 O O . SER B 1 58 ? 11.305 -18.328 7.355 1 94.75 58 SER B O 1
ATOM 2579 N N . ALA B 1 59 ? 9.438 -19.453 6.961 1 93.94 59 ALA B N 1
ATOM 2580 C CA . ALA B 1 59 ? 8.812 -18.359 6.234 1 93.94 59 ALA B CA 1
ATOM 2581 C C . ALA B 1 59 ? 8.602 -17.141 7.137 1 93.94 59 ALA B C 1
ATOM 2583 O O . ALA B 1 59 ? 8.82 -16 6.715 1 93.94 59 ALA B O 1
ATOM 2584 N N . LEU B 1 60 ? 8.203 -17.438 8.375 1 92 60 LEU B N 1
ATOM 2585 C CA . LEU B 1 60 ? 8.016 -16.375 9.359 1 92 60 LEU B CA 1
ATOM 2586 C C . LEU B 1 60 ? 9.328 -15.656 9.641 1 92 60 LEU B C 1
ATOM 2588 O O . LEU B 1 60 ? 9.383 -14.422 9.648 1 92 60 LEU B O 1
ATOM 2592 N N . MET B 1 61 ? 10.367 -16.391 9.836 1 94.38 61 MET B N 1
ATOM 2593 C CA . MET B 1 61 ? 11.664 -15.812 10.148 1 94.38 61 MET B CA 1
ATOM 2594 C C . MET B 1 61 ? 12.211 -15.023 8.969 1 94.38 61 MET B C 1
ATOM 2596 O O . MET B 1 61 ? 12.844 -13.977 9.148 1 94.38 61 MET B O 1
ATOM 2600 N N . ARG B 1 62 ? 11.977 -15.508 7.816 1 95.69 62 ARG B N 1
ATOM 2601 C CA . ARG B 1 62 ? 12.406 -14.781 6.621 1 95.69 62 ARG B CA 1
ATOM 2602 C C . ARG B 1 62 ? 11.68 -13.453 6.492 1 95.69 62 ARG B C 1
ATOM 2604 O O . ARG B 1 62 ? 12.281 -12.438 6.145 1 95.69 62 ARG B O 1
ATOM 2611 N N . SER B 1 63 ? 10.367 -13.484 6.77 1 93.44 63 SER B N 1
ATOM 2612 C CA . SER B 1 63 ? 9.594 -12.25 6.723 1 93.44 63 SER B CA 1
ATOM 2613 C C . SER B 1 63 ? 10.078 -11.25 7.77 1 93.44 63 SER B C 1
ATOM 2615 O O . SER B 1 63 ? 10.188 -10.055 7.492 1 93.44 63 SER B O 1
ATOM 2617 N N . VAL B 1 64 ? 10.367 -11.75 8.961 1 92.88 64 VAL B N 1
ATOM 2618 C CA . VAL B 1 64 ? 10.859 -10.883 10.031 1 92.88 64 VAL B CA 1
ATOM 2619 C C . VAL B 1 64 ? 12.219 -10.297 9.641 1 92.88 64 VAL B C 1
ATOM 2621 O O . VAL B 1 64 ? 12.453 -9.102 9.797 1 92.88 64 VAL B O 1
ATOM 2624 N N . TRP B 1 65 ? 13.031 -11.141 9.141 1 96 65 TRP B N 1
ATOM 2625 C CA . TRP B 1 65 ? 14.359 -10.711 8.719 1 96 65 TRP B CA 1
ATOM 2626 C C . TRP B 1 65 ? 14.273 -9.625 7.652 1 96 65 TRP B C 1
ATOM 2628 O O . TRP B 1 65 ? 14.938 -8.594 7.746 1 96 65 TRP B O 1
ATOM 2638 N N . LEU B 1 66 ? 13.508 -9.844 6.684 1 96.06 66 LEU B N 1
ATOM 2639 C CA . LEU B 1 66 ? 13.32 -8.898 5.59 1 96.06 66 LEU B CA 1
ATOM 2640 C C . LEU B 1 66 ? 12.781 -7.57 6.113 1 96.06 66 LEU B C 1
ATOM 2642 O O . LEU B 1 66 ? 13.25 -6.5 5.715 1 96.06 66 LEU B O 1
ATOM 2646 N N . ALA B 1 67 ? 11.773 -7.664 6.949 1 94.31 67 ALA B N 1
ATOM 2647 C CA . ALA B 1 67 ? 11.133 -6.457 7.465 1 94.31 67 ALA B CA 1
ATOM 2648 C C . ALA B 1 67 ? 12.102 -5.645 8.32 1 94.31 67 ALA B C 1
ATOM 2650 O O . ALA B 1 67 ? 12.172 -4.418 8.188 1 94.31 67 ALA B O 1
ATOM 2651 N N . VAL B 1 68 ? 12.844 -6.312 9.172 1 95.75 68 VAL B N 1
ATOM 2652 C CA . VAL B 1 68 ? 13.805 -5.633 10.039 1 95.75 68 VAL B CA 1
ATOM 2653 C C . VAL B 1 68 ? 14.898 -4.98 9.188 1 95.75 68 VAL B C 1
ATOM 2655 O O . VAL B 1 68 ? 15.242 -3.816 9.398 1 95.75 68 VAL B O 1
ATOM 2658 N N . LEU B 1 69 ? 15.422 -5.727 8.289 1 97.38 69 LEU B N 1
ATOM 2659 C CA . LEU B 1 69 ? 16.469 -5.191 7.441 1 97.38 69 LEU B CA 1
ATOM 2660 C C . LEU B 1 69 ? 15.969 -4.004 6.629 1 97.38 69 LEU B C 1
ATOM 2662 O O . LEU B 1 69 ? 16.688 -3.021 6.441 1 97.38 69 LEU B O 1
ATOM 2666 N N . THR B 1 70 ? 14.742 -4.082 6.105 1 97 70 THR B N 1
ATOM 2667 C CA . THR B 1 70 ? 14.133 -2.982 5.359 1 97 70 THR B CA 1
ATOM 2668 C C . THR B 1 70 ? 14.039 -1.729 6.219 1 97 70 THR B C 1
ATOM 2670 O O . THR B 1 70 ? 14.406 -0.637 5.781 1 97 70 THR B O 1
ATOM 2673 N N . VAL B 1 71 ? 13.602 -1.891 7.449 1 96.25 71 VAL B N 1
ATOM 2674 C CA . VAL B 1 71 ? 13.484 -0.762 8.367 1 96.25 71 VAL B CA 1
ATOM 2675 C C . VAL B 1 71 ? 14.852 -0.127 8.578 1 96.25 71 VAL B C 1
ATOM 2677 O O . VAL B 1 71 ? 14.992 1.098 8.531 1 96.25 71 VAL B O 1
ATOM 2680 N N . VAL B 1 72 ? 15.852 -0.927 8.812 1 97.31 72 VAL B N 1
ATOM 2681 C CA . VAL B 1 72 ? 17.203 -0.448 9.102 1 97.31 72 VAL B CA 1
ATOM 2682 C C . VAL B 1 72 ? 17.734 0.33 7.906 1 97.31 72 VAL B C 1
ATOM 2684 O O . VAL B 1 72 ? 18.297 1.422 8.062 1 97.31 72 VAL B O 1
ATOM 2687 N N . VAL B 1 73 ? 17.578 -0.201 6.75 1 95.81 73 VAL B N 1
ATOM 2688 C CA . VAL B 1 73 ? 18.109 0.437 5.547 1 95.81 73 VAL B CA 1
ATOM 2689 C C . VAL B 1 73 ? 17.359 1.751 5.297 1 95.81 73 VAL B C 1
ATOM 2691 O O . VAL B 1 73 ? 17.984 2.777 5.016 1 95.81 73 VAL B O 1
ATOM 2694 N N . VAL B 1 74 ? 16.031 1.757 5.391 1 96 74 VAL B N 1
ATOM 2695 C CA . VAL B 1 74 ? 15.242 2.963 5.168 1 96 74 VAL B CA 1
ATOM 2696 C C . VAL B 1 74 ? 15.633 4.031 6.188 1 96 74 VAL B C 1
ATOM 2698 O O . VAL B 1 74 ? 15.828 5.195 5.828 1 96 74 VAL B O 1
ATOM 2701 N N . ALA B 1 75 ? 15.766 3.629 7.438 1 95.69 75 ALA B N 1
ATOM 2702 C CA . ALA B 1 75 ? 16.141 4.574 8.484 1 95.69 75 ALA B CA 1
ATOM 2703 C C . ALA B 1 75 ? 17.516 5.16 8.234 1 95.69 75 ALA B C 1
ATOM 2705 O O . ALA B 1 75 ? 17.734 6.363 8.398 1 95.69 75 ALA B O 1
ATOM 2706 N N . ALA B 1 76 ? 18.422 4.355 7.871 1 93.19 76 ALA B N 1
ATOM 2707 C CA . ALA B 1 76 ? 19.812 4.77 7.641 1 93.19 76 ALA B CA 1
ATOM 2708 C C . ALA B 1 76 ? 19.891 5.797 6.512 1 93.19 76 ALA B C 1
ATOM 2710 O O . ALA B 1 76 ? 20.75 6.68 6.531 1 93.19 76 ALA B O 1
ATOM 2711 N N . VAL B 1 77 ? 19 5.734 5.598 1 91.06 77 VAL B N 1
ATOM 2712 C CA . VAL B 1 77 ? 19.062 6.617 4.438 1 91.06 77 VAL B CA 1
ATOM 2713 C C . VAL B 1 77 ? 18.188 7.844 4.68 1 91.06 77 VAL B C 1
ATOM 2715 O O . VAL B 1 77 ? 18.609 8.977 4.438 1 91.06 77 VAL B O 1
ATOM 2718 N N . VAL B 1 78 ? 17 7.656 5.199 1 92.44 78 VAL B N 1
ATOM 2719 C CA . VAL B 1 78 ? 16 8.711 5.281 1 92.44 78 VAL B CA 1
ATOM 2720 C C . VAL B 1 78 ? 16.344 9.672 6.414 1 92.44 78 VAL B C 1
ATOM 2722 O O . VAL B 1 78 ? 16.219 10.891 6.266 1 92.44 78 VAL B O 1
ATOM 2725 N N . LEU B 1 79 ? 16.859 9.18 7.547 1 93.12 79 LEU B N 1
ATOM 2726 C CA . LEU B 1 79 ? 17.094 10 8.727 1 93.12 79 LEU B CA 1
ATOM 2727 C C . LEU B 1 79 ? 18.125 11.086 8.43 1 93.12 79 LEU B C 1
ATOM 2729 O O . LEU B 1 79 ? 17.859 12.273 8.594 1 93.12 79 LEU B O 1
ATOM 2733 N N . PRO B 1 80 ? 19.297 10.734 7.957 1 90.56 80 PRO B N 1
ATOM 2734 C CA . PRO B 1 80 ? 20.266 11.789 7.676 1 90.56 80 PRO B CA 1
ATOM 2735 C C . PRO B 1 80 ? 19.828 12.719 6.547 1 90.56 80 PRO B C 1
ATOM 2737 O O . PRO B 1 80 ? 20.094 13.922 6.598 1 90.56 80 PRO B O 1
ATOM 2740 N N . ALA B 1 81 ? 19.172 12.195 5.551 1 89.88 81 ALA B N 1
ATOM 2741 C CA . ALA B 1 81 ? 18.734 13.023 4.426 1 89.88 81 ALA B CA 1
ATOM 2742 C C . ALA B 1 81 ? 17.688 14.039 4.871 1 89.88 81 ALA B C 1
ATOM 2744 O O . ALA B 1 81 ? 17.766 15.219 4.512 1 89.88 81 ALA B O 1
ATOM 2745 N N . LEU B 1 82 ? 16.75 13.594 5.668 1 91.31 82 LEU B N 1
ATOM 2746 C CA . LEU B 1 82 ? 15.719 14.5 6.16 1 91.31 82 LEU B CA 1
ATOM 2747 C C . LEU B 1 82 ? 16.312 15.547 7.102 1 91.31 82 LEU B C 1
ATOM 2749 O O . LEU B 1 82 ? 15.922 16.719 7.066 1 91.31 82 LEU B O 1
ATOM 2753 N N . TYR B 1 83 ? 17.188 15.055 7.949 1 92.69 83 TYR B N 1
ATOM 2754 C CA . TYR B 1 83 ? 17.859 15.984 8.852 1 92.69 83 TYR B CA 1
ATOM 2755 C C . TYR B 1 83 ? 18.531 17.109 8.07 1 92.69 83 TYR B C 1
ATOM 2757 O O . TYR B 1 83 ? 18.359 18.281 8.383 1 92.69 83 TYR B O 1
ATOM 2765 N N . TRP B 1 84 ? 19.203 16.75 7.066 1 89.75 84 TRP B N 1
ATOM 2766 C CA . TRP B 1 84 ? 19.891 17.75 6.25 1 89.75 84 TRP B CA 1
ATOM 2767 C C . TRP B 1 84 ? 18.891 18.656 5.535 1 89.75 84 TRP B C 1
ATOM 2769 O O . TRP B 1 84 ? 19.141 19.844 5.328 1 89.75 84 TRP B O 1
ATOM 2779 N N . GLY B 1 85 ? 17.828 18.125 5.168 1 90.19 85 GLY B N 1
ATOM 2780 C CA . GLY B 1 85 ? 16.766 18.906 4.551 1 90.19 85 GLY B CA 1
ATOM 2781 C C . GLY B 1 85 ? 16.188 19.953 5.48 1 90.19 85 GLY B C 1
ATOM 2782 O O . GLY B 1 85 ? 15.812 21.047 5.047 1 90.19 85 GLY B O 1
ATOM 2783 N N . HIS B 1 86 ? 16.125 19.625 6.699 1 90.31 86 HIS B N 1
ATOM 2784 C CA . HIS B 1 86 ? 15.547 20.531 7.684 1 90.31 86 HIS B CA 1
ATOM 2785 C C . HIS B 1 86 ? 16.531 21.609 8.078 1 90.31 86 HIS B C 1
ATOM 2787 O O . HIS B 1 86 ? 16.141 22.734 8.383 1 90.31 86 HIS B O 1
ATOM 2793 N N . ILE B 1 87 ? 17.844 21.391 8.055 1 89.25 87 ILE B N 1
ATOM 2794 C CA . ILE B 1 87 ? 18.766 22.344 8.68 1 89.25 87 ILE B CA 1
ATOM 2795 C C . ILE B 1 87 ? 19.531 23.094 7.594 1 89.25 87 ILE B C 1
ATOM 2797 O O . ILE B 1 87 ? 20.078 24.172 7.844 1 89.25 87 ILE B O 1
ATOM 2801 N N . ARG B 1 88 ? 19.688 22.5 6.414 1 84.12 88 ARG B N 1
ATOM 2802 C CA . ARG B 1 88 ? 20.594 23.141 5.465 1 84.12 88 ARG B CA 1
ATOM 2803 C C . ARG B 1 88 ? 19.875 23.516 4.18 1 84.12 88 ARG B C 1
ATOM 2805 O O . ARG B 1 88 ? 20.016 24.641 3.691 1 84.12 88 ARG B O 1
ATOM 2812 N N . ASN B 1 89 ? 19.266 22.531 3.6 1 83.44 89 ASN B N 1
ATOM 2813 C CA . ASN B 1 89 ? 18.719 22.75 2.262 1 83.44 89 ASN B CA 1
ATOM 2814 C C . ASN B 1 89 ? 17.312 22.188 2.117 1 83.44 89 ASN B C 1
ATOM 2816 O O . ASN B 1 89 ? 17.141 20.984 1.931 1 83.44 89 ASN B O 1
ATOM 2820 N N . GLY B 1 90 ? 16.406 23 2.059 1 83.38 90 GLY B N 1
ATOM 2821 C CA . GLY B 1 90 ? 15.008 22.625 1.944 1 83.38 90 GLY B CA 1
ATOM 2822 C C . GLY B 1 90 ? 14.688 21.891 0.657 1 83.38 90 GLY B C 1
ATOM 2823 O O . GLY B 1 90 ? 13.68 21.188 0.567 1 83.38 90 GLY B O 1
ATOM 2824 N N . ARG B 1 91 ? 15.586 22.062 -0.307 1 83.25 91 ARG B N 1
ATOM 2825 C CA . ARG B 1 91 ? 15.367 21.391 -1.581 1 83.25 91 ARG B CA 1
ATOM 2826 C C . ARG B 1 91 ? 15.445 19.875 -1.417 1 83.25 91 ARG B C 1
ATOM 2828 O O . ARG B 1 91 ? 14.734 19.125 -2.1 1 83.25 91 ARG B O 1
ATOM 2835 N N . ILE B 1 92 ? 16.281 19.391 -0.528 1 84.12 92 ILE B N 1
ATOM 2836 C CA . ILE B 1 92 ? 16.406 17.953 -0.265 1 84.12 92 ILE B CA 1
ATOM 2837 C C . ILE B 1 92 ? 15.078 17.406 0.233 1 84.12 92 ILE B C 1
ATOM 2839 O O . ILE B 1 92 ? 14.625 16.344 -0.226 1 84.12 92 ILE B O 1
ATOM 2843 N N . ARG B 1 93 ? 14.508 18.109 1.112 1 84.12 93 ARG B N 1
ATOM 2844 C CA . ARG B 1 93 ? 13.211 17.703 1.647 1 84.12 93 ARG B CA 1
ATOM 2845 C C . ARG B 1 93 ? 12.156 17.641 0.545 1 84.12 93 ARG B C 1
ATOM 2847 O O . ARG B 1 93 ? 11.375 16.688 0.481 1 84.12 93 ARG B O 1
ATOM 2854 N N . THR B 1 94 ? 12.25 18.625 -0.307 1 80.94 94 THR B N 1
ATOM 2855 C CA . THR B 1 94 ? 11.305 18.672 -1.411 1 80.94 94 THR B CA 1
ATOM 2856 C C . THR B 1 94 ? 11.492 17.469 -2.342 1 80.94 94 THR B C 1
ATOM 2858 O O . THR B 1 94 ? 10.516 16.828 -2.742 1 80.94 94 THR B O 1
ATOM 2861 N N . VAL B 1 95 ? 12.703 17.172 -2.664 1 81.19 95 VAL B N 1
ATOM 2862 C CA . VAL B 1 95 ? 13 16.047 -3.543 1 81.19 95 VAL B CA 1
ATOM 2863 C C . VAL B 1 95 ? 12.57 14.742 -2.877 1 81.19 95 VAL B C 1
ATOM 2865 O O . VAL B 1 95 ? 11.992 13.867 -3.529 1 81.19 95 VAL B O 1
ATOM 2868 N N . MET B 1 96 ? 12.789 14.609 -1.606 1 83.94 96 MET B N 1
ATOM 2869 C CA . MET B 1 96 ? 12.406 13.398 -0.887 1 83.94 96 MET B CA 1
ATOM 2870 C C . MET B 1 96 ? 10.891 13.227 -0.873 1 83.94 96 MET B C 1
ATOM 2872 O O . MET B 1 96 ? 10.391 12.117 -1.027 1 83.94 96 MET B O 1
ATOM 2876 N N . GLN B 1 97 ? 10.203 14.281 -0.758 1 77.81 97 GLN B N 1
ATOM 2877 C CA . GLN B 1 97 ? 8.742 14.234 -0.782 1 77.81 97 GLN B CA 1
ATOM 2878 C C . GLN B 1 97 ? 8.227 13.82 -2.156 1 77.81 97 GLN B C 1
ATOM 2880 O O . GLN B 1 97 ? 7.258 13.062 -2.258 1 77.81 97 GLN B O 1
ATOM 2885 N N . LEU B 1 98 ? 8.859 14.266 -3.162 1 73.88 98 LEU B N 1
ATOM 2886 C CA . LEU B 1 98 ? 8.477 13.883 -4.516 1 73.88 98 LEU B CA 1
ATOM 2887 C C . LEU B 1 98 ? 8.758 12.406 -4.762 1 73.88 98 LEU B C 1
ATOM 2889 O O . LEU B 1 98 ? 7.941 11.711 -5.375 1 73.88 98 LEU B O 1
ATOM 2893 N N . CYS B 1 99 ? 9.906 11.961 -4.27 1 79.88 99 CYS B N 1
ATOM 2894 C CA . CYS B 1 99 ? 10.25 10.547 -4.41 1 79.88 99 CYS B CA 1
ATOM 2895 C C . CYS B 1 99 ? 9.266 9.672 -3.65 1 79.88 99 CYS B C 1
ATOM 2897 O O . CYS B 1 99 ? 9.016 8.531 -4.047 1 79.88 99 CYS B O 1
ATOM 2899 N N . ALA B 1 100 ? 8.703 10.172 -2.596 1 78.81 100 ALA B N 1
ATOM 2900 C CA . ALA B 1 100 ? 7.785 9.406 -1.753 1 78.81 100 ALA B CA 1
ATOM 2901 C C . ALA B 1 100 ? 6.469 9.148 -2.475 1 78.81 100 ALA B C 1
ATOM 2903 O O . ALA B 1 100 ? 5.703 8.266 -2.078 1 78.81 100 ALA B O 1
ATOM 2904 N N . LEU B 1 101 ? 6.211 9.805 -3.596 1 70.38 101 LEU B N 1
ATOM 2905 C CA . LEU B 1 101 ? 5.004 9.586 -4.391 1 70.38 101 LEU B CA 1
ATOM 2906 C C . LEU B 1 101 ? 5.223 8.492 -5.426 1 70.38 101 LEU B C 1
ATOM 2908 O O . LEU B 1 101 ? 4.262 7.918 -5.941 1 70.38 101 LEU B O 1
ATOM 2912 N N . LEU B 1 102 ? 6.477 8.211 -5.695 1 72.75 102 LEU B N 1
ATOM 2913 C CA . LEU B 1 102 ? 6.832 7.293 -6.773 1 72.75 102 LEU B CA 1
ATOM 2914 C C . LEU B 1 102 ? 6.309 5.891 -6.484 1 72.75 102 LEU B C 1
ATOM 2916 O O . LEU B 1 102 ? 5.797 5.219 -7.379 1 72.75 102 LEU B O 1
ATOM 2920 N N . PRO B 1 103 ? 6.406 5.41 -5.23 1 72.31 103 PRO B N 1
ATOM 2921 C CA . PRO B 1 103 ? 5.906 4.059 -4.969 1 72.31 103 PRO B CA 1
ATOM 2922 C C . PRO B 1 103 ? 4.418 3.906 -5.277 1 72.31 103 PRO B C 1
ATOM 2924 O O . PRO B 1 103 ? 3.965 2.812 -5.617 1 72.31 103 PRO B O 1
ATOM 2927 N N . PHE B 1 104 ? 3.682 4.922 -5.203 1 67.44 104 PHE B N 1
ATOM 2928 C CA . PHE B 1 104 ? 2.256 4.855 -5.496 1 67.44 104 PHE B CA 1
ATOM 2929 C C . PHE B 1 104 ? 2.008 4.871 -7 1 67.44 104 PHE B C 1
ATOM 2931 O O . PHE B 1 104 ? 1.001 4.344 -7.477 1 67.44 104 PHE B O 1
ATOM 2938 N N . ALA B 1 105 ? 2.975 5.449 -7.66 1 71.38 105 ALA B N 1
ATOM 2939 C CA . ALA B 1 105 ? 2.865 5.527 -9.117 1 71.38 105 ALA B CA 1
ATOM 2940 C C . ALA B 1 105 ? 3.49 4.305 -9.781 1 71.38 105 ALA B C 1
ATOM 2942 O O . ALA B 1 105 ? 3.203 4.008 -10.938 1 71.38 105 ALA B O 1
ATOM 2943 N N . LEU B 1 106 ? 4.312 3.713 -9.039 1 73.94 106 LEU B N 1
ATOM 2944 C CA . LEU B 1 106 ? 5.117 2.637 -9.602 1 73.94 106 LEU B CA 1
ATOM 2945 C C . LEU B 1 106 ? 4.488 1.277 -9.32 1 73.94 106 LEU B C 1
ATOM 2947 O O . LEU B 1 106 ? 4.492 0.811 -8.18 1 73.94 106 LEU B O 1
ATOM 2951 N N . PRO B 1 107 ? 3.918 0.663 -10.32 1 75.88 107 PRO B N 1
ATOM 2952 C CA . PRO B 1 107 ? 3.447 -0.705 -10.094 1 75.88 107 PRO B CA 1
ATOM 2953 C C . PRO B 1 107 ? 4.555 -1.64 -9.609 1 75.88 107 PRO B C 1
ATOM 2955 O O . PRO B 1 107 ? 5.703 -1.513 -10.047 1 75.88 107 PRO B O 1
ATOM 2958 N N . PHE B 1 108 ? 4.223 -2.467 -8.719 1 78.19 108 PHE B N 1
ATOM 2959 C CA . PHE B 1 108 ? 5.215 -3.371 -8.148 1 78.19 108 PHE B CA 1
ATOM 2960 C C . PHE B 1 108 ? 5.898 -4.184 -9.25 1 78.19 108 PHE B C 1
ATOM 2962 O O . PHE B 1 108 ? 7.062 -4.562 -9.109 1 78.19 108 PHE B O 1
ATOM 2969 N N . VAL B 1 109 ? 5.125 -4.484 -10.281 1 79.19 109 VAL B N 1
ATOM 2970 C CA . VAL B 1 109 ? 5.648 -5.34 -11.344 1 79.19 109 VAL B CA 1
ATOM 2971 C C . VAL B 1 109 ? 6.828 -4.652 -12.023 1 79.19 109 VAL B C 1
ATOM 2973 O O . VAL B 1 109 ? 7.816 -5.301 -12.375 1 79.19 109 VAL B O 1
ATOM 2976 N N . VAL B 1 110 ? 6.688 -3.375 -12.195 1 80.19 110 VAL B N 1
ATOM 2977 C CA . VAL B 1 110 ? 7.766 -2.607 -12.812 1 80.19 110 VAL B CA 1
ATOM 2978 C C . VAL B 1 110 ? 9.008 -2.672 -11.922 1 80.19 110 VAL B C 1
ATOM 2980 O O . VAL B 1 110 ? 10.125 -2.873 -12.422 1 80.19 110 VAL B O 1
ATOM 2983 N N . LEU B 1 111 ? 8.75 -2.465 -10.695 1 81.88 111 LEU B N 1
ATOM 2984 C CA . LEU B 1 111 ? 9.852 -2.469 -9.75 1 81.88 111 LEU B CA 1
ATOM 2985 C C . LEU B 1 111 ? 10.508 -3.844 -9.688 1 81.88 111 LEU B C 1
ATOM 2987 O O . LEU B 1 111 ? 11.734 -3.963 -9.812 1 81.88 111 LEU B O 1
ATOM 2991 N N . ALA B 1 112 ? 9.703 -4.844 -9.523 1 80.88 112 ALA B N 1
ATOM 2992 C CA . ALA B 1 112 ? 10.219 -6.203 -9.375 1 80.88 112 ALA B CA 1
ATOM 2993 C C . ALA B 1 112 ? 10.898 -6.676 -10.664 1 80.88 112 ALA B C 1
ATOM 2995 O O . ALA B 1 112 ? 11.992 -7.246 -10.625 1 80.88 112 ALA B O 1
ATOM 2996 N N . TYR B 1 113 ? 10.258 -6.449 -11.727 1 78.38 113 TYR B N 1
ATOM 2997 C CA . TYR B 1 113 ? 10.797 -6.867 -13.016 1 78.38 113 TYR B CA 1
ATOM 2998 C C . TYR B 1 113 ? 12.07 -6.098 -13.352 1 78.38 113 TYR B C 1
ATOM 3000 O O . TYR B 1 113 ? 13.047 -6.68 -13.828 1 78.38 113 TYR B O 1
ATOM 3008 N N . GLY B 1 114 ? 12.008 -4.824 -13.141 1 79.56 114 GLY B N 1
ATOM 3009 C CA . GLY B 1 114 ? 13.195 -4.02 -13.391 1 79.56 114 GLY B CA 1
ATOM 3010 C C . GLY B 1 114 ? 14.398 -4.457 -12.57 1 79.56 114 GLY B C 1
ATOM 3011 O O . GLY B 1 114 ? 15.5 -4.566 -13.102 1 79.56 114 GLY B O 1
ATOM 3012 N N . ILE B 1 115 ? 14.156 -4.699 -11.344 1 78.5 115 ILE B N 1
ATOM 3013 C CA . ILE B 1 115 ? 15.227 -5.141 -10.453 1 78.5 115 ILE B CA 1
ATOM 3014 C C . ILE B 1 115 ? 15.758 -6.492 -10.93 1 78.5 115 ILE B C 1
ATOM 3016 O O . ILE B 1 115 ? 16.969 -6.703 -10.969 1 78.5 115 ILE B O 1
ATOM 3020 N N . LYS B 1 116 ? 14.844 -7.375 -11.281 1 75.75 116 LYS B N 1
ATOM 3021 C CA . LYS B 1 116 ? 15.242 -8.703 -11.742 1 75.75 116 LYS B CA 1
ATOM 3022 C C . LYS B 1 116 ? 16.031 -8.609 -13.047 1 75.75 116 LYS B C 1
ATOM 3024 O O . LYS B 1 116 ? 17.016 -9.328 -13.227 1 75.75 116 LYS B O 1
ATOM 3029 N N . ARG B 1 117 ? 15.617 -7.809 -13.906 1 75.69 117 ARG B N 1
ATOM 3030 C CA . ARG B 1 117 ? 16.297 -7.656 -15.195 1 75.69 117 ARG B CA 1
ATOM 3031 C C . ARG B 1 117 ? 17.688 -7.074 -15.016 1 75.69 117 ARG B C 1
ATOM 3033 O O . ARG B 1 117 ? 18.625 -7.496 -15.688 1 75.69 117 ARG B O 1
ATOM 3040 N N . LEU B 1 118 ? 17.828 -6.125 -14.148 1 74.25 118 LEU B N 1
ATOM 3041 C CA . LEU B 1 118 ? 19.125 -5.512 -13.883 1 74.25 118 LEU B CA 1
ATOM 3042 C C . LEU B 1 118 ? 20.078 -6.512 -13.234 1 74.25 118 LEU B C 1
ATOM 3044 O O . LEU B 1 118 ? 21.281 -6.512 -13.531 1 74.25 118 LEU B O 1
ATOM 3048 N N . ALA B 1 119 ? 19.5 -7.297 -12.422 1 72.25 119 ALA B N 1
ATOM 3049 C CA . ALA B 1 119 ? 20.328 -8.297 -11.742 1 72.25 119 ALA B CA 1
ATOM 3050 C C . ALA B 1 119 ? 20.781 -9.383 -12.719 1 72.25 119 ALA B C 1
ATOM 3052 O O . ALA B 1 119 ? 21.844 -9.961 -12.555 1 72.25 119 ALA B O 1
ATOM 3053 N N . GLY B 1 120 ? 19.906 -9.688 -13.688 1 68.44 120 GLY B N 1
ATOM 3054 C CA . GLY B 1 120 ? 20.234 -10.734 -14.648 1 68.44 120 GLY B CA 1
ATOM 3055 C C . GLY B 1 120 ? 20.969 -10.203 -15.867 1 68.44 120 GLY B C 1
ATOM 3056 O O . GLY B 1 120 ? 21.328 -10.977 -16.766 1 68.44 120 GLY B O 1
ATOM 3057 N N . ALA B 1 121 ? 21.188 -8.977 -15.93 1 63.31 121 ALA B N 1
ATOM 3058 C CA . ALA B 1 121 ? 21.656 -8.336 -17.156 1 63.31 121 ALA B CA 1
ATOM 3059 C C . ALA B 1 121 ? 23.125 -8.641 -17.406 1 63.31 121 ALA B C 1
ATOM 3061 O O . ALA B 1 121 ? 23.594 -8.625 -18.547 1 63.31 121 ALA B O 1
ATOM 3062 N N . SER B 1 122 ? 23.75 -8.812 -16.281 1 61.91 122 SER B N 1
ATOM 3063 C CA . SER B 1 122 ? 25.172 -9.078 -16.469 1 61.91 122 SER B CA 1
ATOM 3064 C C . SER B 1 122 ? 25.625 -10.289 -15.664 1 61.91 122 SER B C 1
ATOM 3066 O O . SER B 1 122 ? 24.922 -10.727 -14.75 1 61.91 122 SER B O 1
ATOM 3068 N N . GLU B 1 123 ? 26.562 -10.828 -16.188 1 64.19 123 GLU B N 1
ATOM 3069 C CA . GLU B 1 123 ? 27.172 -11.945 -15.477 1 64.19 123 GLU B CA 1
ATOM 3070 C C . GLU B 1 123 ? 27.484 -11.57 -14.023 1 64.19 123 GLU B C 1
ATOM 3072 O O . GLU B 1 123 ? 27.422 -12.414 -13.133 1 64.19 123 GLU B O 1
ATOM 3077 N N . LEU B 1 124 ? 27.766 -10.367 -13.828 1 59.56 124 LEU B N 1
ATOM 3078 C CA . LEU B 1 124 ? 28.109 -9.906 -12.492 1 59.56 124 LEU B CA 1
ATOM 3079 C C . LEU B 1 124 ? 26.891 -9.828 -11.602 1 59.56 124 LEU B C 1
ATOM 3081 O O . LEU B 1 124 ? 26.969 -10.07 -10.391 1 59.56 124 LEU B O 1
ATOM 3085 N N . THR B 1 125 ? 25.844 -9.641 -12.266 1 65.44 125 THR B N 1
ATOM 3086 C CA . THR B 1 125 ? 24.656 -9.398 -11.469 1 65.44 125 THR B CA 1
ATOM 3087 C C . THR B 1 125 ? 23.766 -10.633 -11.43 1 65.44 125 THR B C 1
ATOM 3089 O O . THR B 1 125 ? 22.875 -10.742 -10.586 1 65.44 125 THR B O 1
ATOM 3092 N N . GLN B 1 126 ? 24.062 -11.625 -12.172 1 68.56 126 GLN B N 1
ATOM 3093 C CA . GLN B 1 126 ? 23.234 -12.812 -12.367 1 68.56 126 GLN B CA 1
ATOM 3094 C C . GLN B 1 126 ? 23.047 -13.578 -11.055 1 68.56 126 GLN B C 1
ATOM 3096 O O . GLN B 1 126 ? 21.953 -14.07 -10.766 1 68.56 126 GLN B O 1
ATOM 3101 N N . PRO B 1 127 ? 24.188 -13.625 -10.328 1 67.44 127 PRO B N 1
ATOM 3102 C CA . PRO B 1 127 ? 24 -14.375 -9.086 1 67.44 127 PRO B CA 1
ATOM 3103 C C . PRO B 1 127 ? 22.969 -13.734 -8.164 1 67.44 127 PRO B C 1
ATOM 3105 O O . PRO B 1 127 ? 22.438 -14.391 -7.262 1 67.44 127 PRO B O 1
ATOM 3108 N N . TRP B 1 128 ? 22.562 -12.562 -8.539 1 70.38 128 TRP B N 1
ATOM 3109 C CA . TRP B 1 128 ? 21.688 -11.836 -7.625 1 70.38 128 TRP B CA 1
ATOM 3110 C C . TRP B 1 128 ? 20.25 -11.883 -8.102 1 70.38 128 TRP B C 1
ATOM 3112 O O . TRP B 1 128 ? 19.344 -11.383 -7.43 1 70.38 128 TRP B O 1
ATOM 3122 N N . GLU B 1 129 ? 19.938 -12.484 -9.148 1 72.44 129 GLU B N 1
ATOM 3123 C CA . GLU B 1 129 ? 18.625 -12.422 -9.789 1 72.44 129 GLU B CA 1
ATOM 3124 C C . GLU B 1 129 ? 17.531 -12.906 -8.852 1 72.44 129 GLU B C 1
ATOM 3126 O O . GLU B 1 129 ? 16.406 -12.383 -8.867 1 72.44 129 GLU B O 1
ATOM 3131 N N . SER B 1 130 ? 17.844 -13.781 -7.918 1 78.19 130 SER B N 1
ATOM 3132 C CA . SER B 1 130 ? 16.828 -14.297 -6.996 1 78.19 130 SER B CA 1
ATOM 3133 C C . SER B 1 130 ? 17.297 -14.172 -5.547 1 78.19 130 SER B C 1
ATOM 3135 O O . SER B 1 130 ? 16.938 -15 -4.703 1 78.19 130 SER B O 1
ATOM 3137 N N . SER B 1 131 ? 17.969 -13.086 -5.426 1 85.12 131 SER B N 1
ATOM 3138 C CA . SER B 1 131 ? 18.531 -12.875 -4.094 1 85.12 131 SER B CA 1
ATOM 3139 C C . SER B 1 131 ? 17.547 -12.133 -3.193 1 85.12 131 SER B C 1
ATOM 3141 O O . SER B 1 131 ? 16.875 -11.203 -3.641 1 85.12 131 SER B O 1
ATOM 3143 N N . PRO B 1 132 ? 17.5 -12.523 -1.884 1 90.19 132 PRO B N 1
ATOM 3144 C CA . PRO B 1 132 ? 16.672 -11.797 -0.922 1 90.19 132 PRO B CA 1
ATOM 3145 C C . PRO B 1 132 ? 17.078 -10.336 -0.78 1 90.19 132 PRO B C 1
ATOM 3147 O O . PRO B 1 132 ? 16.25 -9.5 -0.394 1 90.19 132 PRO B O 1
ATOM 3150 N N . VAL B 1 133 ? 18.25 -10.023 -1.193 1 88.75 133 VAL B N 1
ATOM 3151 C CA . VAL B 1 133 ? 18.719 -8.648 -1.107 1 88.75 133 VAL B CA 1
ATOM 3152 C C . VAL B 1 133 ? 17.938 -7.773 -2.096 1 88.75 133 VAL B C 1
ATOM 3154 O O . VAL B 1 133 ? 17.672 -6.605 -1.818 1 88.75 133 VAL B O 1
ATOM 3157 N N . LEU B 1 134 ? 17.609 -8.352 -3.215 1 89.19 134 LEU B N 1
ATOM 3158 C CA . LEU B 1 134 ? 16.828 -7.605 -4.199 1 89.19 134 LEU B CA 1
ATOM 3159 C C . LEU B 1 134 ? 15.414 -7.344 -3.688 1 89.19 134 LEU B C 1
ATOM 3161 O O . LEU B 1 134 ? 14.812 -6.316 -4.008 1 89.19 134 LEU B O 1
ATOM 3165 N N . VAL B 1 135 ? 14.938 -8.305 -2.863 1 92.12 135 VAL B N 1
ATOM 3166 C CA . VAL B 1 135 ? 13.625 -8.117 -2.254 1 92.12 135 VAL B CA 1
ATOM 3167 C C . VAL B 1 135 ? 13.672 -6.961 -1.257 1 92.12 135 VAL B C 1
ATOM 3169 O O . VAL B 1 135 ? 12.758 -6.137 -1.203 1 92.12 135 VAL B O 1
ATOM 3172 N N . VAL B 1 136 ? 14.766 -6.895 -0.53 1 93.62 136 VAL B N 1
ATOM 3173 C CA . VAL B 1 136 ? 14.953 -5.797 0.412 1 93.62 136 VAL B CA 1
ATOM 3174 C C . VAL B 1 136 ? 14.914 -4.465 -0.332 1 93.62 136 VAL B C 1
ATOM 3176 O O . VAL B 1 136 ? 14.25 -3.523 0.104 1 93.62 136 VAL B O 1
ATOM 3179 N N . LEU B 1 137 ? 15.602 -4.418 -1.442 1 89.94 137 LEU B N 1
ATOM 3180 C CA . LEU B 1 137 ? 15.641 -3.189 -2.225 1 89.94 137 LEU B CA 1
ATOM 3181 C C . LEU B 1 137 ? 14.242 -2.807 -2.703 1 89.94 137 LEU B C 1
ATOM 3183 O O . LEU B 1 137 ? 13.883 -1.627 -2.699 1 89.94 137 LEU B O 1
ATOM 3187 N N . GLY B 1 138 ? 13.531 -3.787 -3.148 1 91.25 138 GLY B N 1
ATOM 3188 C CA . GLY B 1 138 ? 12.148 -3.531 -3.535 1 91.25 138 GLY B CA 1
ATOM 3189 C C . GLY B 1 138 ? 11.289 -3.031 -2.389 1 91.25 138 GLY B C 1
ATOM 3190 O O . GLY B 1 138 ? 10.508 -2.092 -2.555 1 91.25 138 GLY B O 1
ATOM 3191 N N . HIS B 1 139 ? 11.461 -3.668 -1.204 1 93.88 139 HIS B N 1
ATOM 3192 C CA . HIS B 1 139 ? 10.695 -3.273 -0.026 1 93.88 139 HIS B CA 1
ATOM 3193 C C . HIS B 1 139 ? 11.086 -1.875 0.441 1 93.88 139 HIS B C 1
ATOM 3195 O O . HIS B 1 139 ? 10.227 -1.108 0.894 1 93.88 139 HIS B O 1
ATOM 3201 N N . VAL B 1 140 ? 12.328 -1.568 0.308 1 93.69 140 VAL B N 1
ATOM 3202 C CA . VAL B 1 140 ? 12.805 -0.239 0.679 1 93.69 140 VAL B CA 1
ATOM 3203 C C . VAL B 1 140 ? 12.156 0.811 -0.22 1 93.69 140 VAL B C 1
ATOM 3205 O O . VAL B 1 140 ? 11.641 1.82 0.266 1 93.69 140 VAL B O 1
ATOM 3208 N N . ALA B 1 141 ? 12.18 0.558 -1.506 1 89.5 141 ALA B N 1
ATOM 3209 C CA . ALA B 1 141 ? 11.586 1.487 -2.465 1 89.5 141 ALA B CA 1
ATOM 3210 C C . ALA B 1 141 ? 10.094 1.668 -2.203 1 89.5 141 ALA B C 1
ATOM 3212 O O . ALA B 1 141 ? 9.57 2.775 -2.328 1 89.5 141 ALA B O 1
ATOM 3213 N N . LEU B 1 142 ? 9.5 0.683 -1.814 1 87.56 142 LEU B N 1
ATOM 3214 C CA . LEU B 1 142 ? 8.047 0.681 -1.627 1 87.56 142 LEU B CA 1
ATOM 3215 C C . LEU B 1 142 ? 7.672 1.352 -0.311 1 87.56 142 LEU B C 1
ATOM 3217 O O . LEU B 1 142 ? 6.66 2.053 -0.234 1 87.56 142 LEU B O 1
ATOM 3221 N N . SER B 1 143 ? 8.438 1.22 0.724 1 90.25 143 SER B N 1
ATOM 3222 C CA . SER B 1 143 ? 7.949 1.51 2.068 1 90.25 143 SER B CA 1
ATOM 3223 C C . SER B 1 143 ? 8.578 2.787 2.619 1 90.25 143 SER B C 1
ATOM 3225 O O . SER B 1 143 ? 8.141 3.305 3.648 1 90.25 143 SER B O 1
ATOM 3227 N N . PHE B 1 144 ? 9.523 3.361 1.949 1 91.75 144 PHE B N 1
ATOM 3228 C CA . PHE B 1 144 ? 10.281 4.449 2.553 1 91.75 144 PHE B CA 1
ATOM 3229 C C . PHE B 1 144 ? 9.383 5.641 2.852 1 91.75 144 PHE B C 1
ATOM 3231 O O . PHE B 1 144 ? 9.617 6.379 3.811 1 91.75 144 PHE B O 1
ATOM 3238 N N . PRO B 1 145 ? 8.273 5.891 2.057 1 85.44 145 PRO B N 1
ATOM 3239 C CA . PRO B 1 145 ? 7.41 7.016 2.42 1 85.44 145 PRO B CA 1
ATOM 3240 C C . PRO B 1 145 ? 6.805 6.871 3.814 1 85.44 145 PRO B C 1
ATOM 3242 O O . PRO B 1 145 ? 6.59 7.871 4.504 1 85.44 145 PRO B O 1
ATOM 3245 N N . PHE B 1 146 ? 6.613 5.68 4.207 1 83.62 146 PHE B N 1
ATOM 3246 C CA . PHE B 1 146 ? 5.949 5.418 5.48 1 83.62 146 PHE B CA 1
ATOM 3247 C C . PHE B 1 146 ? 6.898 5.664 6.645 1 83.62 146 PHE B C 1
ATOM 3249 O O . PHE B 1 146 ? 6.465 5.809 7.789 1 83.62 146 PHE B O 1
ATOM 3256 N N . PHE B 1 147 ? 8.125 5.703 6.352 1 92.06 147 PHE B N 1
ATOM 3257 C CA . PHE B 1 147 ? 9.117 6.133 7.332 1 92.06 147 PHE B CA 1
ATOM 3258 C C . PHE B 1 147 ? 9.359 7.633 7.242 1 92.06 147 PHE B C 1
ATOM 3260 O O . PHE B 1 147 ? 9.469 8.312 8.266 1 92.06 147 PHE B O 1
ATOM 3267 N N . LEU B 1 148 ? 9.398 8.102 6.082 1 91.88 148 LEU B N 1
ATOM 3268 C CA . LEU B 1 148 ? 9.75 9.484 5.777 1 91.88 148 LEU B CA 1
ATOM 3269 C C . LEU B 1 148 ? 8.742 10.445 6.395 1 91.88 148 LEU B C 1
ATOM 3271 O O . LEU B 1 148 ? 9.125 11.406 7.062 1 91.88 148 LEU B O 1
ATOM 3275 N N . TRP B 1 149 ? 7.527 10.133 6.238 1 84.06 149 TRP B N 1
ATOM 3276 C CA . TRP B 1 149 ? 6.5 11.109 6.59 1 84.06 149 TRP B CA 1
ATOM 3277 C C . TRP B 1 149 ? 6.41 11.281 8.102 1 84.06 149 TRP B C 1
ATOM 3279 O O . TRP B 1 149 ? 6.477 12.406 8.609 1 84.06 149 TRP B O 1
ATOM 3289 N N . PRO B 1 150 ? 6.289 10.25 8.867 1 84.31 150 PRO B N 1
ATOM 3290 C CA . PRO B 1 150 ? 6.254 10.438 10.32 1 84.31 150 PRO B CA 1
ATOM 3291 C C . PRO B 1 150 ? 7.523 11.094 10.859 1 84.31 150 PRO B C 1
ATOM 3293 O O . PRO B 1 150 ? 7.457 11.906 11.781 1 84.31 150 PRO B O 1
ATOM 3296 N N . VAL B 1 151 ? 8.617 10.812 10.328 1 91.94 151 VAL B N 1
ATOM 3297 C CA . VAL B 1 151 ? 9.883 11.375 10.781 1 91.94 151 VAL B CA 1
ATOM 3298 C C . VAL B 1 151 ? 9.961 12.852 10.406 1 91.94 151 VAL B C 1
ATOM 3300 O O . VAL B 1 151 ? 10.398 13.68 11.203 1 91.94 151 VAL B O 1
ATOM 3303 N N . ASP B 1 152 ? 9.594 13.125 9.195 1 90.81 152 ASP B N 1
ATOM 3304 C CA . ASP B 1 152 ? 9.555 14.516 8.758 1 90.81 152 ASP B CA 1
ATOM 3305 C C . ASP B 1 152 ? 8.656 15.359 9.664 1 90.81 152 ASP B C 1
ATOM 3307 O O . ASP B 1 152 ? 9.031 16.453 10.078 1 90.81 152 ASP B O 1
ATOM 3311 N N . GLY B 1 153 ? 7.465 14.852 9.922 1 85.12 153 GLY B N 1
ATOM 3312 C CA . GLY B 1 153 ? 6.559 15.531 10.828 1 85.12 153 GLY B CA 1
ATOM 3313 C C . GLY B 1 153 ? 7.141 15.727 12.219 1 85.12 153 GLY B C 1
ATOM 3314 O O . GLY B 1 153 ? 7.004 16.797 12.812 1 85.12 153 GLY B O 1
ATOM 3315 N N . ALA B 1 154 ? 7.746 14.734 12.742 1 88.81 154 ALA B N 1
ATOM 3316 C CA . ALA B 1 154 ? 8.352 14.805 14.07 1 88.81 154 ALA B CA 1
ATOM 3317 C C . ALA B 1 154 ? 9.492 15.82 14.102 1 88.81 154 ALA B C 1
ATOM 3319 O O . ALA B 1 154 ? 9.664 16.531 15.086 1 88.81 154 ALA B O 1
ATOM 3320 N N . MET B 1 155 ? 10.281 15.898 13.055 1 93.19 155 MET B N 1
ATOM 3321 C CA . MET B 1 155 ? 11.375 16.859 12.984 1 93.19 155 MET B CA 1
ATOM 3322 C C . MET B 1 155 ? 10.844 18.297 12.938 1 93.19 155 MET B C 1
ATOM 3324 O O . MET B 1 155 ? 11.391 19.188 13.586 1 93.19 155 MET B O 1
ATOM 3328 N N . SER B 1 156 ? 9.859 18.438 12.188 1 88.94 156 SER B N 1
ATOM 3329 C CA . SER B 1 156 ? 9.227 19.75 12.125 1 88.94 156 SER B CA 1
ATOM 3330 C C . SER B 1 156 ? 8.672 20.172 13.477 1 88.94 156 SER B C 1
ATOM 3332 O O . SER B 1 156 ? 8.883 21.297 13.93 1 88.94 156 SER B O 1
ATOM 3334 N N . ALA B 1 157 ? 8.031 19.25 14.117 1 86.81 157 ALA B N 1
ATOM 3335 C CA . ALA B 1 157 ? 7.414 19.531 15.414 1 86.81 157 ALA B CA 1
ATOM 3336 C C . ALA B 1 157 ? 8.477 19.797 16.484 1 86.81 157 ALA B C 1
ATOM 3338 O O . ALA B 1 157 ? 8.258 20.609 17.391 1 86.81 157 ALA B O 1
ATOM 3339 N N . ALA B 1 158 ? 9.539 19.188 16.344 1 92.62 158 ALA B N 1
ATOM 3340 C CA . ALA B 1 158 ? 10.602 19.297 17.344 1 92.62 158 ALA B CA 1
ATOM 3341 C C . ALA B 1 158 ? 11.422 20.562 17.125 1 92.62 158 ALA B C 1
ATOM 3343 O O . ALA B 1 158 ? 12.227 20.953 17.984 1 92.62 158 ALA B O 1
ATOM 3344 N N . GLY B 1 159 ? 11.172 21.188 15.953 1 94 159 GLY B N 1
ATOM 3345 C CA . GLY B 1 159 ? 12 22.344 15.648 1 94 159 GLY B CA 1
ATOM 3346 C C . GLY B 1 159 ? 13.461 21.984 15.445 1 94 159 GLY B C 1
ATOM 3347 O O . GLY B 1 159 ? 14.344 22.578 16.062 1 94 159 GLY B O 1
ATOM 3348 N N . VAL B 1 160 ? 13.68 21.094 14.633 1 93.62 160 VAL B N 1
ATOM 3349 C CA . VAL B 1 160 ? 15 20.5 14.445 1 93.62 160 VAL B CA 1
ATOM 3350 C C . VAL B 1 160 ? 15.992 21.578 14.016 1 93.62 160 VAL B C 1
ATOM 3352 O O . VAL B 1 160 ? 17.172 21.516 14.391 1 93.62 160 VAL B O 1
ATOM 3355 N N . ARG B 1 161 ? 15.578 22.5 13.297 1 93.19 161 ARG B N 1
ATOM 3356 C CA . ARG B 1 161 ? 16.484 23.578 12.891 1 93.19 161 ARG B CA 1
ATOM 3357 C C . ARG B 1 161 ? 17.016 24.344 14.109 1 93.19 161 ARG B C 1
ATOM 3359 O O . ARG B 1 161 ? 18.219 24.547 14.234 1 93.19 161 ARG B O 1
ATOM 3366 N N . GLN B 1 162 ? 16.109 24.672 14.922 1 94.5 162 GLN B N 1
ATOM 3367 C CA . GLN B 1 162 ? 16.484 25.422 16.125 1 94.5 162 GLN B CA 1
ATOM 3368 C C . GLN B 1 162 ? 17.344 24.562 17.047 1 94.5 162 GLN B C 1
ATOM 3370 O O . GLN B 1 162 ? 18.328 25.047 17.609 1 94.5 162 GLN B O 1
ATOM 3375 N N . LEU B 1 163 ? 16.938 23.328 17.188 1 94.62 163 LEU B N 1
ATOM 3376 C CA . LEU B 1 163 ? 17.703 22.406 18 1 94.62 163 LEU B CA 1
ATOM 3377 C C . LEU B 1 163 ? 19.125 22.281 17.484 1 94.62 163 LEU B C 1
ATOM 3379 O O . LEU B 1 163 ? 20.078 22.25 18.281 1 94.62 163 LEU B O 1
ATOM 3383 N N . SER B 1 164 ? 19.234 22.234 16.219 1 93.69 164 SER B N 1
ATOM 3384 C CA . SER B 1 164 ? 20.531 22.047 15.602 1 93.69 164 SER B CA 1
ATOM 3385 C C . SER B 1 164 ? 21.391 23.297 15.727 1 93.69 164 SER B C 1
ATOM 3387 O O . SER B 1 164 ? 22.594 23.219 15.945 1 93.69 164 SER B O 1
ATOM 3389 N N . GLU B 1 165 ? 20.781 24.406 15.562 1 93.62 165 GLU B N 1
ATOM 3390 C CA . GLU B 1 165 ? 21.5 25.672 15.734 1 93.62 165 GLU B CA 1
ATOM 3391 C C . GLU B 1 165 ? 22.031 25.828 17.156 1 93.62 165 GLU B C 1
ATOM 3393 O O . GLU B 1 165 ? 23.172 26.266 17.359 1 93.62 165 GLU B O 1
ATOM 3398 N N . ALA B 1 166 ? 21.234 25.438 18.078 1 94.38 166 ALA B N 1
ATOM 3399 C CA . ALA B 1 166 ? 21.641 25.5 19.469 1 94.38 166 ALA B CA 1
ATOM 3400 C C . ALA B 1 166 ? 22.812 24.562 19.75 1 94.38 166 ALA B C 1
ATOM 3402 O O . ALA B 1 166 ? 23.75 24.922 20.469 1 94.38 166 ALA B O 1
ATOM 3403 N N . ALA B 1 167 ? 22.734 23.422 19.203 1 94.31 167 ALA B N 1
ATOM 3404 C CA . ALA B 1 167 ? 23.812 22.453 19.391 1 94.31 167 ALA B CA 1
ATOM 3405 C C . ALA B 1 167 ? 25.094 22.938 18.734 1 94.31 167 ALA B C 1
ATOM 3407 O O . ALA B 1 167 ? 26.188 22.75 19.281 1 94.31 167 ALA B O 1
ATOM 3408 N N . GLU B 1 168 ? 24.938 23.547 17.594 1 90.69 168 GLU B N 1
ATOM 3409 C CA . GLU B 1 168 ? 26.109 24.078 16.891 1 90.69 168 GLU B CA 1
ATOM 3410 C C . GLU B 1 168 ? 26.781 25.188 17.688 1 90.69 168 GLU B C 1
ATOM 3412 O O . GLU B 1 168 ? 28 25.297 17.688 1 90.69 168 GLU B O 1
ATOM 3417 N N . THR B 1 169 ? 25.969 25.953 18.297 1 93.62 169 THR B N 1
ATOM 3418 C CA . THR B 1 169 ? 26.5 27.016 19.141 1 93.62 169 THR B CA 1
ATOM 3419 C C . THR B 1 169 ? 27.328 26.438 20.281 1 93.62 169 THR B C 1
ATOM 3421 O O . THR B 1 169 ? 28.281 27.062 20.734 1 93.62 169 THR B O 1
ATOM 3424 N N . SER B 1 170 ? 27.047 25.219 20.703 1 93.81 170 SER B N 1
ATOM 3425 C CA . SER B 1 170 ? 27.766 24.547 21.781 1 93.81 170 SER B CA 1
ATOM 3426 C C . SER B 1 170 ? 28.953 23.75 21.25 1 93.81 170 SER B C 1
ATOM 3428 O O . SER B 1 170 ? 29.656 23.078 22.016 1 93.81 170 SER B O 1
ATOM 3430 N N . GLY B 1 171 ? 29.109 23.766 19.938 1 92.81 171 GLY B N 1
ATOM 3431 C CA . GLY B 1 171 ? 30.281 23.156 19.328 1 92.81 171 GLY B CA 1
ATOM 3432 C C . GLY B 1 171 ? 30.031 21.734 18.859 1 92.81 171 GLY B C 1
ATOM 3433 O O . GLY B 1 171 ? 30.969 21.016 18.5 1 92.81 171 GLY B O 1
ATOM 3434 N N . ALA B 1 172 ? 28.812 21.359 18.875 1 92.88 172 ALA B N 1
ATOM 3435 C CA . ALA B 1 172 ? 28.516 20 18.469 1 92.88 172 ALA B CA 1
ATOM 3436 C C . ALA B 1 172 ? 28.594 19.859 16.953 1 92.88 172 ALA B C 1
ATOM 3438 O O . ALA B 1 172 ? 28.219 20.781 16.219 1 92.88 172 ALA B O 1
ATOM 3439 N N . THR B 1 173 ? 29.078 18.703 16.469 1 91.69 173 THR B N 1
ATOM 3440 C CA . THR B 1 173 ? 29.078 18.391 15.039 1 91.69 173 THR B CA 1
ATOM 3441 C C . THR B 1 173 ? 27.688 17.984 14.562 1 91.69 173 THR B C 1
ATOM 3443 O O . THR B 1 173 ? 26.844 17.578 15.367 1 91.69 173 THR B O 1
ATOM 3446 N N . PRO B 1 174 ? 27.469 18.062 13.32 1 87.94 174 PRO B N 1
ATOM 3447 C CA . PRO B 1 174 ? 26.156 17.688 12.797 1 87.94 174 PRO B CA 1
ATOM 3448 C C . PRO B 1 174 ? 25.781 16.234 13.094 1 87.94 174 PRO B C 1
ATOM 3450 O O . PRO B 1 174 ? 24.625 15.938 13.406 1 87.94 174 PRO B O 1
ATOM 3453 N N . LEU B 1 175 ? 26.703 15.359 13 1 89 175 LEU B N 1
ATOM 3454 C CA . LEU B 1 175 ? 26.422 13.953 13.273 1 89 175 LEU B CA 1
ATOM 3455 C C . LEU B 1 175 ? 26.125 13.742 14.758 1 89 175 LEU B C 1
ATOM 3457 O O . LEU B 1 175 ? 25.234 12.961 15.109 1 89 175 LEU B O 1
ATOM 3461 N N . ALA B 1 176 ? 26.891 14.422 15.562 1 92.94 176 ALA B N 1
ATOM 3462 C CA . ALA B 1 176 ? 26.625 14.352 17 1 92.94 176 ALA B CA 1
ATOM 3463 C C . ALA B 1 176 ? 25.25 14.93 17.328 1 92.94 176 ALA B C 1
ATOM 3465 O O . ALA B 1 176 ? 24.531 14.398 18.172 1 92.94 176 ALA B O 1
ATOM 3466 N N . THR B 1 177 ? 24.953 16.031 16.656 1 94.62 177 THR B N 1
ATOM 3467 C CA . THR B 1 177 ? 23.656 16.672 16.875 1 94.62 177 THR B CA 1
ATOM 3468 C C . THR B 1 177 ? 22.516 15.742 16.453 1 94.62 177 THR B C 1
ATOM 3470 O O . THR B 1 177 ? 21.531 15.602 17.156 1 94.62 177 THR B O 1
ATOM 3473 N N . LEU B 1 178 ? 22.688 15.047 15.328 1 94.12 178 LEU B N 1
ATOM 3474 C CA . LEU B 1 178 ? 21.656 14.133 14.836 1 94.12 178 LEU B CA 1
ATOM 3475 C C . LEU B 1 178 ? 21.422 12.992 15.828 1 94.12 178 LEU B C 1
ATOM 3477 O O . LEU B 1 178 ? 20.281 12.734 16.219 1 94.12 178 LEU B O 1
ATOM 3481 N N . PHE B 1 179 ? 22.484 12.398 16.328 1 94.44 179 PHE B N 1
ATOM 3482 C CA . PHE B 1 179 ? 22.359 11.172 17.109 1 94.44 179 PHE B CA 1
ATOM 3483 C C . PHE B 1 179 ? 22.078 11.492 18.578 1 94.44 179 PHE B C 1
ATOM 3485 O O . PHE B 1 179 ? 21.344 10.758 19.234 1 94.44 179 PHE B O 1
ATOM 3492 N N . ARG B 1 180 ? 22.516 12.68 19.062 1 94.69 180 ARG B N 1
ATOM 3493 C CA . ARG B 1 180 ? 22.422 12.945 20.5 1 94.69 180 ARG B CA 1
ATOM 3494 C C . ARG B 1 180 ? 21.312 13.938 20.797 1 94.69 180 ARG B C 1
ATOM 3496 O O . ARG B 1 180 ? 20.812 13.984 21.938 1 94.69 180 ARG B O 1
ATOM 3503 N N . VAL B 1 181 ? 20.938 14.711 19.859 1 95.38 181 VAL B N 1
ATOM 3504 C CA . VAL B 1 181 ? 19.953 15.758 20.125 1 95.38 181 VAL B CA 1
ATOM 3505 C C . VAL B 1 181 ? 18.688 15.492 19.328 1 95.38 181 VAL B C 1
ATOM 3507 O O . VAL B 1 181 ? 17.594 15.352 19.891 1 95.38 181 VAL B O 1
ATOM 3510 N N . VAL B 1 182 ? 18.828 15.312 18.062 1 95.75 182 VAL B N 1
ATOM 3511 C CA . VAL B 1 182 ? 17.672 15.25 17.172 1 95.75 182 VAL B CA 1
ATOM 3512 C C . VAL B 1 182 ? 16.953 13.922 17.359 1 95.75 182 VAL B C 1
ATOM 3514 O O . VAL B 1 182 ? 15.75 13.891 17.641 1 95.75 182 VAL B O 1
ATOM 3517 N N . ILE B 1 183 ? 17.641 12.797 17.281 1 96 183 ILE B N 1
ATOM 3518 C CA . ILE B 1 183 ? 17.031 11.469 17.312 1 96 183 ILE B CA 1
ATOM 3519 C C . ILE B 1 183 ? 16.266 11.281 18.625 1 96 183 ILE B C 1
ATOM 3521 O O . ILE B 1 183 ? 15.117 10.844 18.609 1 96 183 ILE B O 1
ATOM 3525 N N . PRO B 1 184 ? 16.859 11.695 19.734 1 95.44 184 PRO B N 1
ATOM 3526 C CA . PRO B 1 184 ? 16.109 11.555 20.984 1 95.44 184 PRO B CA 1
ATOM 3527 C C . PRO B 1 184 ? 14.836 12.406 21 1 95.44 184 PRO B C 1
ATOM 3529 O O . PRO B 1 184 ? 13.867 12.055 21.672 1 95.44 184 PRO B O 1
ATOM 3532 N N . ASN B 1 185 ? 14.789 13.492 20.297 1 95 185 ASN B N 1
ATOM 3533 C CA . ASN B 1 185 ? 13.641 14.398 20.312 1 95 185 ASN B CA 1
ATOM 3534 C C . ASN B 1 185 ? 12.586 13.992 19.297 1 95 185 ASN B C 1
ATOM 3536 O O . ASN B 1 185 ? 11.469 14.516 19.297 1 95 185 ASN B O 1
ATOM 3540 N N . ILE B 1 186 ? 12.906 13.031 18.453 1 94.25 186 ILE B N 1
ATOM 3541 C CA . ILE B 1 186 ? 11.938 12.641 17.438 1 94.25 186 ILE B CA 1
ATOM 3542 C C . ILE B 1 186 ? 11.68 11.141 17.516 1 94.25 186 ILE B C 1
ATOM 3544 O O . ILE B 1 186 ? 11.328 10.508 16.516 1 94.25 186 ILE B O 1
ATOM 3548 N N . ARG B 1 187 ? 11.898 10.516 18.625 1 92.31 187 ARG B N 1
ATOM 3549 C CA . ARG B 1 187 ? 11.812 9.07 18.812 1 92.31 187 ARG B CA 1
ATOM 3550 C C . ARG B 1 187 ? 10.422 8.555 18.438 1 92.31 187 ARG B C 1
ATOM 3552 O O . ARG B 1 187 ? 10.289 7.461 17.891 1 92.31 187 ARG B O 1
ATOM 3559 N N . THR B 1 188 ? 9.422 9.328 18.734 1 86 188 THR B N 1
ATOM 3560 C CA . THR B 1 188 ? 8.07 8.891 18.422 1 86 188 THR B CA 1
ATOM 3561 C C . THR B 1 188 ? 7.863 8.805 16.906 1 86 188 THR B C 1
ATOM 3563 O O . THR B 1 188 ? 7.223 7.875 16.422 1 86 188 THR B O 1
ATOM 3566 N N . GLY B 1 189 ? 8.414 9.781 16.203 1 89.19 189 GLY B N 1
ATOM 3567 C CA . GLY B 1 189 ? 8.352 9.734 14.75 1 89.19 189 GLY B CA 1
ATOM 3568 C C . GLY B 1 189 ? 9.102 8.562 14.156 1 89.19 189 GLY B C 1
ATOM 3569 O O . GLY B 1 189 ? 8.617 7.91 13.227 1 89.19 189 GLY B O 1
ATOM 3570 N N . ILE B 1 190 ? 10.281 8.281 14.75 1 92.88 190 ILE B N 1
ATOM 3571 C CA . ILE B 1 190 ? 11.102 7.172 14.281 1 92.88 190 ILE B CA 1
ATOM 3572 C C . ILE B 1 190 ? 10.375 5.852 14.539 1 92.88 190 ILE B C 1
ATOM 3574 O O . ILE B 1 190 ? 10.32 4.988 13.664 1 92.88 190 ILE B O 1
ATOM 3578 N N . LEU B 1 191 ? 9.812 5.727 15.719 1 88.19 191 LEU B N 1
ATOM 3579 C CA . LEU B 1 191 ? 9.102 4.504 16.078 1 88.19 191 LEU B CA 1
ATOM 3580 C C . LEU B 1 191 ? 7.887 4.293 15.18 1 88.19 191 LEU B C 1
ATOM 3582 O O . LEU B 1 191 ? 7.656 3.186 14.688 1 88.19 191 LEU B O 1
ATOM 3586 N N . THR B 1 192 ? 7.102 5.328 14.922 1 83.94 192 THR B N 1
ATOM 3587 C CA . THR B 1 192 ? 5.938 5.25 14.039 1 83.94 192 THR B CA 1
ATOM 3588 C C . THR B 1 192 ? 6.355 4.84 12.633 1 83.94 192 THR B C 1
ATOM 3590 O O . THR B 1 192 ? 5.758 3.939 12.039 1 83.94 192 THR B O 1
ATOM 3593 N N . GLY B 1 193 ? 7.355 5.543 12.133 1 88.69 193 GLY B N 1
ATOM 3594 C CA . GLY B 1 193 ? 7.855 5.207 10.805 1 88.69 193 GLY B CA 1
ATOM 3595 C C . GLY B 1 193 ? 8.383 3.787 10.711 1 88.69 193 GLY B C 1
ATOM 3596 O O . GLY B 1 193 ? 8.133 3.094 9.727 1 88.69 193 GLY B O 1
ATOM 3597 N N . ALA B 1 194 ? 9.117 3.377 11.758 1 90.81 194 ALA B N 1
ATOM 3598 C CA . ALA B 1 194 ? 9.68 2.029 11.781 1 90.81 194 ALA B CA 1
ATOM 3599 C C . ALA B 1 194 ? 8.57 0.974 11.766 1 90.81 194 ALA B C 1
ATOM 3601 O O . ALA B 1 194 ? 8.664 -0.02 11.039 1 90.81 194 ALA B O 1
ATOM 3602 N N . ILE B 1 195 ? 7.555 1.2 12.484 1 85.25 195 ILE B N 1
ATOM 3603 C CA . ILE B 1 195 ? 6.453 0.25 12.586 1 85.25 195 ILE B CA 1
ATOM 3604 C C . ILE B 1 195 ? 5.711 0.176 11.258 1 85.25 195 ILE B C 1
ATOM 3606 O O . ILE B 1 195 ? 5.41 -0.915 10.766 1 85.25 195 ILE B O 1
ATOM 3610 N N . LEU B 1 196 ? 5.418 1.318 10.703 1 83.19 196 LEU B N 1
ATOM 3611 C CA . LEU B 1 196 ? 4.703 1.354 9.43 1 83.19 196 LEU B CA 1
ATOM 3612 C C . LEU B 1 196 ? 5.523 0.699 8.328 1 83.19 196 LEU B C 1
ATOM 3614 O O . LEU B 1 196 ? 4.98 -0.027 7.488 1 83.19 196 LEU B O 1
ATOM 3618 N N . THR B 1 197 ? 6.824 0.981 8.344 1 90.12 197 THR B N 1
ATOM 3619 C CA . THR B 1 197 ? 7.719 0.376 7.363 1 90.12 197 THR B CA 1
ATOM 3620 C C . THR B 1 197 ? 7.789 -1.136 7.559 1 90.12 197 THR B C 1
ATOM 3622 O O . THR B 1 197 ? 7.734 -1.894 6.586 1 90.12 197 THR B O 1
ATOM 3625 N N . PHE B 1 198 ? 7.91 -1.542 8.805 1 89.25 198 PHE B N 1
ATOM 3626 C CA . PHE B 1 198 ? 7.941 -2.965 9.117 1 89.25 198 PHE B CA 1
ATOM 3627 C C . PHE B 1 198 ? 6.664 -3.65 8.641 1 89.25 198 PHE B C 1
ATOM 3629 O O . PHE B 1 198 ? 6.723 -4.691 7.98 1 89.25 198 PHE B O 1
ATOM 3636 N N . ALA B 1 199 ? 5.539 -3.092 8.977 1 83.94 199 ALA B N 1
ATOM 3637 C CA . ALA B 1 199 ? 4.246 -3.67 8.617 1 83.94 199 ALA B CA 1
ATOM 3638 C C . ALA B 1 199 ? 4.105 -3.803 7.105 1 83.94 199 ALA B C 1
ATOM 3640 O O . ALA B 1 199 ? 3.627 -4.824 6.605 1 83.94 199 ALA B O 1
ATOM 3641 N N . THR B 1 200 ? 4.477 -2.777 6.426 1 84.19 200 THR B N 1
ATOM 3642 C CA . THR B 1 200 ? 4.367 -2.771 4.973 1 84.19 200 THR B CA 1
ATOM 3643 C C . THR B 1 200 ? 5.258 -3.85 4.359 1 84.19 200 THR B C 1
ATOM 3645 O O . THR B 1 200 ? 4.836 -4.562 3.443 1 84.19 200 THR B O 1
ATOM 3648 N N . SER B 1 201 ? 6.465 -3.953 4.871 1 90.75 201 SER B N 1
ATOM 3649 C CA . SER B 1 201 ? 7.391 -4.961 4.371 1 90.75 201 SER B CA 1
ATOM 3650 C C . SER B 1 201 ? 6.938 -6.367 4.75 1 90.75 201 SER B C 1
ATOM 3652 O O . SER B 1 201 ? 6.941 -7.273 3.914 1 90.75 201 SER B O 1
ATOM 3654 N N . PHE B 1 202 ? 6.543 -6.531 5.945 1 89.75 202 PHE B N 1
ATOM 3655 C CA . PHE B 1 202 ? 6.164 -7.84 6.465 1 89.75 202 PHE B CA 1
ATOM 3656 C C . PHE B 1 202 ? 4.984 -8.406 5.684 1 89.75 202 PHE B C 1
ATOM 3658 O O . PHE B 1 202 ? 4.926 -9.609 5.43 1 89.75 202 PHE B O 1
ATOM 3665 N N . GLY B 1 203 ? 4.105 -7.598 5.285 1 86.25 203 GLY B N 1
ATOM 3666 C CA . GLY B 1 203 ? 2.895 -8.047 4.613 1 86.25 203 GLY B CA 1
ATOM 3667 C C . GLY B 1 203 ? 3.014 -8.047 3.102 1 86.25 203 GLY B C 1
ATOM 3668 O O . GLY B 1 203 ? 2.062 -8.391 2.398 1 86.25 203 GLY B O 1
ATOM 3669 N N . GLU B 1 204 ? 4.152 -7.691 2.639 1 87.62 204 GLU B N 1
ATOM 3670 C CA . GLU B 1 204 ? 4.32 -7.559 1.195 1 87.62 204 GLU B CA 1
ATOM 3671 C C . GLU B 1 204 ? 4.441 -8.93 0.527 1 87.62 204 GLU B C 1
ATOM 3673 O O . GLU B 1 204 ? 5.203 -9.781 0.986 1 87.62 204 GLU B O 1
ATOM 3678 N N . TYR B 1 205 ? 3.744 -9.195 -0.524 1 89 205 TYR B N 1
ATOM 3679 C CA . TYR B 1 205 ? 3.666 -10.484 -1.212 1 89 205 TYR B CA 1
ATOM 3680 C C . TYR B 1 205 ? 4.254 -10.391 -2.613 1 89 205 TYR B C 1
ATOM 3682 O O . TYR B 1 205 ? 5.047 -11.242 -3.021 1 89 205 TYR B O 1
ATOM 3690 N N . SER B 1 206 ? 3.877 -9.398 -3.318 1 87.06 206 SER B N 1
ATOM 3691 C CA . SER B 1 206 ? 4.02 -9.336 -4.77 1 87.06 206 SER B CA 1
ATOM 3692 C C . SER B 1 206 ? 5.488 -9.273 -5.176 1 87.06 206 SER B C 1
ATOM 3694 O O . SER B 1 206 ? 5.93 -10.031 -6.047 1 87.06 206 SER B O 1
ATOM 3696 N N . ILE B 1 207 ? 6.266 -8.422 -4.527 1 88.38 207 ILE B N 1
ATOM 3697 C CA . ILE B 1 207 ? 7.672 -8.25 -4.887 1 88.38 207 ILE B CA 1
ATOM 3698 C C . ILE B 1 207 ? 8.445 -9.531 -4.578 1 88.38 207 ILE B C 1
ATOM 3700 O O . ILE B 1 207 ? 9.219 -10.008 -5.41 1 88.38 207 ILE B O 1
ATOM 3704 N N . ALA B 1 208 ? 8.172 -10.062 -3.406 1 89.62 208 ALA B N 1
ATOM 3705 C CA . ALA B 1 208 ? 8.844 -11.305 -3.018 1 89.62 208 ALA B CA 1
ATOM 3706 C C . ALA B 1 208 ? 8.484 -12.445 -3.967 1 89.62 208 ALA B C 1
ATOM 3708 O O . ALA B 1 208 ? 9.344 -13.234 -4.355 1 89.62 208 ALA B O 1
ATOM 3709 N N . ARG B 1 209 ? 7.246 -12.547 -4.344 1 87.19 209 ARG B N 1
ATOM 3710 C CA . ARG B 1 209 ? 6.797 -13.602 -5.246 1 87.19 209 ARG B CA 1
ATOM 3711 C C . ARG B 1 209 ? 7.492 -13.5 -6.598 1 87.19 209 ARG B C 1
ATOM 3713 O O . ARG B 1 209 ? 7.871 -14.516 -7.188 1 87.19 209 ARG B O 1
ATOM 3720 N N . VAL B 1 210 ? 7.613 -12.336 -7.105 1 83.69 210 VAL B N 1
ATOM 3721 C CA . VAL B 1 210 ? 8.156 -12.141 -8.445 1 83.69 210 VAL B CA 1
ATOM 3722 C C . VAL B 1 210 ? 9.664 -12.336 -8.43 1 83.69 210 VAL B C 1
ATOM 3724 O O . VAL B 1 210 ? 10.227 -12.953 -9.336 1 83.69 210 VAL B O 1
ATOM 3727 N N . ILE B 1 211 ? 10.359 -11.852 -7.422 1 84.69 211 ILE B N 1
ATOM 3728 C CA . ILE B 1 211 ? 11.812 -11.82 -7.418 1 84.69 211 ILE B CA 1
ATOM 3729 C C . ILE B 1 211 ? 12.359 -13.188 -6.996 1 84.69 211 ILE B C 1
ATOM 3731 O O . ILE B 1 211 ? 13.242 -13.742 -7.648 1 84.69 211 ILE B O 1
ATOM 3735 N N . THR B 1 212 ? 11.797 -13.766 -5.949 1 84.56 212 THR B N 1
ATOM 3736 C CA . THR B 1 212 ? 12.422 -14.961 -5.406 1 84.56 212 THR B CA 1
ATOM 3737 C C . THR B 1 212 ? 11.555 -16.188 -5.656 1 84.56 212 THR B C 1
ATOM 3739 O O . THR B 1 212 ? 12.023 -17.328 -5.562 1 84.56 212 THR B O 1
ATOM 3742 N N . GLY B 1 213 ? 10.359 -15.945 -5.953 1 77.62 213 GLY B N 1
ATOM 3743 C CA . GLY B 1 213 ? 9.492 -17.094 -6.133 1 77.62 213 GLY B CA 1
ATOM 3744 C C . GLY B 1 213 ? 9.438 -18 -4.906 1 77.62 213 GLY B C 1
ATOM 3745 O O . GLY B 1 213 ? 9.172 -17.531 -3.799 1 77.62 213 GLY B O 1
ATOM 3746 N N . SER B 1 214 ? 9.82 -19.312 -5.121 1 77.56 214 SER B N 1
ATOM 3747 C CA . SER B 1 214 ? 9.758 -20.281 -4.031 1 77.56 214 SER B CA 1
ATOM 3748 C C . SER B 1 214 ? 11.125 -20.453 -3.373 1 77.56 214 SER B C 1
ATOM 3750 O O . SER B 1 214 ? 11.234 -21.125 -2.338 1 77.56 214 SER B O 1
ATOM 3752 N N . SER B 1 215 ? 12.211 -19.797 -3.879 1 83.62 215 SER B N 1
ATOM 3753 C CA . SER B 1 215 ? 13.562 -19.984 -3.348 1 83.62 215 SER B CA 1
ATOM 3754 C C . SER B 1 215 ? 13.727 -19.281 -2.002 1 83.62 215 SER B C 1
ATOM 3756 O O . SER B 1 215 ? 14.547 -19.703 -1.179 1 83.62 215 SER B O 1
ATOM 3758 N N . PHE B 1 216 ? 13.07 -18.266 -1.76 1 89.94 216 PHE B N 1
ATOM 3759 C CA . PHE B 1 216 ? 13 -17.5 -0.517 1 89.94 216 PHE B CA 1
ATOM 3760 C C . PHE B 1 216 ? 11.555 -17.156 -0.175 1 89.94 216 PHE B C 1
ATOM 3762 O O . PHE B 1 216 ? 11.086 -16.062 -0.495 1 89.94 216 PHE B O 1
ATOM 3769 N N . GLU B 1 217 ? 10.992 -18.078 0.449 1 92.56 217 GLU B N 1
ATOM 3770 C CA . GLU B 1 217 ? 9.555 -17.984 0.692 1 92.56 217 GLU B CA 1
ATOM 3771 C C . GLU B 1 217 ? 9.266 -17.156 1.946 1 92.56 217 GLU B C 1
ATOM 3773 O O . GLU B 1 217 ? 9.586 -17.578 3.059 1 92.56 217 GLU B O 1
ATOM 3778 N N . THR B 1 218 ? 8.641 -15.992 1.78 1 93.62 218 THR B N 1
ATOM 3779 C CA . THR B 1 218 ? 8.148 -15.203 2.908 1 93.62 218 THR B CA 1
ATOM 3780 C C . THR B 1 218 ? 6.801 -15.734 3.389 1 93.62 218 THR B C 1
ATOM 3782 O O . THR B 1 218 ? 6.207 -16.609 2.754 1 93.62 218 THR B O 1
ATOM 3785 N N . LEU B 1 219 ? 6.387 -15.273 4.535 1 91.19 219 LEU B N 1
ATOM 3786 C CA . LEU B 1 219 ? 5.141 -15.766 5.113 1 91.19 219 LEU B CA 1
ATOM 3787 C C . LEU B 1 219 ? 3.969 -15.516 4.172 1 91.19 219 LEU B C 1
ATOM 3789 O O . LEU B 1 219 ? 3.174 -16.422 3.902 1 91.19 219 LEU B O 1
ATOM 3793 N N . PRO B 1 220 ? 3.805 -14.289 3.594 1 89.44 220 PRO B N 1
ATOM 3794 C CA . PRO B 1 220 ? 2.695 -14.086 2.66 1 89.44 220 PRO B CA 1
ATOM 3795 C C . PRO B 1 220 ? 2.783 -14.992 1.435 1 89.44 220 PRO B C 1
ATOM 3797 O O . PRO B 1 220 ? 1.759 -15.477 0.943 1 89.44 220 PRO B O 1
ATOM 3800 N N . VAL B 1 221 ? 4 -15.227 0.94 1 90.25 221 VAL B N 1
ATOM 3801 C CA . VAL B 1 221 ? 4.184 -16.125 -0.195 1 90.25 221 VAL B CA 1
ATOM 3802 C C . VAL B 1 221 ? 3.74 -17.531 0.187 1 90.25 221 VAL B C 1
ATOM 3804 O O . VAL B 1 221 ? 3.035 -18.203 -0.575 1 90.25 221 VAL B O 1
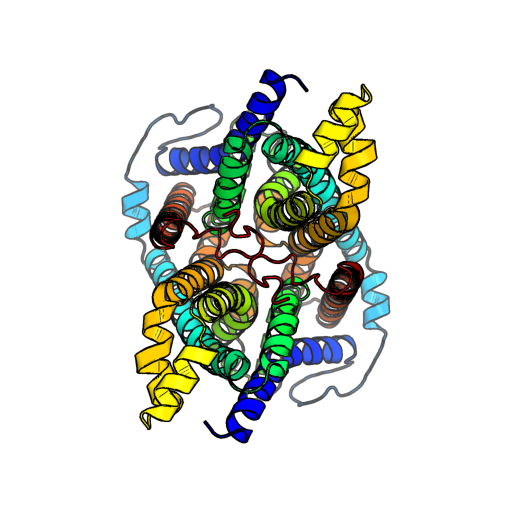ATOM 3807 N N . TRP B 1 222 ? 4.148 -17.938 1.315 1 90.12 222 TRP B N 1
ATOM 3808 C CA . TRP B 1 222 ? 3.719 -19.25 1.8 1 90.12 222 TRP B CA 1
ATOM 3809 C C . TRP B 1 222 ? 2.201 -19.312 1.934 1 90.12 222 TRP B C 1
ATOM 3811 O O . TRP B 1 222 ? 1.575 -20.297 1.541 1 90.12 222 TRP B O 1
ATOM 3821 N N . GLN B 1 223 ? 1.624 -18.312 2.52 1 87.5 223 GLN B N 1
ATOM 3822 C CA . GLN B 1 223 ? 0.186 -18.281 2.766 1 87.5 223 GLN B CA 1
ATOM 3823 C C . GLN B 1 223 ? -0.597 -18.422 1.462 1 87.5 223 GLN B C 1
ATOM 3825 O O . GLN B 1 223 ? -1.553 -19.188 1.384 1 87.5 223 GLN B O 1
ATOM 3830 N N . VAL B 1 224 ? -0.223 -17.688 0.49 1 84.81 224 VAL B N 1
ATOM 3831 C CA . VAL B 1 224 ? -0.929 -17.719 -0.787 1 84.81 224 VAL B CA 1
ATOM 3832 C C . VAL B 1 224 ? -0.753 -19.094 -1.434 1 84.81 224 VAL B C 1
ATOM 3834 O O . VAL B 1 224 ? -1.706 -19.656 -1.975 1 84.81 224 VAL B O 1
ATOM 3837 N N . ALA B 1 225 ? 0.468 -19.578 -1.384 1 86.19 225 ALA B N 1
ATOM 3838 C CA . ALA B 1 225 ? 0.714 -20.922 -1.921 1 86.19 225 ALA B CA 1
ATOM 3839 C C . ALA B 1 225 ? -0.134 -21.969 -1.202 1 86.19 225 ALA B C 1
ATOM 3841 O O . ALA B 1 225 ? -0.702 -22.859 -1.837 1 86.19 225 ALA B O 1
ATOM 3842 N N . ALA B 1 226 ? -0.198 -21.828 0.076 1 84.69 226 ALA B N 1
ATOM 3843 C CA . ALA B 1 226 ? -0.951 -22.781 0.89 1 84.69 226 ALA B CA 1
ATOM 3844 C C . ALA B 1 226 ? -2.445 -22.688 0.596 1 84.69 226 ALA B C 1
ATOM 3846 O O . ALA B 1 226 ? -3.154 -23.703 0.636 1 84.69 226 ALA B O 1
ATOM 3847 N N . LEU B 1 227 ? -2.934 -21.578 0.344 1 80.5 227 LEU B N 1
ATOM 3848 C CA . LEU B 1 227 ? -4.34 -21.375 0.019 1 80.5 227 LEU B CA 1
ATOM 3849 C C . LEU B 1 227 ? -4.688 -22.016 -1.322 1 80.5 227 LEU B C 1
ATOM 3851 O O . LEU B 1 227 ? -5.824 -22.453 -1.535 1 80.5 227 LEU B O 1
ATOM 3855 N N . GLN B 1 228 ? -3.744 -21.953 -2.18 1 77.44 228 GLN B N 1
ATOM 3856 C CA . GLN B 1 228 ? -3.979 -22.5 -3.514 1 77.44 228 GLN B CA 1
ATOM 3857 C C . GLN B 1 228 ? -3.785 -24.016 -3.533 1 77.44 228 GLN B C 1
ATOM 3859 O O . GLN B 1 228 ? -4.195 -24.688 -4.48 1 77.44 228 GLN B O 1
ATOM 3864 N N . ASP B 1 229 ? -3.137 -24.422 -2.496 1 80.44 229 ASP B N 1
ATOM 3865 C CA . ASP B 1 229 ? -2.926 -25.859 -2.387 1 80.44 229 ASP B CA 1
ATOM 3866 C C . ASP B 1 229 ? -4.184 -26.562 -1.881 1 80.44 229 ASP B C 1
ATOM 3868 O O . ASP B 1 229 ? -4.48 -26.531 -0.685 1 80.44 229 ASP B O 1
ATOM 3872 N N . THR B 1 230 ? -4.895 -27.188 -2.756 1 69.06 230 THR B N 1
ATOM 3873 C CA . THR B 1 230 ? -6.156 -27.844 -2.443 1 69.06 230 THR B CA 1
ATOM 3874 C C . THR B 1 230 ? -5.934 -29 -1.478 1 69.06 230 THR B C 1
ATOM 3876 O O . THR B 1 230 ? -6.879 -29.484 -0.842 1 69.06 230 THR B O 1
ATOM 3879 N N . ARG B 1 231 ? -4.754 -29.5 -1.388 1 70.88 231 ARG B N 1
ATOM 3880 C CA . ARG B 1 231 ? -4.457 -30.641 -0.519 1 70.88 231 ARG B CA 1
ATOM 3881 C C . ARG B 1 231 ? -3.885 -30.172 0.816 1 70.88 231 ARG B C 1
ATOM 3883 O O . ARG B 1 231 ? -3.582 -30.984 1.688 1 70.88 231 ARG B O 1
ATOM 3890 N N . GLY B 1 232 ? -3.826 -28.922 0.936 1 76 232 GLY B N 1
ATOM 3891 C CA . GLY B 1 232 ? -3.16 -28.406 2.123 1 76 232 GLY B CA 1
ATOM 3892 C C . GLY B 1 232 ? -4.105 -28.188 3.291 1 76 232 GLY B C 1
ATOM 3893 O O . GLY B 1 232 ? -5.219 -28.719 3.301 1 76 232 GLY B O 1
ATOM 3894 N N . ASN B 1 233 ? -3.551 -27.734 4.414 1 81.62 233 ASN B N 1
ATOM 3895 C CA . ASN B 1 233 ? -4.266 -27.422 5.648 1 81.62 233 ASN B CA 1
ATOM 3896 C C . ASN B 1 233 ? -4.754 -25.984 5.668 1 81.62 233 ASN B C 1
ATOM 3898 O O . ASN B 1 233 ? -4.031 -25.078 6.109 1 81.62 233 ASN B O 1
ATOM 3902 N N . PRO B 1 234 ? -6.012 -25.812 5.207 1 80.69 234 PRO B N 1
ATOM 3903 C CA . PRO B 1 234 ? -6.527 -24.438 5.152 1 80.69 234 PRO B CA 1
ATOM 3904 C C . PRO B 1 234 ? -6.66 -23.812 6.535 1 80.69 234 PRO B C 1
ATOM 3906 O O . PRO B 1 234 ? -6.566 -22.578 6.672 1 80.69 234 PRO B O 1
ATOM 3909 N N . ASN B 1 235 ? -6.84 -24.625 7.504 1 86.19 235 ASN B N 1
ATOM 3910 C CA . ASN B 1 235 ? -6.914 -24.078 8.859 1 86.19 235 ASN B CA 1
ATOM 3911 C C . ASN B 1 235 ? -5.574 -23.516 9.312 1 86.19 235 ASN B C 1
ATOM 3913 O O . ASN B 1 235 ? -5.527 -22.484 10 1 86.19 235 ASN B O 1
ATOM 3917 N N . GLY B 1 236 ? -4.555 -24.203 8.898 1 86.19 236 GLY B N 1
ATOM 3918 C CA . GLY B 1 236 ? -3.23 -23.688 9.203 1 86.19 236 GLY B CA 1
ATOM 3919 C C . GLY B 1 236 ? -2.965 -22.328 8.586 1 86.19 236 GLY B C 1
ATOM 3920 O O . GLY B 1 236 ? -2.326 -21.469 9.203 1 86.19 236 GLY B O 1
ATOM 3921 N N . VAL B 1 237 ? -3.477 -22.156 7.445 1 85.25 237 VAL B N 1
ATOM 3922 C CA . VAL B 1 237 ? -3.348 -20.875 6.766 1 85.25 237 VAL B CA 1
ATOM 3923 C C . VAL B 1 237 ? -4.094 -19.797 7.547 1 85.25 237 VAL B C 1
ATOM 3925 O O . VAL B 1 237 ? -3.584 -18.688 7.727 1 85.25 237 VAL B O 1
ATOM 3928 N N . ALA B 1 238 ? -5.262 -20.156 8.016 1 88 238 ALA B N 1
ATOM 3929 C CA . ALA B 1 238 ? -6.059 -19.219 8.805 1 88 238 ALA B CA 1
ATOM 3930 C C . ALA B 1 238 ? -5.336 -18.844 10.094 1 88 238 ALA B C 1
ATOM 3932 O O . ALA B 1 238 ? -5.363 -17.672 10.5 1 88 238 ALA B O 1
ATOM 3933 N N . VAL B 1 239 ? -4.719 -19.781 10.688 1 89.44 239 VAL B N 1
ATOM 3934 C CA . VAL B 1 239 ? -3.965 -19.531 11.906 1 89.44 239 VAL B CA 1
ATOM 3935 C C . VAL B 1 239 ? -2.867 -18.5 11.641 1 89.44 239 VAL B C 1
ATOM 3937 O O . VAL B 1 239 ? -2.748 -17.516 12.367 1 89.44 239 VAL B O 1
ATOM 3940 N N . MET B 1 240 ? -2.094 -18.719 10.648 1 87.44 240 MET B N 1
ATOM 3941 C CA . MET B 1 240 ? -0.972 -17.844 10.359 1 87.44 240 MET B CA 1
ATOM 3942 C C . MET B 1 240 ? -1.465 -16.469 9.922 1 87.44 240 MET B C 1
ATOM 3944 O O . MET B 1 240 ? -0.824 -15.453 10.203 1 87.44 240 MET B O 1
ATOM 3948 N N . ALA B 1 241 ? -2.586 -16.453 9.234 1 86.94 241 ALA B N 1
ATOM 3949 C CA . ALA B 1 241 ? -3.193 -15.188 8.859 1 86.94 241 ALA B CA 1
ATOM 3950 C C . ALA B 1 241 ? -3.584 -14.375 10.094 1 86.94 241 ALA B C 1
ATOM 3952 O O . ALA B 1 241 ? -3.264 -13.195 10.195 1 86.94 241 ALA B O 1
ATOM 3953 N N . ILE B 1 242 ? -4.207 -14.984 11.008 1 88.25 242 ILE B N 1
ATOM 3954 C CA . ILE B 1 242 ? -4.66 -14.305 12.219 1 88.25 242 ILE B CA 1
ATOM 3955 C C . ILE B 1 242 ? -3.455 -13.914 13.078 1 88.25 242 ILE B C 1
ATOM 3957 O O . ILE B 1 242 ? -3.443 -12.852 13.695 1 88.25 242 ILE B O 1
ATOM 3961 N N . PHE B 1 243 ? -2.547 -14.812 13.148 1 87.88 243 PHE B N 1
ATOM 3962 C CA . PHE B 1 243 ? -1.329 -14.484 13.875 1 87.88 243 PHE B CA 1
ATOM 3963 C C . PHE B 1 243 ? -0.691 -13.219 13.32 1 87.88 243 PHE B C 1
ATOM 3965 O O . PHE B 1 243 ? -0.312 -12.328 14.086 1 87.88 243 PHE B O 1
ATOM 3972 N N . THR B 1 244 ? -0.506 -13.211 12.07 1 84.81 244 THR B N 1
ATOM 3973 C CA . THR B 1 244 ? 0.085 -12.047 11.414 1 84.81 244 THR B CA 1
ATOM 3974 C C . THR B 1 244 ? -0.743 -10.789 11.695 1 84.81 244 THR B C 1
ATOM 3976 O O . THR B 1 244 ? -0.191 -9.727 11.961 1 84.81 244 THR B O 1
ATOM 3979 N N . PHE B 1 245 ? -2.025 -10.867 11.586 1 85.56 245 PHE B N 1
ATOM 3980 C CA . PHE B 1 245 ? -2.912 -9.75 11.883 1 85.56 245 PHE B CA 1
ATOM 3981 C C . PHE B 1 245 ? -2.697 -9.25 13.312 1 85.56 245 PHE B C 1
ATOM 3983 O O . PHE B 1 245 ? -2.559 -8.047 13.539 1 85.56 245 PHE B O 1
ATOM 3990 N N . LEU B 1 246 ? -2.746 -10.156 14.25 1 85.19 246 LEU B N 1
ATOM 3991 C CA . LEU B 1 246 ? -2.592 -9.797 15.648 1 85.19 246 LEU B CA 1
ATOM 3992 C C . LEU B 1 246 ? -1.249 -9.125 15.898 1 85.19 246 LEU B C 1
ATOM 3994 O O . LEU B 1 246 ? -1.172 -8.133 16.625 1 85.19 246 LEU B O 1
ATOM 3998 N N . LEU B 1 247 ? -0.232 -9.656 15.305 1 82.5 247 LEU B N 1
ATOM 3999 C CA . LEU B 1 247 ? 1.093 -9.062 15.43 1 82.5 247 LEU B CA 1
ATOM 4000 C C . LEU B 1 247 ? 1.095 -7.625 14.922 1 82.5 247 LEU B C 1
ATOM 4002 O O . LEU B 1 247 ? 1.547 -6.715 15.617 1 82.5 247 LEU B O 1
ATOM 4006 N N . MET B 1 248 ? 0.53 -7.43 13.758 1 78.31 248 MET B N 1
ATOM 4007 C CA . MET B 1 248 ? 0.515 -6.102 13.141 1 78.31 248 MET B CA 1
ATOM 4008 C C . MET B 1 248 ? -0.404 -5.16 13.914 1 78.31 248 MET B C 1
ATOM 4010 O O . MET B 1 248 ? -0.121 -3.965 14.031 1 78.31 248 MET B O 1
ATOM 4014 N N . PHE B 1 249 ? -1.492 -5.703 14.406 1 76 249 PHE B N 1
ATOM 4015 C CA . PHE B 1 249 ? -2.432 -4.91 15.188 1 76 249 PHE B CA 1
ATOM 4016 C C . PHE B 1 249 ? -1.781 -4.422 16.484 1 76 249 PHE B C 1
ATOM 4018 O O . PHE B 1 249 ? -1.922 -3.252 16.844 1 76 249 PHE B O 1
ATOM 4025 N N . ILE B 1 250 ? -1.164 -5.238 17.156 1 78.5 250 ILE B N 1
ATOM 4026 C CA . ILE B 1 250 ? -0.493 -4.887 18.391 1 78.5 250 ILE B CA 1
ATOM 4027 C C . ILE B 1 250 ? 0.552 -3.805 18.125 1 78.5 250 ILE B C 1
ATOM 4029 O O . ILE B 1 250 ? 0.625 -2.814 18.859 1 78.5 250 ILE B O 1
ATOM 4033 N N . VAL B 1 251 ? 1.289 -4.004 17.078 1 71.06 251 VAL B N 1
ATOM 4034 C CA . VAL B 1 251 ? 2.312 -3.033 16.719 1 71.06 251 VAL B CA 1
ATOM 4035 C C . VAL B 1 251 ? 1.661 -1.689 16.391 1 71.06 251 VAL B C 1
ATOM 4037 O O . VAL B 1 251 ? 2.154 -0.639 16.812 1 71.06 251 VAL B O 1
ATOM 4040 N N . SER B 1 252 ? 0.538 -1.725 15.711 1 68.56 252 SER B N 1
ATOM 4041 C CA . SER B 1 252 ? -0.183 -0.509 15.352 1 68.56 252 SER B CA 1
ATOM 4042 C C . SER B 1 252 ? -0.724 0.201 16.594 1 68.56 252 SER B C 1
ATOM 4044 O O . SER B 1 252 ? -0.667 1.429 16.688 1 68.56 252 SER B O 1
ATOM 4046 N N . VAL B 1 253 ? -1.273 -0.542 17.484 1 70.5 253 VAL B N 1
ATOM 4047 C CA . VAL B 1 253 ? -1.83 0.019 18.719 1 70.5 253 VAL B CA 1
ATOM 4048 C C . VAL B 1 253 ? -0.713 0.637 19.547 1 70.5 253 VAL B C 1
ATOM 4050 O O . VAL B 1 253 ? -0.898 1.692 20.156 1 70.5 253 VAL B O 1
ATOM 4053 N N . LEU B 1 254 ? 0.365 -0.01 19.547 1 69.06 254 LEU B N 1
ATOM 4054 C CA . LEU B 1 254 ? 1.507 0.514 20.297 1 69.06 254 LEU B CA 1
ATOM 4055 C C . LEU B 1 254 ? 1.959 1.853 19.719 1 69.06 254 LEU B C 1
ATOM 4057 O O . LEU B 1 254 ? 2.293 2.773 20.469 1 69.06 254 LEU B O 1
ATOM 4061 N N . ILE B 1 255 ? 1.889 2.025 18.484 1 64.5 255 ILE B N 1
ATOM 4062 C CA . ILE B 1 255 ? 2.242 3.271 17.812 1 64.5 255 ILE B CA 1
ATOM 4063 C C . ILE B 1 255 ? 1.235 4.359 18.172 1 64.5 255 ILE B C 1
ATOM 4065 O O . ILE B 1 255 ? 1.618 5.488 18.5 1 64.5 255 ILE B O 1
ATOM 4069 N N . ALA B 1 256 ? -0.02 3.943 18.094 1 61.09 256 ALA B N 1
ATOM 4070 C CA . ALA B 1 256 ? -1.085 4.898 18.391 1 61.09 256 ALA B CA 1
ATOM 4071 C C . ALA B 1 256 ? -0.97 5.434 19.812 1 61.09 256 ALA B C 1
ATOM 4073 O O . ALA B 1 256 ? -1.264 6.602 20.062 1 61.09 256 ALA B O 1
ATOM 4074 N N . ARG B 1 257 ? -0.52 4.574 20.594 1 64.06 257 ARG B N 1
ATOM 4075 C CA . ARG B 1 257 ? -0.422 4.953 22 1 64.06 257 ARG B CA 1
ATOM 4076 C C . ARG B 1 257 ? 0.819 5.805 22.266 1 64.06 257 ARG B C 1
ATOM 4078 O O . ARG B 1 257 ? 0.827 6.648 23.156 1 64.06 257 ARG B O 1
ATOM 4085 N N . THR B 1 258 ? 1.905 5.32 21.688 1 56.38 258 THR B N 1
ATOM 4086 C CA . THR B 1 258 ? 3.146 6.055 21.906 1 56.38 258 THR B CA 1
ATOM 4087 C C . THR B 1 258 ? 3.064 7.457 21.312 1 56.38 258 THR B C 1
ATOM 4089 O O . THR B 1 258 ? 3.742 8.375 21.781 1 56.38 258 THR B O 1
ATOM 4092 N N . GLY B 1 259 ? 2.582 7.609 20.141 1 51.22 259 GLY B N 1
ATOM 4093 C CA . GLY B 1 259 ? 2.541 8.938 19.531 1 51.22 259 GLY B CA 1
ATOM 4094 C C . GLY B 1 259 ? 1.732 9.93 20.344 1 51.22 259 GLY B C 1
ATOM 4095 O O . GLY B 1 259 ? 1.455 11.039 19.875 1 51.22 259 GLY B O 1
ATOM 4096 N N . LYS B 1 260 ? 1.889 9.633 21.922 1 44.53 260 LYS B N 1
ATOM 4097 C CA . LYS B 1 260 ? 1.274 10.523 22.906 1 44.53 260 LYS B CA 1
ATOM 4098 C C . LYS B 1 260 ? -0.008 11.141 22.359 1 44.53 260 LYS B C 1
ATOM 4100 O O . LYS B 1 260 ? -0.268 12.328 22.562 1 44.53 260 LYS B O 1
ATOM 4105 N N . GLY B 1 261 ? -0.904 10.414 21.953 1 38.69 261 GLY B N 1
ATOM 4106 C CA . GLY B 1 261 ? -2.234 10.891 21.594 1 38.69 261 GLY B CA 1
ATOM 4107 C C . GLY B 1 261 ? -2.34 11.352 20.156 1 38.69 261 GLY B C 1
ATOM 4108 O O . GLY B 1 261 ? -3.426 11.711 19.688 1 38.69 261 GLY B O 1
ATOM 4109 N N . GLN B 1 262 ? -1.262 11.867 19.547 1 36.62 262 GLN B N 1
ATOM 4110 C CA . GLN B 1 262 ? -1.47 12.469 18.234 1 36.62 262 GLN B CA 1
ATOM 4111 C C . GLN B 1 262 ? -0.946 11.57 17.125 1 36.62 262 GLN B C 1
ATOM 4113 O O . GLN B 1 262 ? -0.048 11.953 16.375 1 36.62 262 GLN B O 1
ATOM 4118 N N . PRO B 1 263 ? -0.836 10.297 17.484 1 40.06 263 PRO B N 1
ATOM 4119 C CA . PRO B 1 263 ? -0.218 9.438 16.484 1 40.06 263 PRO B CA 1
ATOM 4120 C C . PRO B 1 263 ? -0.644 9.797 15.055 1 40.06 263 PRO B C 1
ATOM 4122 O O . PRO B 1 263 ? 0.166 9.727 14.133 1 40.06 263 PRO B O 1
ATOM 4125 N N . LEU B 1 264 ? -1.985 9.852 15.062 1 41.62 264 LEU B N 1
ATOM 4126 C CA . LEU B 1 264 ? -2.697 10.234 13.852 1 41.62 264 LEU B CA 1
ATOM 4127 C C . LEU B 1 264 ? -2.271 11.617 13.383 1 41.62 264 LEU B C 1
ATOM 4129 O O . LEU B 1 264 ? -2.555 12.008 12.242 1 41.62 264 LEU B O 1
ATOM 4133 N N . ARG B 1 265 ? -1.79 12.344 14.375 1 42.19 265 ARG B N 1
ATOM 4134 C CA . ARG B 1 265 ? -1.283 13.664 14.008 1 42.19 265 ARG B CA 1
ATOM 4135 C C . ARG B 1 265 ? -0.074 13.547 13.086 1 42.19 265 ARG B C 1
ATOM 4137 O O . ARG B 1 265 ? 0.303 14.516 12.43 1 42.19 265 ARG B O 1
ATOM 4144 N N . LEU B 1 266 ? 0.529 12.398 13.391 1 39.03 266 LEU B N 1
ATOM 4145 C CA . LEU B 1 266 ? 1.763 12.195 12.641 1 39.03 266 LEU B CA 1
ATOM 4146 C C . LEU B 1 266 ? 1.463 11.75 11.211 1 39.03 266 LEU B C 1
ATOM 4148 O O . LEU B 1 266 ? 2.369 11.664 10.375 1 39.03 266 LEU B O 1
ATOM 4152 N N . LEU B 1 267 ? 0.254 11.266 11.109 1 37.12 267 LEU B N 1
ATOM 4153 C CA . LEU B 1 267 ? -0.175 11 9.734 1 37.12 267 LEU B CA 1
ATOM 4154 C C . LEU B 1 267 ? -0.489 12.305 9.008 1 37.12 267 LEU B C 1
ATOM 4156 O O . LEU B 1 267 ? -0.974 13.258 9.617 1 37.12 267 LEU B O 1
ATOM 4160 N N . PRO B 1 268 ? -0.073 12.586 7.938 1 33.16 268 PRO B N 1
ATOM 4161 C CA . PRO B 1 268 ? -0.269 13.906 7.324 1 33.16 268 PRO B CA 1
ATOM 4162 C C . PRO B 1 268 ? -1.738 14.312 7.266 1 33.16 268 PRO B C 1
ATOM 4164 O O . PRO B 1 268 ? -2.605 13.484 6.977 1 33.16 268 PRO B O 1
ATOM 4167 N N . GLY B 1 269 ? -2.361 15.586 7.82 1 32.66 269 GLY B N 1
ATOM 4168 C CA . GLY B 1 269 ? -3.646 16.266 7.789 1 32.66 269 GLY B CA 1
ATOM 4169 C C . GLY B 1 269 ? -4.262 16.438 9.164 1 32.66 269 GLY B C 1
ATOM 4170 O O . GLY B 1 269 ? -5.344 17.016 9.297 1 32.66 269 GLY B O 1
ATOM 4171 N N . ILE B 1 270 ? -4.059 15.641 10.141 1 32.28 270 ILE B N 1
ATOM 4172 C CA . ILE B 1 270 ? -4.738 15.922 11.398 1 32.28 270 ILE B CA 1
ATOM 4173 C C . ILE B 1 270 ? -4.082 17.125 12.078 1 32.28 270 ILE B C 1
ATOM 4175 O O . ILE B 1 270 ? -2.939 17.031 12.539 1 32.28 270 ILE B O 1
ATOM 4179 N N . GLY B 1 271 ? -4.168 18.234 11.469 1 31.45 271 GLY B N 1
ATOM 4180 C CA . GLY B 1 271 ? -3.713 19.469 12.102 1 31.45 271 GLY B CA 1
ATOM 4181 C C . GLY B 1 271 ? -4.109 19.578 13.562 1 31.45 271 GLY B C 1
ATOM 4182 O O . GLY B 1 271 ? -5.008 18.875 14.016 1 31.45 271 GLY B O 1
ATOM 4183 N N . ASN B 1 272 ? -3.168 20.062 14.352 1 30.48 272 ASN B N 1
ATOM 4184 C CA . ASN B 1 272 ? -3.387 20.516 15.719 1 30.48 272 ASN B CA 1
ATOM 4185 C C . ASN B 1 272 ? -4.598 21.438 15.82 1 30.48 272 ASN B C 1
ATOM 4187 O O . ASN B 1 272 ? -4.594 22.531 15.273 1 30.48 272 ASN B O 1
ATOM 4191 N N . THR B 1 273 ? -5.824 21 15.656 1 28.23 273 THR B N 1
ATOM 4192 C CA . THR B 1 273 ? -6.852 21.938 16.109 1 28.23 273 THR B CA 1
ATOM 4193 C C . THR B 1 273 ? -6.613 22.328 17.562 1 28.23 273 THR B C 1
ATOM 4195 O O . THR B 1 273 ? -7.414 22 18.438 1 28.23 273 THR B O 1
ATOM 4198 N N . ARG B 1 274 ? -5.41 22.812 18.109 1 27.52 274 ARG B N 1
ATOM 4199 C CA . ARG B 1 274 ? -5.676 23.703 19.234 1 27.52 274 ARG B CA 1
ATOM 4200 C C . ARG B 1 274 ? -6.125 25.078 18.734 1 27.52 274 ARG B C 1
ATOM 4202 O O . ARG B 1 274 ? -5.605 25.578 17.734 1 27.52 274 ARG B O 1
#

pLDDT: mean 81.76, std 14.51, range [27.52, 97.38]

Organism: Mycolicibacterium smegmatis (strain ATCC 700084 / mc(2)155) (NCBI:txid246196)

Solvent-accessible surface area (backbone atoms only — not comparable to full-atom values): 26805 Å² total; per-residue (Å²): 129,56,72,64,52,48,54,47,48,52,49,50,51,51,45,63,65,43,47,18,51,51,46,27,49,50,42,23,24,32,69,46,72,74,70,37,96,58,54,80,37,77,42,64,61,36,52,55,50,39,69,66,34,66,70,50,45,50,11,45,50,46,24,51,51,46,12,53,51,26,31,51,54,37,48,67,53,44,51,60,49,47,51,45,13,63,63,75,38,58,64,51,41,53,52,51,55,56,55,46,49,44,42,66,19,41,41,56,62,32,48,31,48,9,47,32,49,59,19,48,25,31,80,85,28,38,84,44,33,57,34,70,67,55,40,34,52,53,39,30,61,57,28,38,42,46,30,45,41,22,32,50,27,27,34,60,73,59,36,45,42,60,54,45,51,54,36,42,73,74,66,46,49,71,68,52,34,43,66,70,49,47,45,70,64,23,45,55,15,47,51,42,6,41,48,46,21,25,39,51,40,41,55,49,34,66,48,42,43,70,40,27,41,80,82,55,42,29,41,44,45,46,43,53,52,43,69,69,35,85,85,50,62,60,37,33,44,25,30,54,36,45,49,51,23,51,55,34,39,52,54,49,51,51,37,46,56,59,33,71,78,41,28,64,38,33,38,26,38,49,66,79,82,118,129,55,72,65,53,50,53,46,50,51,47,50,50,50,46,62,64,43,46,18,51,50,47,26,48,51,43,24,24,31,70,46,72,73,70,37,95,58,53,81,38,75,42,65,63,36,51,54,51,39,70,64,33,65,70,50,46,51,10,45,50,46,23,49,49,45,12,51,51,26,33,52,54,38,46,66,53,45,50,59,48,46,50,44,12,63,64,75,37,60,64,50,40,50,52,52,55,56,56,46,49,43,43,67,21,42,41,58,62,33,49,32,48,10,47,32,48,59,19,48,22,30,82,84,28,38,83,43,32,56,33,70,66,56,40,34,52,51,40,29,61,56,26,37,42,48,30,44,39,21,32,51,26,26,38,61,73,58,36,45,41,60,54,47,52,54,36,44,73,74,66,46,48,71,68,54,34,44,66,69,49,46,44,71,64,24,44,54,16,48,52,42,6,40,49,46,20,24,39,51,39,42,55,49,36,65,47,43,43,68,38,28,40,82,83,56,40,29,41,46,44,46,44,55,53,42,68,68,34,85,86,50,61,61,39,34,45,27,30,53,34,46,50,51,24,52,53,32,39,50,54,49,51,50,37,45,56,58,33,71,76,39,31,65,38,34,39,24,39,48,65,79,83,118

Secondary structure (DSSP, 8-state):
--HHHHHHHHHHHHHHHHHHHHHHHHHHHBS--SSSSS-S-B-SHHHHHHHH-HHHHHHHHHHHHHHHHHHHHHHHHHHHHHHHHHHT-HHHHHHHHHHTTHHHHS-HHHHHHHHHHHHHSSTTTGGGTT-HHHHHHHHHHHHHHHHHHHHHHHHHHHTHHHHHHHHHHTT--HHHHIIIIIHHHTHHHHHHHHHHHHHHHHT--HHHHHHTTTTT--HHHHHHHHHH-TTS-HHHHHHHHHHHHHHHHHHHHHHHHHTTT-TTTSSTT-----/--HHHHHHHHHHHHHHHHHHHHHHHHHHHBS--SSSSS-S-B-SHHHHHHHH-HHHHHHHHHHHHHHHHHHHHHHHHHHHHHHHHHHT-HHHHHHHHHHTTHHHHS-HHHHHHHHHHHHHSSTTTGGGTT-HHHHHHHHHHHHHHHHHHHHHHHHHHHTHHHHHHHHHHTT--HHHHIIIIIHHHTHHHHHHHHHHHHHHHHT--HHHHHHTTTTT--HHHHHHHHHH-TTS-HHHHHHHHHHHHHHHHHHHHHHHHHTTT-TTTSSTT-----

InterPro domains:
  IPR000515 ABC transporter type 1, transmembrane domain MetI-like [PF00528] (83-255)
  IPR000515 ABC transporter type 1, transmembrane domain MetI-like [PS50928] (60-255)
  IPR000515 ABC transporter type 1, transmembrane domain MetI-like [cd06261] (88-250)
  IPR035906 MetI-like superfamily [G3DSA:1.10.3720.10] (4-261)
  IPR035906 MetI-like superfamily [SSF161098] (6-257)

Radius of gyration: 23.81 Å; Cα contacts (8 Å, |Δi|>4): 812; chains: 2; bounding box: 63×61×55 Å

Sequence (548 aa):
MTRMSRWALLGLWSVFLVLPVLATLLYSLATVWRGRAFPDGYTLAWWVQAFSEPRVVSALMRSVWLAVLTVVVVAAVVLPALYWGHIRNGRIRTVMQLCALLPFALPFVVLAYGIKRLAGASELTQPWESSPVLVVLGHVALSFPFFLWPVDGAMSAAGVRQLSEAAETSGATPLATLFRVVIPNIRTGILTGAILTFATSFGEYSIARVITGSSFETLPVWQVAALQDTRGNPNGVAVMAIFTFLLMFIVSVLIARTGKGQPLRLLPGIGNTRMTRMSRWALLGLWSVFLVLPVLATLLYSLATVWRGRAFPDGYTLAWWVQAFSEPRVVSALMRSVWLAVLTVVVVAAVVLPALYWGHIRNGRIRTVMQLCALLPFALPFVVLAYGIKRLAGASELTQPWESSPVLVVLGHVALSFPFFLWPVDGAMSAAGVRQLSEAAETSGATPLATLFRVVIPNIRTGILTGAILTFATSFGEYSIARVITGSSFETLPVWQVAALQDTRGNPNGVAVMAIFTFLLMFIVSVLIARTGKGQPLRLLPGIGNTR